Protein AF-0000000085121213 (afdb_homodimer)

Organism: Pyrolobus fumarii (strain DSM 11204 / 1A) (NCBI:txid694429)

Nearest PDB structures (foldseek):
  3vyt-assembly1_C  TM=9.560E-01  e=9.561E-47  Thermococcus kodakarensis KOD1
  3wjp-assembly1_A  TM=9.601E-01  e=2.040E-45  Thermococcus kodakarensis KOD1
  2z1f-assembly1_A  TM=9.502E-01  e=7.767E-42  Thermococcus kodakarensis KOD1
  3vyu-assembly1_C  TM=9.368E-01  e=7.899E-40  Thermococcus kodakarensis KOD1
  2i6r-assembly2_C  TM=9.560E-01  e=2.103E-34  Escherichia coli O157:H7

Solvent-accessible surface area (backbone atoms only — not comparable to full-atom values): 33942 Å² total; per-residue (Å²): 129,84,73,72,75,86,61,80,80,84,61,66,42,39,45,54,22,42,31,29,46,23,52,45,19,52,38,51,46,42,64,48,40,57,71,66,43,56,77,82,30,24,25,47,88,84,34,43,12,52,85,68,68,55,67,40,21,31,41,64,43,95,82,29,31,41,33,38,37,46,42,63,32,43,32,49,68,48,65,48,63,68,52,33,52,22,35,41,44,37,14,48,40,45,36,30,33,40,27,35,42,17,51,51,45,35,32,32,39,28,40,40,32,15,30,63,40,47,38,68,59,51,37,53,32,40,50,36,22,45,49,51,29,51,77,60,62,24,12,49,20,47,52,34,67,40,30,37,58,68,74,37,32,61,56,54,39,44,29,36,36,30,35,18,45,18,70,57,77,30,40,60,70,56,51,49,67,54,18,28,30,33,36,46,34,60,52,16,36,30,29,47,38,40,52,39,45,70,69,72,44,82,71,86,79,49,46,35,46,50,34,62,47,60,83,56,47,54,59,44,45,75,75,40,45,91,41,41,27,20,44,39,60,26,31,65,11,1,54,34,26,51,50,30,51,42,12,50,66,53,42,24,25,32,42,33,39,54,84,50,53,45,64,51,68,61,50,53,54,52,25,59,75,69,73,47,66,59,49,43,24,21,19,47,51,35,44,38,34,33,20,36,57,92,45,35,69,59,52,51,51,51,42,36,73,68,66,34,71,62,38,36,74,26,34,35,30,36,74,46,83,88,57,64,30,41,28,37,36,31,44,92,85,64,50,74,44,76,54,63,61,36,63,51,70,70,56,80,36,64,72,128,84,72,74,74,86,60,79,79,84,60,66,41,38,45,54,22,42,30,28,44,24,52,45,19,51,39,50,44,40,64,47,41,59,71,66,42,55,78,83,31,23,25,47,88,86,35,43,12,53,83,67,68,54,67,41,23,32,41,63,44,96,83,30,30,41,33,37,36,47,43,62,31,44,33,49,68,46,65,48,62,68,50,33,53,23,34,41,43,37,13,49,41,45,37,30,32,41,29,35,42,17,50,51,42,35,31,32,38,28,39,41,32,16,30,62,40,48,39,69,60,50,39,52,31,39,48,36,22,46,50,51,29,51,76,63,62,26,12,50,20,46,52,34,66,40,31,38,57,70,73,38,33,61,57,54,38,42,29,37,36,28,35,16,47,19,70,55,77,28,40,57,69,56,51,50,67,54,18,28,30,32,37,44,34,60,51,15,35,28,28,48,36,40,51,38,47,69,70,73,44,81,70,84,78,48,48,34,45,51,35,62,49,60,85,55,47,53,60,45,44,74,75,40,44,92,42,40,28,20,45,40,60,25,30,65,12,1,53,35,26,50,50,30,50,42,11,49,66,53,42,23,24,32,42,31,38,54,82,51,53,45,61,51,66,62,50,51,52,53,24,58,75,68,73,47,67,59,48,44,25,19,20,46,52,34,45,38,34,32,20,35,57,92,45,36,68,59,51,49,52,52,42,36,74,66,66,34,71,61,38,34,73,24,33,34,30,34,73,47,84,89,57,62,29,41,28,36,36,30,44,92,88,64,51,74,45,76,52,65,62,36,63,52,68,71,56,81,34,62,70

Foldseek 3Di:
DPPPPQDDDPDPDDDLLCVQLFDNVVNCCVVVPVVPDPPPPQADVVWAGPVQPALWIWDDDPLAIKTKHKDKAQAPPQDFFAGGSQLLQLQQQLQSQLQFQWQWAEKEKEKEFEPPADPVVVVRSNVNNVVQCVVSNYYYDYYHYHYDYHPPDDGIMMMMMIITGHSHTAGLQQFDFQWFKKKLAAWQLLQLRSVCVVVVHDDPPGHALAHHCSLQRNVCCVVAVVFWRGKDFQARQAQLQVLLSSQQSHFWEKEFEPVLRHHDPSSVVSCVVVVHDSRGHGHNNMMMTTGHNVCVVVSSVVSVVSPRVSMDRGTTIHGDDPGTSWYWYAYPVGDIDTRHRDGDNHDRSSD/DPPPPQDDDPDPDDDLLCVQLFDNVVNCCVVVPVVPDDPPPQADVVWAGPVQPALWIWDDDVLAIKTKHKDKAQAPPQDFFAGGSQLLQLQQQLQSQLQFQWQWAEKEKEKEFEPPADPVVVVRSNVNNVVQCVVSNYYYDYYYYHYDYHPPDDGIMMMMMIITGHSHTAGLQQFDFQWFKKKLAAWQLLQLRSVCVVVVHDDPPGHALAHHCSLQRNVCCVVAVVFWRGKDFQARQAQLQVLLSSQQSHFWEKEFEPVLRHHDPSSVVSCVVVVHDSRGHGHNNMMMTGGHNVCVVVSSVVSVVSPRVSMDRTTTIHGDDPGTSWYWYAYPVGDIDTRDRDGDNHDRSSD

InterPro domains:
  IPR010918 PurM-like, C-terminal domain [PF02769] (176-326)
  IPR011854 Carbamoyl dehydratase HypE [PIRSF005644] (12-351)
  IPR011854 Carbamoyl dehydratase HypE [PTHR30303] (13-351)
  IPR011854 Carbamoyl dehydratase HypE [TIGR02124] (13-351)
  IPR011854 Carbamoyl dehydratase HypE [cd02197] (20-317)
  IPR016188 PurM-like, N-terminal domain [PF00586] (54-165)
  IPR036676 PurM-like, C-terminal domain superfamily [G3DSA:3.90.650.10] (171-351)
  IPR036676 PurM-like, C-terminal domain superfamily [SSF56042] (171-345)
  IPR036921 PurM-like, N-terminal domain superfamily [G3DSA:3.30.1330.10] (9-166)
  IPR036921 PurM-like, N-terminal domain superfamily [SSF55326] (11-168)

Secondary structure (DSSP, 8-state):
-----------SB--GGGGTTSHHHHHHHHHHTGGGS-GGGSS-TTSB-TTT--S-EEEEETTEEEEEEEEEE--SSSEETTEEHHHHHHHHHHHHHHHTTPEEEEEEEEEEEETT-BHHHHHHHHHHHHHHHHHTT-EEEEEEEEEEPTTSBSSEEEEEEEEEEESS---GGG--TTPEEEE-S--SHHHHHHHHHHTT---SS--------HHHHHHHHHHHTTTEEEEE---TTHHHHHHHHHHHHHT-EEEEEGGGS---HHHHHHHHHHT--GGGS--SS--EEEE-TTTHHHHHHHHHHTT-TT-EEEEEEE--SS--SEEEEE-TTS-EEE-PPP-S---TT--/-----------SB--GGGGTTSHHHHHHHHHHTGGGS-GGGSS-TTSB-TTT--S-EEEEETTEEEEEEEEEE--SSSEETTEEHHHHHHHHHHHHHHHTTPEEEEEEEEEEEETT-BHHHHHHHHHHHHHHHHHTT-EEEEEEEEEEPTTSBSSEEEEEEEEEEESS---GGG--TTPEEEE-S--SHHHHHHHHHHTT---SS--------HHHHHHHHHHHTTTEEEEE---TTHHHHHHHHHHHHHT-EEEEEGGGS---HHHHHHHHHHT--GGGS--SS--EEEE-TTTHHHHHHHHHHTT-TT-EEEEEEE--SS--SEEEEE-TTS-EEE-PPP-S---TT--

Structure (mmCIF, N/CA/C/O backbone):
data_AF-0000000085121213-model_v1
#
loop_
_entity.id
_entity.type
_entity.pdbx_description
1 polymer 'Hydrogenase expression/formation protein HypE'
#
loop_
_atom_site.group_PDB
_atom_site.id
_atom_site.type_symbol
_atom_site.label_atom_id
_atom_site.label_alt_id
_atom_site.label_comp_id
_atom_site.label_asym_id
_atom_site.label_entity_id
_atom_site.label_seq_id
_atom_site.pdbx_PDB_ins_code
_atom_site.Cartn_x
_atom_site.Cartn_y
_atom_site.Cartn_z
_atom_site.occupancy
_atom_site.B_iso_or_equiv
_atom_site.auth_seq_id
_atom_site.auth_comp_id
_atom_site.auth_asym_id
_atom_site.auth_atom_id
_atom_site.pdbx_PDB_model_num
ATOM 1 N N . MET A 1 1 ? 27.469 -15.68 -0.639 1 23.89 1 MET A N 1
ATOM 2 C CA . MET A 1 1 ? 27 -14.391 -1.144 1 23.89 1 MET A CA 1
ATOM 3 C C . MET A 1 1 ? 26.656 -14.477 -2.625 1 23.89 1 MET A C 1
ATOM 5 O O . MET A 1 1 ? 27.531 -14.586 -3.473 1 23.89 1 MET A O 1
ATOM 9 N N . THR A 1 2 ? 25.688 -15.32 -2.975 1 26.83 2 THR A N 1
ATOM 10 C CA . THR A 1 2 ? 25.391 -15.602 -4.371 1 26.83 2 THR A CA 1
ATOM 11 C C . THR A 1 2 ? 25.219 -14.312 -5.16 1 26.83 2 THR A C 1
ATOM 13 O O . THR A 1 2 ? 24.359 -13.484 -4.82 1 26.83 2 THR A O 1
ATOM 16 N N . ARG A 1 3 ? 26.281 -13.891 -5.766 1 33.41 3 ARG A N 1
ATOM 17 C CA . ARG A 1 3 ? 26.422 -12.711 -6.613 1 33.41 3 ARG A CA 1
ATOM 18 C C . ARG A 1 3 ? 25.312 -12.656 -7.664 1 33.41 3 ARG A C 1
ATOM 20 O O . ARG A 1 3 ? 25.25 -13.516 -8.547 1 33.41 3 ARG A O 1
ATOM 27 N N . VAL A 1 4 ? 24.047 -12.172 -7.285 1 40.28 4 VAL A N 1
ATOM 28 C CA . VAL A 1 4 ? 23.109 -11.883 -8.367 1 40.28 4 VAL A CA 1
ATOM 29 C C . VAL A 1 4 ? 23.844 -11.219 -9.531 1 40.28 4 VAL A C 1
ATOM 31 O O . VAL A 1 4 ? 24.547 -10.227 -9.336 1 40.28 4 VAL A O 1
ATOM 34 N N . SER A 1 5 ? 24.141 -11.945 -10.523 1 48.19 5 SER A N 1
ATOM 35 C CA . SER A 1 5 ? 24.719 -11.414 -11.75 1 48.19 5 SER A CA 1
ATOM 36 C C . SER A 1 5 ? 24.062 -10.094 -12.148 1 48.19 5 SER A C 1
ATOM 38 O O . SER A 1 5 ? 22.828 -9.984 -12.141 1 48.19 5 SER A O 1
ATOM 40 N N . TYR A 1 6 ? 24.766 -9.047 -12.016 1 55.88 6 TYR A N 1
ATOM 41 C CA . TYR A 1 6 ? 24.328 -7.723 -12.438 1 55.88 6 TYR A CA 1
ATOM 42 C C . TYR A 1 6 ? 23.844 -7.746 -13.883 1 55.88 6 TYR A C 1
ATOM 44 O O . TYR A 1 6 ? 24.594 -8.141 -14.789 1 55.88 6 TYR A O 1
ATOM 52 N N . ARG A 1 7 ? 22.531 -7.809 -14.148 1 68 7 ARG A N 1
ATOM 53 C CA . ARG A 1 7 ? 21.953 -7.629 -15.477 1 68 7 ARG A CA 1
ATOM 54 C C . ARG A 1 7 ? 21.609 -6.164 -15.727 1 68 7 ARG A C 1
ATOM 56 O O . ARG A 1 7 ? 20.719 -5.605 -15.078 1 68 7 ARG A O 1
ATOM 63 N N . PRO A 1 8 ? 22.391 -5.414 -16.641 1 74.38 8 PRO A N 1
ATOM 64 C CA . PRO A 1 8 ? 22.125 -3.992 -16.875 1 74.38 8 PRO A CA 1
ATOM 65 C C . PRO A 1 8 ? 20.75 -3.738 -17.484 1 74.38 8 PRO A C 1
ATOM 67 O O . PRO A 1 8 ? 20.219 -4.598 -18.188 1 74.38 8 PRO A O 1
ATOM 70 N N . LEU A 1 9 ? 20.234 -2.656 -17.031 1 79.75 9 LEU A N 1
ATOM 71 C CA . LEU A 1 9 ? 19.016 -2.221 -17.688 1 79.75 9 LEU A CA 1
ATOM 72 C C . LEU A 1 9 ? 19.312 -1.668 -19.078 1 79.75 9 LEU A C 1
ATOM 74 O O . LEU A 1 9 ? 20.094 -0.729 -19.219 1 79.75 9 LEU A O 1
ATOM 78 N N . LEU A 1 10 ? 18.828 -2.246 -20.047 1 75.25 10 LEU A N 1
ATOM 79 C CA . LEU A 1 10 ? 19.141 -1.898 -21.422 1 75.25 10 LEU A CA 1
ATOM 80 C C . LEU A 1 10 ? 18.266 -0.751 -21.906 1 75.25 10 LEU A C 1
ATOM 82 O O . LEU A 1 10 ? 18.688 0.056 -22.734 1 75.25 10 LEU A O 1
ATOM 86 N N . SER A 1 11 ? 17.141 -0.609 -21.359 1 86.62 11 SER A N 1
ATOM 87 C CA . SER A 1 11 ? 16.203 0.378 -21.891 1 86.62 11 SER A CA 1
ATOM 88 C C . SER A 1 11 ? 16.344 1.714 -21.172 1 86.62 11 SER A C 1
ATOM 90 O O . SER A 1 11 ? 16.578 1.75 -19.969 1 86.62 11 SER A O 1
ATOM 92 N N . THR A 1 12 ? 16.203 2.807 -21.938 1 92.69 12 THR A N 1
ATOM 93 C CA . THR A 1 12 ? 16.234 4.145 -21.359 1 92.69 12 THR A CA 1
ATOM 94 C C . THR A 1 12 ? 14.852 4.562 -20.891 1 92.69 12 THR A C 1
ATOM 96 O O . THR A 1 12 ? 14.711 5.539 -20.141 1 92.69 12 THR A O 1
ATOM 99 N N . LYS A 1 13 ? 13.875 3.812 -21.359 1 95.81 13 LYS A N 1
ATOM 100 C CA . LYS A 1 13 ? 12.492 4.066 -20.953 1 95.81 13 LYS A CA 1
ATOM 101 C C . LYS A 1 13 ? 11.852 2.811 -20.375 1 95.81 13 LYS A C 1
ATOM 103 O O . LYS A 1 13 ? 12.219 1.692 -20.75 1 95.81 13 LYS A O 1
ATOM 108 N N . VAL A 1 14 ? 10.93 3.08 -19.453 1 95.81 14 VAL A N 1
ATOM 109 C CA . VAL A 1 14 ? 10.164 1.976 -18.875 1 95.81 14 VAL A CA 1
ATOM 110 C C . VAL A 1 14 ? 9.281 1.348 -19.953 1 95.81 14 VAL A C 1
ATOM 112 O O . VAL A 1 14 ? 8.633 2.059 -20.734 1 95.81 14 VAL A O 1
ATOM 115 N N . THR A 1 15 ? 9.312 0.042 -20.078 1 94.56 15 THR A N 1
ATOM 116 C CA . THR A 1 15 ? 8.477 -0.699 -21.016 1 94.56 15 THR A CA 1
ATOM 117 C C . THR A 1 15 ? 7.465 -1.565 -20.266 1 94.56 15 THR A C 1
ATOM 119 O O . THR A 1 15 ? 7.594 -1.786 -19.062 1 94.56 15 THR A O 1
ATOM 122 N N . LEU A 1 16 ? 6.457 -2.055 -20.984 1 92.56 16 LEU A N 1
ATOM 123 C CA . LEU A 1 16 ? 5.441 -2.922 -20.391 1 92.56 16 LEU A CA 1
ATOM 124 C C . LEU A 1 16 ? 6.07 -4.203 -19.859 1 92.56 16 LEU A C 1
ATOM 126 O O . LEU A 1 16 ? 5.59 -4.77 -18.859 1 92.56 16 LEU A O 1
ATOM 130 N N . ALA A 1 17 ? 7.113 -4.656 -20.469 1 91.62 17 ALA A N 1
ATOM 131 C CA . ALA A 1 17 ? 7.809 -5.867 -20.047 1 91.62 17 ALA A CA 1
ATOM 132 C C . ALA A 1 17 ? 8.305 -5.738 -18.609 1 91.62 17 ALA A C 1
ATOM 134 O O . ALA A 1 17 ? 8.344 -6.723 -17.859 1 91.62 17 ALA A O 1
ATOM 135 N N . HIS A 1 18 ? 8.609 -4.547 -18.188 1 91.38 18 HIS A N 1
ATOM 136 C CA . HIS A 1 18 ? 9.133 -4.297 -16.859 1 91.38 18 HIS A CA 1
ATOM 137 C C . HIS A 1 18 ? 8.07 -4.547 -15.789 1 91.38 18 HIS A C 1
ATOM 139 O O . HIS A 1 18 ? 8.398 -4.762 -14.617 1 91.38 18 HIS A O 1
ATOM 145 N N . GLY A 1 19 ? 6.852 -4.594 -16.156 1 89.06 19 GLY A N 1
ATOM 146 C CA . GLY A 1 19 ? 5.773 -4.789 -15.195 1 89.06 19 GLY A CA 1
ATOM 147 C C . GLY A 1 19 ? 5.07 -6.125 -15.352 1 89.06 19 GLY A C 1
ATOM 148 O O . GLY A 1 19 ? 4.039 -6.367 -14.719 1 89.06 19 GLY A O 1
ATOM 149 N N . SER A 1 20 ? 5.574 -7.008 -16.094 1 88.19 20 SER A N 1
ATOM 150 C CA . SER A 1 20 ? 4.836 -8.188 -16.531 1 88.19 20 SER A CA 1
ATOM 151 C C . SER A 1 20 ? 5.062 -9.359 -15.586 1 88.19 20 SER A C 1
ATOM 153 O O . SER A 1 20 ? 4.383 -10.383 -15.68 1 88.19 20 SER A O 1
ATOM 155 N N . GLY A 1 21 ? 6.023 -9.242 -14.664 1 87.81 21 GLY A N 1
ATOM 156 C CA . GLY A 1 21 ? 6.293 -10.305 -13.719 1 87.81 21 GLY A CA 1
ATOM 157 C C . GLY A 1 21 ? 7.305 -11.32 -14.219 1 87.81 21 GLY A C 1
ATOM 158 O O . GLY A 1 21 ? 7.434 -12.406 -13.664 1 87.81 21 GLY A O 1
ATOM 159 N N . GLY A 1 22 ? 8.031 -10.984 -15.305 1 90.62 22 GLY A N 1
ATOM 160 C CA . GLY A 1 22 ? 9.062 -11.844 -15.852 1 90.62 22 GLY A CA 1
ATOM 161 C C . GLY A 1 22 ? 10.469 -11.336 -15.594 1 90.62 22 GLY A C 1
ATOM 162 O O . GLY A 1 22 ? 10.734 -10.742 -14.547 1 90.62 22 GLY A O 1
ATOM 163 N N . ARG A 1 23 ? 11.32 -11.641 -16.453 1 89.38 23 ARG A N 1
ATOM 164 C CA . ARG A 1 23 ? 12.742 -11.344 -16.297 1 89.38 23 ARG A CA 1
ATOM 165 C C . ARG A 1 23 ? 12.977 -9.836 -16.234 1 89.38 23 ARG A C 1
ATOM 167 O O . ARG A 1 23 ? 13.797 -9.375 -15.438 1 89.38 23 ARG A O 1
ATOM 174 N N . GLU A 1 24 ? 12.336 -9.133 -17.094 1 90.62 24 GLU A N 1
ATOM 175 C CA . GLU A 1 24 ? 12.531 -7.684 -17.125 1 90.62 24 GLU A CA 1
ATOM 176 C C . GLU A 1 24 ? 12.07 -7.027 -15.828 1 90.62 24 GLU A C 1
ATOM 178 O O . GLU A 1 24 ? 12.656 -6.039 -15.383 1 90.62 24 GLU A O 1
ATOM 183 N N . THR A 1 25 ? 11 -7.582 -15.289 1 89.62 25 THR A N 1
ATOM 184 C CA . THR A 1 25 ? 10.57 -7.098 -13.984 1 89.62 25 THR A CA 1
ATOM 185 C C . THR A 1 25 ? 11.656 -7.32 -12.938 1 89.62 25 THR A C 1
ATOM 187 O O . THR A 1 25 ? 11.969 -6.418 -12.156 1 89.62 25 THR A O 1
ATOM 190 N N . GLU A 1 26 ? 12.164 -8.484 -12.898 1 88.69 26 GLU A N 1
ATOM 191 C CA . GLU A 1 26 ? 13.25 -8.805 -11.977 1 88.69 26 GLU A CA 1
ATOM 192 C C . GLU A 1 26 ? 14.422 -7.848 -12.156 1 88.69 26 GLU A C 1
ATOM 194 O O . GLU A 1 26 ? 14.992 -7.359 -11.18 1 88.69 26 GLU A O 1
ATOM 199 N N . ASP A 1 27 ? 14.75 -7.578 -13.352 1 90.12 27 ASP A N 1
ATOM 200 C CA . ASP A 1 27 ? 15.891 -6.73 -13.664 1 90.12 27 ASP A CA 1
ATOM 201 C C . ASP A 1 27 ? 15.68 -5.309 -13.141 1 90.12 27 ASP A C 1
ATOM 203 O O . ASP A 1 27 ? 16.578 -4.727 -12.531 1 90.12 27 ASP A O 1
ATOM 207 N N . ILE A 1 28 ? 14.57 -4.781 -13.383 1 91.44 28 ILE A N 1
ATOM 208 C CA . ILE A 1 28 ? 14.336 -3.389 -13.016 1 91.44 28 ILE A CA 1
ATOM 209 C C . ILE A 1 28 ? 14.25 -3.264 -11.492 1 91.44 28 ILE A C 1
ATOM 211 O O . ILE A 1 28 ? 14.734 -2.289 -10.914 1 91.44 28 ILE A O 1
ATOM 215 N N . VAL A 1 29 ? 13.672 -4.176 -10.836 1 90.69 29 VAL A N 1
ATOM 216 C CA . VAL A 1 29 ? 13.555 -4.172 -9.383 1 90.69 29 VAL A CA 1
ATOM 217 C C . VAL A 1 29 ? 14.945 -4.312 -8.758 1 90.69 29 VAL A C 1
ATOM 219 O O . VAL A 1 29 ? 15.281 -3.584 -7.82 1 90.69 29 VAL A O 1
ATOM 222 N N . LEU A 1 30 ? 15.68 -5.223 -9.273 1 89.38 30 LEU A N 1
ATOM 223 C CA . LEU A 1 30 ? 17.031 -5.43 -8.758 1 89.38 30 LEU A CA 1
ATOM 224 C C . LEU A 1 30 ? 17.875 -4.176 -8.938 1 89.38 30 LEU A C 1
ATOM 226 O O . LEU A 1 30 ? 18.562 -3.732 -8.008 1 89.38 30 LEU A O 1
ATOM 230 N N . ASN A 1 31 ? 17.812 -3.551 -10.062 1 90.75 31 ASN A N 1
ATOM 231 C CA . ASN A 1 31 ? 18.688 -2.439 -10.414 1 90.75 31 ASN A CA 1
ATOM 232 C C . ASN A 1 31 ? 18.234 -1.139 -9.758 1 90.75 31 ASN A C 1
ATOM 234 O O . ASN A 1 31 ? 19.062 -0.328 -9.336 1 90.75 31 ASN A O 1
ATOM 238 N N . LEU A 1 32 ? 16.953 -0.948 -9.664 1 92.12 32 LEU A N 1
ATOM 239 C CA . LEU A 1 32 ? 16.453 0.365 -9.258 1 92.12 32 LEU A CA 1
ATOM 240 C C . LEU A 1 32 ? 15.992 0.349 -7.809 1 92.12 32 LEU A C 1
ATOM 242 O O . LEU A 1 32 ? 15.68 1.397 -7.242 1 92.12 32 LEU A O 1
ATOM 246 N N . ILE A 1 33 ? 16 -0.801 -7.156 1 91.5 33 ILE A N 1
ATOM 247 C CA . ILE A 1 33 ? 15.531 -0.83 -5.777 1 91.5 33 ILE A CA 1
ATOM 248 C C . ILE A 1 33 ? 16.484 -1.646 -4.918 1 91.5 33 ILE A C 1
ATOM 250 O O . ILE A 1 33 ? 17.266 -1.084 -4.141 1 91.5 33 ILE A O 1
ATOM 254 N N . VAL A 1 34 ? 16.562 -2.916 -5.156 1 90.38 34 VAL A N 1
ATOM 255 C CA . VAL A 1 34 ? 17.266 -3.822 -4.258 1 90.38 34 VAL A CA 1
ATOM 256 C C . VAL A 1 34 ? 18.719 -3.381 -4.113 1 90.38 34 VAL A C 1
ATOM 258 O O . VAL A 1 34 ? 19.219 -3.223 -2.998 1 90.38 34 VAL A O 1
ATOM 261 N N . ASN A 1 35 ? 19.375 -3.107 -5.188 1 90.81 35 ASN A N 1
ATOM 262 C CA . ASN A 1 35 ? 20.812 -2.793 -5.168 1 90.81 35 ASN A CA 1
ATOM 263 C C . ASN A 1 35 ? 21.062 -1.405 -4.59 1 90.81 35 ASN A C 1
ATOM 265 O O . ASN A 1 35 ? 22.203 -1.086 -4.215 1 90.81 35 ASN A O 1
ATOM 269 N N . LEU A 1 36 ? 20.031 -0.61 -4.543 1 91.44 36 LEU A N 1
ATOM 270 C CA . LEU A 1 36 ? 20.188 0.745 -4.023 1 91.44 36 LEU A CA 1
ATOM 271 C C . LEU A 1 36 ? 20 0.773 -2.512 1 91.44 36 LEU A C 1
ATOM 273 O O . LEU A 1 36 ? 20.391 1.734 -1.85 1 91.44 36 LEU A O 1
ATOM 277 N N . VAL A 1 37 ? 19.391 -0.177 -1.979 1 93.62 37 VAL A N 1
ATOM 278 C CA . VAL A 1 37 ? 19.141 -0.239 -0.544 1 93.62 37 VAL A CA 1
ATOM 279 C C . VAL A 1 37 ? 20.391 -0.759 0.176 1 93.62 37 VAL A C 1
ATOM 281 O O . VAL A 1 37 ? 20.922 -1.809 -0.183 1 93.62 37 VAL A O 1
ATOM 284 N N . PRO A 1 38 ? 20.828 -0.058 1.188 1 94 38 PRO A N 1
ATOM 285 C CA . PRO A 1 38 ? 21.922 -0.622 1.975 1 94 38 PRO A CA 1
ATOM 286 C C . PRO A 1 38 ? 21.609 -2.018 2.512 1 94 38 PRO A C 1
ATOM 288 O O . PRO A 1 38 ? 20.484 -2.275 2.949 1 94 38 PRO A O 1
ATOM 291 N N . GLU A 1 39 ? 22.594 -2.91 2.531 1 91.44 39 GLU A N 1
ATOM 292 C CA . GLU A 1 39 ? 22.406 -4.305 2.916 1 91.44 39 GLU A CA 1
ATOM 293 C C . GLU A 1 39 ? 21.781 -4.418 4.305 1 91.44 39 GLU A C 1
ATOM 295 O O . GLU A 1 39 ? 20.891 -5.238 4.527 1 91.44 39 GLU A O 1
ATOM 300 N N . SER A 1 40 ? 22.219 -3.578 5.176 1 92.69 40 SER A N 1
ATOM 301 C CA . SER A 1 40 ? 21.766 -3.637 6.562 1 92.69 40 SER A CA 1
ATOM 302 C C . SER A 1 40 ? 20.312 -3.191 6.691 1 92.69 40 SER A C 1
ATOM 304 O O . SER A 1 40 ? 19.688 -3.398 7.73 1 92.69 40 SER A O 1
ATOM 306 N N . LEU A 1 41 ? 19.719 -2.65 5.582 1 93.75 41 LEU A N 1
ATOM 307 C CA . LEU A 1 41 ? 18.359 -2.113 5.648 1 93.75 41 LEU A CA 1
ATOM 308 C C . LEU A 1 41 ? 17.438 -2.834 4.668 1 93.75 41 LEU A C 1
ATOM 310 O O . LEU A 1 41 ? 16.359 -2.328 4.332 1 93.75 41 LEU A O 1
ATOM 314 N N . ARG A 1 42 ? 17.891 -3.973 4.215 1 92.12 42 ARG A N 1
ATOM 315 C CA . ARG A 1 42 ? 17.062 -4.777 3.324 1 92.12 42 ARG A CA 1
ATOM 316 C C . ARG A 1 42 ? 16.094 -5.648 4.117 1 92.12 42 ARG A C 1
ATOM 318 O O . ARG A 1 42 ? 15.195 -6.281 3.539 1 92.12 42 ARG A O 1
ATOM 325 N N . SER A 1 43 ? 16.344 -5.738 5.391 1 92.56 43 SER A N 1
ATOM 326 C CA . SER A 1 43 ? 15.477 -6.395 6.359 1 92.56 43 SER A CA 1
ATOM 327 C C . SER A 1 43 ? 15.656 -5.797 7.754 1 92.56 43 SER A C 1
ATOM 329 O O . SER A 1 43 ? 16.609 -5.039 7.992 1 92.56 43 SER A O 1
ATOM 331 N N . VAL A 1 44 ? 14.68 -6.02 8.578 1 91.81 44 VAL A N 1
ATOM 332 C CA . VAL A 1 44 ? 14.891 -5.754 10 1 91.81 44 VAL A CA 1
ATOM 333 C C . VAL A 1 44 ? 15.703 -6.887 10.625 1 91.81 44 VAL A C 1
ATOM 335 O O . VAL A 1 44 ? 15.594 -8.039 10.203 1 91.81 44 VAL A O 1
ATOM 338 N N . PRO A 1 45 ? 16.547 -6.578 11.641 1 89.5 45 PRO A N 1
ATOM 339 C CA . PRO A 1 45 ? 17.344 -7.645 12.258 1 89.5 45 PRO A CA 1
ATOM 340 C C . PRO A 1 45 ? 16.5 -8.844 12.68 1 89.5 45 PRO A C 1
ATOM 342 O O . PRO A 1 45 ? 15.492 -8.68 13.359 1 89.5 45 PRO A O 1
ATOM 345 N N . GLY A 1 46 ? 16.922 -10 12.203 1 90.44 46 GLY A N 1
ATOM 346 C CA . GLY A 1 46 ? 16.219 -11.227 12.523 1 90.44 46 GLY A CA 1
ATOM 347 C C . GLY A 1 46 ? 15.023 -11.484 11.617 1 90.44 46 GLY A C 1
ATOM 348 O O . GLY A 1 46 ? 14.359 -12.508 11.734 1 90.44 46 GLY A O 1
ATOM 349 N N . GLY A 1 47 ? 14.836 -10.594 10.727 1 93.31 47 GLY A N 1
ATOM 350 C CA . GLY A 1 47 ? 13.68 -10.711 9.844 1 93.31 47 GLY A CA 1
ATOM 351 C C . GLY A 1 47 ? 14.039 -11.172 8.445 1 93.31 47 GLY A C 1
ATOM 352 O O . GLY A 1 47 ? 15.133 -11.711 8.227 1 93.31 47 GLY A O 1
ATOM 353 N N . VAL A 1 48 ? 13.039 -11.195 7.555 1 91.69 48 VAL A N 1
ATOM 354 C CA . VAL A 1 48 ? 13.172 -11.508 6.137 1 91.69 48 VAL A CA 1
ATOM 355 C C . VAL A 1 48 ? 12.727 -10.32 5.297 1 91.69 48 VAL A C 1
ATOM 357 O O . VAL A 1 48 ? 11.703 -9.695 5.594 1 91.69 48 VAL A O 1
ATOM 360 N N . GLY A 1 49 ? 13.531 -9.953 4.32 1 93.5 49 GLY A N 1
ATOM 361 C CA . GLY A 1 49 ? 13.219 -8.797 3.488 1 93.5 49 GLY A CA 1
ATOM 362 C C . GLY A 1 49 ? 13.656 -8.969 2.045 1 93.5 49 GLY A C 1
ATOM 363 O O . GLY A 1 49 ? 13.344 -9.984 1.415 1 93.5 49 GLY A O 1
ATOM 364 N N . LEU A 1 50 ? 14.312 -7.996 1.511 1 87 50 LEU A N 1
ATOM 365 C CA . LEU A 1 50 ? 14.594 -7.883 0.083 1 87 50 LEU A CA 1
ATOM 366 C C . LEU A 1 50 ? 15.586 -8.945 -0.361 1 87 50 LEU A C 1
ATOM 368 O O . LEU A 1 50 ? 15.711 -9.227 -1.555 1 87 50 LEU A O 1
ATOM 372 N N . GLU A 1 51 ? 16.172 -9.57 0.54 1 80.31 51 GLU A N 1
ATOM 373 C CA . GLU A 1 51 ? 17.141 -10.602 0.172 1 80.31 51 GLU A CA 1
ATOM 374 C C . GLU A 1 51 ? 16.438 -11.883 -0.274 1 80.31 51 GLU A C 1
ATOM 376 O O . GLU A 1 51 ? 17 -12.656 -1.052 1 80.31 51 GLU A O 1
ATOM 381 N N . ALA A 1 52 ? 15.312 -12.141 0.194 1 75.56 52 ALA A N 1
ATOM 382 C CA . ALA A 1 52 ? 14.617 -13.391 -0.091 1 75.56 52 ALA A CA 1
ATOM 383 C C . ALA A 1 52 ? 13.656 -13.234 -1.266 1 75.56 52 ALA A C 1
ATOM 385 O O . ALA A 1 52 ? 13.406 -14.188 -2.004 1 75.56 52 ALA A O 1
ATOM 386 N N . LEU A 1 53 ? 13.203 -12.125 -1.566 1 69.25 53 LEU A N 1
ATOM 387 C CA . LEU A 1 53 ? 12.242 -11.797 -2.609 1 69.25 53 LEU A CA 1
ATOM 388 C C . LEU A 1 53 ? 11.078 -12.781 -2.609 1 69.25 53 LEU A C 1
ATOM 390 O O . LEU A 1 53 ? 10.664 -13.258 -3.67 1 69.25 53 LEU A O 1
ATOM 394 N N . ASP A 1 54 ? 10.672 -13.234 -1.541 1 79.88 54 ASP A N 1
ATOM 395 C CA . ASP A 1 54 ? 9.492 -14.062 -1.345 1 79.88 54 ASP A CA 1
ATOM 396 C C . ASP A 1 54 ? 8.211 -13.25 -1.487 1 79.88 54 ASP A C 1
ATOM 398 O O . ASP A 1 54 ? 8.242 -12.125 -1.994 1 79.88 54 ASP A O 1
ATOM 402 N N . ASP A 1 55 ? 7.102 -13.836 -1.27 1 82.25 55 ASP A N 1
ATOM 403 C CA . ASP A 1 55 ? 5.789 -13.227 -1.454 1 82.25 55 ASP A CA 1
ATOM 404 C C . ASP A 1 55 ? 5.52 -12.172 -0.389 1 82.25 55 ASP A C 1
ATOM 406 O O . ASP A 1 55 ? 4.48 -11.508 -0.41 1 82.25 55 ASP A O 1
ATOM 410 N N . GLY A 1 56 ? 6.473 -12.07 0.482 1 84.81 56 GLY A N 1
ATOM 411 C CA . GLY A 1 56 ? 6.312 -11.109 1.562 1 84.81 56 GLY A CA 1
ATOM 412 C C . GLY A 1 56 ? 7.59 -10.883 2.354 1 84.81 56 GLY A C 1
ATOM 413 O O . GLY A 1 56 ? 8.672 -11.266 1.914 1 84.81 56 GLY A O 1
ATOM 414 N N . ALA A 1 57 ? 7.445 -10.055 3.408 1 91.75 57 ALA A N 1
ATOM 415 C CA . ALA A 1 57 ? 8.508 -9.766 4.367 1 91.75 57 ALA A CA 1
ATOM 416 C C . ALA A 1 57 ? 8.07 -10.109 5.789 1 91.75 57 ALA A C 1
ATOM 418 O O . ALA A 1 57 ? 6.891 -10.352 6.043 1 91.75 57 ALA A O 1
ATOM 419 N N . ALA A 1 58 ? 9.078 -10.266 6.648 1 96.06 58 ALA A N 1
ATOM 420 C CA . ALA A 1 58 ? 8.734 -10.664 8.016 1 96.06 58 ALA A CA 1
ATOM 421 C C . ALA A 1 58 ? 9.609 -9.945 9.031 1 96.06 58 ALA A C 1
ATOM 423 O O . ALA A 1 58 ? 10.797 -9.703 8.781 1 96.06 58 ALA A O 1
ATOM 424 N N . ILE A 1 59 ? 9.008 -9.633 10.156 1 95.69 59 ILE A N 1
ATOM 425 C CA . ILE A 1 59 ? 9.68 -9.07 11.32 1 95.69 59 ILE A CA 1
ATOM 426 C C . ILE A 1 59 ? 9.484 -9.992 12.523 1 95.69 59 ILE A C 1
ATOM 428 O O . ILE A 1 59 ? 8.359 -10.43 12.797 1 95.69 59 ILE A O 1
ATOM 432 N N . PRO A 1 60 ? 10.57 -10.297 13.242 1 95.19 60 PRO A N 1
ATOM 433 C CA . PRO A 1 60 ? 10.414 -11.164 14.414 1 95.19 60 PRO A CA 1
ATOM 434 C C . PRO A 1 60 ? 9.617 -10.492 15.531 1 95.19 60 PRO A C 1
ATOM 436 O O . PRO A 1 60 ? 9.797 -9.305 15.805 1 95.19 60 PRO A O 1
ATOM 439 N N . VAL A 1 61 ? 8.711 -11.188 16.094 1 92.88 61 VAL A N 1
ATOM 440 C CA . VAL A 1 61 ? 7.977 -10.828 17.312 1 92.88 61 VAL A CA 1
ATOM 441 C C . VAL A 1 61 ? 7.98 -12 18.281 1 92.88 61 VAL A C 1
ATOM 443 O O . VAL A 1 61 ? 8.289 -13.133 17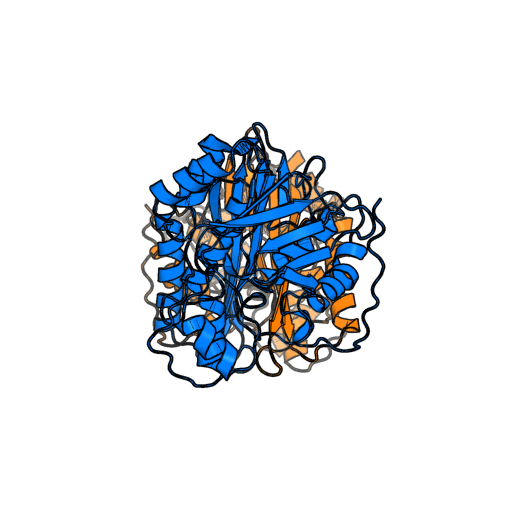.906 1 92.88 61 VAL A O 1
ATOM 446 N N . PRO A 1 62 ? 7.75 -11.688 19.547 1 89.69 62 PRO A N 1
ATOM 447 C CA . PRO A 1 62 ? 7.695 -12.828 20.469 1 89.69 62 PRO A CA 1
ATOM 448 C C . PRO A 1 62 ? 6.695 -13.891 20.031 1 89.69 62 PRO A C 1
ATOM 450 O O . PRO A 1 62 ? 5.531 -13.586 19.766 1 89.69 62 PRO A O 1
ATOM 453 N N . GLY A 1 63 ? 7.117 -15.094 19.891 1 90.75 63 GLY A N 1
ATOM 454 C CA . GLY A 1 63 ? 6.262 -16.219 19.531 1 90.75 63 GLY A CA 1
ATOM 455 C C . GLY A 1 63 ? 6.297 -16.531 18.047 1 90.75 63 GLY A C 1
ATOM 456 O O . GLY A 1 63 ? 5.691 -17.516 17.594 1 90.75 63 GLY A O 1
ATOM 457 N N . GLY A 1 64 ? 6.98 -15.742 17.344 1 95.44 64 GLY A N 1
ATOM 458 C CA . GLY A 1 64 ? 7.086 -16.016 15.922 1 95.44 64 GLY A CA 1
ATOM 459 C C . GLY A 1 64 ? 7.453 -14.805 15.094 1 95.44 64 GLY A C 1
ATOM 460 O O . GLY A 1 64 ? 8.438 -14.117 15.391 1 95.44 64 GLY A O 1
ATOM 461 N N . TYR A 1 65 ? 6.66 -14.609 14.039 1 96.38 65 TYR A N 1
ATOM 462 C CA . TYR A 1 65 ? 6.93 -13.547 13.078 1 96.38 65 TYR A CA 1
ATOM 463 C C . TYR A 1 65 ? 5.645 -12.82 12.695 1 96.38 65 TYR A C 1
ATOM 465 O O . TYR A 1 65 ? 4.578 -13.438 12.617 1 96.38 65 TYR A O 1
ATOM 473 N N . MET A 1 66 ? 5.73 -11.539 12.555 1 96.75 66 MET A N 1
ATOM 474 C CA . MET A 1 66 ? 4.727 -10.805 11.797 1 96.75 66 MET A CA 1
ATOM 475 C C . MET A 1 66 ? 5.121 -10.711 10.32 1 96.75 66 MET A C 1
ATOM 477 O O . MET A 1 66 ? 6.25 -10.336 10 1 96.75 66 MET A O 1
ATOM 481 N N . VAL A 1 67 ? 4.219 -11.078 9.461 1 97.62 67 VAL A N 1
ATOM 482 C CA . VAL A 1 67 ? 4.473 -11.133 8.031 1 97.62 67 VAL A CA 1
ATOM 483 C C . VAL A 1 67 ? 3.709 -10.016 7.324 1 97.62 67 VAL A C 1
ATOM 485 O O . VAL A 1 67 ? 2.584 -9.688 7.711 1 97.62 67 VAL A O 1
ATOM 488 N N . PHE A 1 68 ? 4.348 -9.43 6.289 1 97.31 68 PHE A N 1
ATOM 489 C CA . PHE A 1 68 ? 3.805 -8.273 5.594 1 97.31 68 PHE A CA 1
ATOM 490 C C . PHE A 1 68 ? 3.885 -8.461 4.082 1 97.31 68 PHE A C 1
ATOM 492 O O . PHE A 1 68 ? 4.848 -9.031 3.574 1 97.31 68 PHE A O 1
ATOM 499 N N . THR A 1 69 ? 2.914 -7.984 3.4 1 97.75 69 THR A N 1
ATOM 500 C CA . THR A 1 69 ? 2.943 -7.93 1.943 1 97.75 69 THR A CA 1
ATOM 501 C C . THR A 1 69 ? 2.262 -6.66 1.437 1 97.75 69 THR A C 1
ATOM 503 O O . THR A 1 69 ? 1.515 -6.016 2.174 1 97.75 69 THR A O 1
ATOM 506 N N . VAL A 1 70 ? 2.58 -6.223 0.24 1 97.88 70 VAL A N 1
ATOM 507 C CA . VAL A 1 70 ? 1.88 -5.137 -0.441 1 97.88 70 VAL A CA 1
ATOM 508 C C . VAL A 1 70 ? 1.825 -5.422 -1.94 1 97.88 70 VAL A C 1
ATOM 510 O O . VAL A 1 70 ? 2.787 -5.934 -2.518 1 97.88 70 VAL A O 1
ATOM 513 N N . ASP A 1 71 ? 0.706 -5.184 -2.52 1 97.62 71 ASP A N 1
ATOM 514 C CA . ASP A 1 71 ? 0.544 -5.324 -3.965 1 97.62 71 ASP A CA 1
ATOM 515 C C . ASP A 1 71 ? -0.421 -4.273 -4.512 1 97.62 71 ASP A C 1
ATOM 517 O O . ASP A 1 71 ? -1.44 -3.975 -3.887 1 97.62 71 ASP A O 1
ATOM 521 N N . SER A 1 72 ? -0.064 -3.744 -5.652 1 98.19 72 SER A N 1
ATOM 522 C CA . SER A 1 72 ? -0.992 -2.902 -6.402 1 98.19 72 SER A CA 1
ATOM 523 C C . SER A 1 72 ? -1.691 -3.695 -7.5 1 98.19 72 SER A C 1
ATOM 525 O O . SER A 1 72 ? -1.035 -4.316 -8.336 1 98.19 72 SER A O 1
ATOM 527 N N . TYR A 1 73 ? -2.943 -3.641 -7.512 1 98.62 73 TYR A N 1
ATOM 528 C CA . TYR A 1 73 ? -3.758 -4.305 -8.523 1 98.62 73 TYR A CA 1
ATOM 529 C C . TYR A 1 73 ? -4.266 -3.303 -9.555 1 98.62 73 TYR A C 1
ATOM 531 O O . TYR A 1 73 ? -4.793 -2.246 -9.195 1 98.62 73 TYR A O 1
ATOM 539 N N . THR A 1 74 ? -4.078 -3.637 -10.844 1 98.31 74 THR A N 1
ATOM 540 C CA . THR A 1 74 ? -4.379 -2.719 -11.938 1 98.31 74 THR A CA 1
ATOM 541 C C . THR A 1 74 ? -5.188 -3.42 -13.023 1 98.31 74 THR A C 1
ATOM 543 O O . THR A 1 74 ? -5.301 -2.914 -14.141 1 98.31 74 THR A O 1
ATOM 546 N N . VAL A 1 75 ? -5.777 -4.551 -12.773 1 98.56 75 VAL A N 1
ATOM 547 C CA . VAL A 1 75 ? -6.41 -5.438 -13.75 1 98.56 75 VAL A CA 1
ATOM 548 C C . VAL A 1 75 ? -7.355 -4.637 -14.641 1 98.56 75 VAL A C 1
ATOM 550 O O . VAL A 1 75 ? -8.07 -3.75 -14.156 1 98.56 75 VAL A O 1
ATOM 553 N N . ASN A 1 76 ? -7.363 -4.957 -15.859 1 97.5 76 ASN A N 1
ATOM 554 C CA . ASN A 1 76 ? -8.242 -4.355 -16.844 1 97.5 76 ASN A CA 1
ATOM 555 C C . ASN A 1 76 ? -8.859 -5.414 -17.766 1 97.5 76 ASN A C 1
ATOM 557 O O . ASN A 1 76 ? -8.148 -6.145 -18.453 1 97.5 76 ASN A O 1
ATOM 561 N N . PRO A 1 77 ? -10.172 -5.574 -17.891 1 98 77 PRO A N 1
ATOM 562 C CA . PRO A 1 77 ? -11.172 -4.75 -17.203 1 98 77 PRO A CA 1
ATOM 563 C C . PRO A 1 77 ? -11.258 -5.043 -15.711 1 98 77 PRO A C 1
ATOM 565 O O . PRO A 1 77 ? -10.992 -6.172 -15.281 1 98 77 PRO A O 1
ATOM 568 N N . PRO A 1 78 ? -11.672 -4 -14.914 1 98.56 78 PRO A N 1
ATOM 569 C CA . PRO A 1 78 ? -11.727 -4.184 -13.469 1 98.56 78 PRO A CA 1
ATOM 570 C C . PRO A 1 78 ? -12.859 -5.109 -13.031 1 98.56 78 PRO A C 1
ATOM 572 O O . PRO A 1 78 ? -12.914 -5.527 -11.875 1 98.56 78 PRO A O 1
ATOM 575 N N . PHE A 1 79 ? -13.852 -5.316 -13.922 1 98.56 79 PHE A N 1
ATOM 576 C CA . PHE A 1 79 ? -14.922 -6.281 -13.719 1 98.56 79 PHE A CA 1
ATOM 577 C C . PHE A 1 79 ? -14.812 -7.434 -14.711 1 98.56 79 PHE A C 1
ATOM 579 O O . PHE A 1 79 ? -14.625 -7.207 -15.906 1 98.56 79 PHE A O 1
ATOM 586 N N . PHE A 1 80 ? -14.844 -8.656 -14.266 1 98.19 80 PHE A N 1
ATOM 587 C CA . PHE A 1 80 ? -14.68 -9.844 -15.094 1 98.19 80 PHE A CA 1
ATOM 588 C C . PHE A 1 80 ? -15.461 -11.016 -14.516 1 98.19 80 PHE A C 1
ATOM 590 O O . PHE A 1 80 ? -15.797 -11.023 -13.328 1 98.19 80 PHE A O 1
ATOM 597 N N . PRO A 1 81 ? -15.789 -12.07 -15.352 1 98.12 81 PRO A N 1
ATOM 598 C CA . PRO A 1 81 ? -16.438 -13.273 -14.812 1 98.12 81 PRO A CA 1
ATOM 599 C C . PRO A 1 81 ? -15.664 -13.891 -13.656 1 98.12 81 PRO A C 1
ATOM 601 O O . PRO A 1 81 ? -14.469 -14.188 -13.797 1 98.12 81 PRO A O 1
ATOM 604 N N . GLY A 1 82 ? -16.312 -14 -12.539 1 97.75 82 GLY A N 1
ATOM 605 C CA . GLY A 1 82 ? -15.695 -14.602 -11.367 1 97.75 82 GLY A CA 1
ATOM 606 C C . GLY A 1 82 ? -15.312 -13.586 -10.312 1 97.75 82 GLY A C 1
ATOM 607 O O . GLY A 1 82 ? -14.953 -13.953 -9.188 1 97.75 82 GLY A O 1
ATOM 608 N N . GLY A 1 83 ? -15.414 -12.203 -10.711 1 98.06 83 GLY A N 1
ATOM 609 C CA . GLY A 1 83 ? -15.109 -11.219 -9.688 1 98.06 83 GLY A CA 1
ATOM 610 C C . GLY A 1 83 ? -14.797 -9.844 -10.266 1 98.06 83 GLY A C 1
ATOM 611 O O . GLY A 1 83 ? -15.312 -9.477 -11.32 1 98.06 83 GLY A O 1
ATOM 612 N N . ASN A 1 84 ? -14.133 -9.094 -9.508 1 98.81 84 ASN A N 1
ATOM 613 C CA . ASN A 1 84 ? -13.633 -7.781 -9.891 1 98.81 84 ASN A CA 1
ATOM 614 C C . ASN A 1 84 ? -12.336 -7.438 -9.156 1 98.81 84 ASN A C 1
ATOM 616 O O . ASN A 1 84 ? -11.797 -8.266 -8.414 1 98.81 84 ASN A O 1
ATOM 620 N N . ILE A 1 85 ? -11.844 -6.254 -9.352 1 98.88 85 ILE A N 1
ATOM 621 C CA . ILE A 1 85 ? -10.531 -5.848 -8.852 1 98.88 85 ILE A CA 1
ATOM 622 C C . ILE A 1 85 ? -10.539 -5.871 -7.324 1 98.88 85 ILE A C 1
ATOM 624 O O . ILE A 1 85 ? -9.5 -6.102 -6.695 1 98.88 85 ILE A O 1
ATOM 628 N N . GLY A 1 86 ? -11.664 -5.637 -6.629 1 98.81 86 GLY A N 1
ATOM 629 C CA . GLY A 1 86 ? -11.766 -5.684 -5.18 1 98.81 86 GLY A CA 1
ATOM 630 C C . GLY A 1 86 ? -11.523 -7.066 -4.609 1 98.81 86 GLY A C 1
ATOM 631 O O . GLY A 1 86 ? -10.656 -7.242 -3.744 1 98.81 86 GLY A O 1
ATOM 632 N N . SER A 1 87 ? -12.266 -8.047 -5.09 1 98.75 87 SER A N 1
ATOM 633 C CA . SER A 1 87 ? -12.086 -9.414 -4.625 1 98.75 87 SER A CA 1
ATOM 634 C C . SER A 1 87 ? -10.711 -9.953 -5.02 1 98.75 87 SER A C 1
ATOM 636 O O . SER A 1 87 ? -10.109 -10.734 -4.277 1 98.75 87 SER A O 1
ATOM 638 N N . LEU A 1 88 ? -10.25 -9.562 -6.188 1 98.88 88 LEU A N 1
ATOM 639 C CA . LEU A 1 88 ? -8.914 -9.961 -6.625 1 98.88 88 LEU A CA 1
ATOM 640 C C . LEU A 1 88 ? -7.852 -9.445 -5.664 1 98.88 88 LEU A C 1
ATOM 642 O O . LEU A 1 88 ? -6.961 -10.203 -5.258 1 98.88 88 LEU A O 1
ATOM 646 N N . ALA A 1 89 ? -7.922 -8.18 -5.328 1 98.81 89 ALA A N 1
ATOM 647 C CA . ALA A 1 89 ? -6.941 -7.551 -4.449 1 98.81 89 ALA A CA 1
ATOM 648 C C . ALA A 1 89 ? -6.934 -8.203 -3.072 1 98.81 89 ALA A C 1
ATOM 650 O O . ALA A 1 89 ? -5.867 -8.5 -2.523 1 98.81 89 ALA A O 1
ATOM 651 N N . ALA A 1 90 ? -8.117 -8.445 -2.508 1 98.81 90 ALA A N 1
ATOM 652 C CA . ALA A 1 90 ? -8.219 -9.094 -1.206 1 98.81 90 ALA A CA 1
ATOM 653 C C . ALA A 1 90 ? -7.648 -10.508 -1.254 1 98.81 90 ALA A C 1
ATOM 655 O O . ALA A 1 90 ? -6.871 -10.906 -0.38 1 98.81 90 ALA A O 1
ATOM 656 N N . SER A 1 91 ? -8.008 -11.227 -2.271 1 98.81 91 SER A N 1
ATOM 657 C CA . SER A 1 91 ? -7.57 -12.609 -2.408 1 98.81 91 SER A CA 1
ATOM 658 C C . SER A 1 91 ? -6.055 -12.703 -2.551 1 98.81 91 SER A C 1
ATOM 660 O O . SER A 1 91 ? -5.41 -13.508 -1.878 1 98.81 91 SER A O 1
ATOM 662 N N . GLY A 1 92 ? -5.547 -11.883 -3.486 1 98.56 92 GLY A N 1
ATOM 663 C CA . GLY A 1 92 ? -4.109 -11.891 -3.686 1 98.56 92 GLY A CA 1
ATOM 664 C C . GLY A 1 92 ? -3.328 -11.578 -2.424 1 98.56 92 GLY A C 1
ATOM 665 O O . GLY A 1 92 ? -2.328 -12.234 -2.127 1 98.56 92 GLY A O 1
ATOM 666 N N . THR A 1 93 ? -3.752 -10.609 -1.684 1 98.56 93 THR A N 1
ATOM 667 C CA . THR A 1 93 ? -3.092 -10.188 -0.453 1 98.56 93 THR A CA 1
ATOM 668 C C . THR A 1 93 ? -3.127 -11.305 0.587 1 98.56 93 THR A C 1
ATOM 670 O O . THR A 1 93 ? -2.109 -11.609 1.212 1 98.56 93 THR A O 1
ATOM 673 N N . ILE A 1 94 ? -4.258 -11.891 0.767 1 98.81 94 ILE A N 1
ATOM 674 C CA . ILE A 1 94 ? -4.422 -13 1.703 1 98.81 94 ILE A CA 1
ATOM 675 C C . ILE A 1 94 ? -3.506 -14.156 1.302 1 98.81 94 ILE A C 1
ATOM 677 O O . ILE A 1 94 ? -2.807 -14.719 2.145 1 98.81 94 ILE A O 1
ATOM 681 N N . ASN A 1 95 ? -3.508 -14.461 0.03 1 98.81 95 ASN A N 1
ATOM 682 C CA . ASN A 1 95 ? -2.725 -15.586 -0.462 1 98.81 95 ASN A CA 1
ATOM 683 C C . ASN A 1 95 ? -1.229 -15.352 -0.277 1 98.81 95 ASN A C 1
ATOM 685 O O . ASN A 1 95 ? -0.49 -16.281 0.068 1 98.81 95 ASN A O 1
ATOM 689 N N . ASP A 1 96 ? -0.765 -14.117 -0.523 1 98.31 96 ASP A N 1
ATOM 690 C CA . ASP A 1 96 ? 0.642 -13.805 -0.298 1 98.31 96 ASP A CA 1
ATOM 691 C C . ASP A 1 96 ? 1.057 -14.133 1.134 1 98.31 96 ASP A C 1
ATOM 693 O O . ASP A 1 96 ? 2.137 -14.68 1.361 1 98.31 96 ASP A O 1
ATOM 697 N N . LEU A 1 97 ? 0.246 -13.773 2.102 1 98.56 97 LEU A N 1
ATOM 698 C CA . LEU A 1 97 ? 0.542 -14.047 3.504 1 98.56 97 LEU A CA 1
ATOM 699 C C . LEU A 1 97 ? 0.545 -15.547 3.779 1 98.56 97 LEU A C 1
ATOM 701 O O . LEU A 1 97 ? 1.438 -16.047 4.461 1 98.56 97 LEU A O 1
ATOM 705 N N . LEU A 1 98 ? -0.403 -16.203 3.221 1 98.75 98 LEU A N 1
ATOM 706 C CA . LEU A 1 98 ? -0.523 -17.641 3.416 1 98.75 98 LEU A CA 1
ATOM 707 C C . LEU A 1 98 ? 0.693 -18.375 2.854 1 98.75 98 LEU A C 1
ATOM 709 O O . LEU A 1 98 ? 1.176 -19.328 3.451 1 98.75 98 LEU A O 1
ATOM 713 N N . MET A 1 99 ? 1.203 -17.938 1.679 1 98.38 99 MET A N 1
ATOM 714 C CA . MET A 1 99 ? 2.35 -18.578 1.047 1 98.38 99 MET A CA 1
ATOM 715 C C . MET A 1 99 ? 3.584 -18.5 1.94 1 98.38 99 MET A C 1
ATOM 717 O O . MET A 1 99 ? 4.516 -19.281 1.797 1 98.38 99 MET A O 1
ATOM 721 N N . MET A 1 100 ? 3.551 -17.562 2.9 1 97.69 100 MET A N 1
ATOM 722 C CA . MET A 1 100 ? 4.68 -17.375 3.809 1 97.69 100 MET A CA 1
ATOM 723 C C . MET A 1 100 ? 4.453 -18.141 5.113 1 97.69 100 MET A C 1
ATOM 725 O O . MET A 1 100 ? 5.258 -18.031 6.043 1 97.69 100 MET A O 1
ATOM 729 N N . GLY A 1 101 ? 3.332 -18.812 5.227 1 98.06 101 GLY A N 1
ATOM 730 C CA . GLY A 1 101 ? 3.006 -19.562 6.434 1 98.06 101 GLY A CA 1
ATOM 731 C C . GLY A 1 101 ? 2.262 -18.734 7.465 1 98.06 101 GLY A C 1
ATOM 732 O O . GLY A 1 101 ? 2.16 -19.125 8.625 1 98.06 101 GLY A O 1
ATOM 733 N N . ALA A 1 102 ? 1.746 -17.609 7.113 1 98.25 102 ALA A N 1
ATOM 734 C CA . ALA A 1 102 ? 1.135 -16.688 8.07 1 98.25 102 ALA A CA 1
ATOM 735 C C . ALA A 1 102 ? -0.387 -16.781 8.023 1 98.25 102 ALA A C 1
ATOM 737 O O . ALA A 1 102 ? -0.974 -16.922 6.949 1 98.25 102 ALA A O 1
ATOM 738 N N . ARG A 1 103 ? -1.01 -16.703 9.148 1 98.5 103 ARG A N 1
ATOM 739 C CA . ARG A 1 103 ? -2.443 -16.438 9.219 1 98.5 103 ARG A CA 1
ATOM 740 C C . ARG A 1 103 ? -2.738 -14.961 8.992 1 98.5 103 ARG A C 1
ATOM 742 O O . ARG A 1 103 ? -2.297 -14.109 9.766 1 98.5 103 ARG A O 1
ATOM 749 N N . PRO A 1 104 ? -3.457 -14.633 7.945 1 98.62 104 PRO A N 1
ATOM 750 C CA . PRO A 1 104 ? -3.836 -13.227 7.742 1 98.62 104 PRO A CA 1
ATOM 751 C C . PRO A 1 104 ? -4.707 -12.688 8.867 1 98.62 104 PRO A C 1
ATOM 753 O O . PRO A 1 104 ? -5.648 -13.352 9.305 1 98.62 104 PRO A O 1
ATOM 756 N N . VAL A 1 105 ? -4.457 -11.398 9.32 1 98.12 105 VAL A N 1
ATOM 757 C CA . VAL A 1 105 ? -5.242 -10.898 10.438 1 98.12 105 VAL A CA 1
ATOM 758 C C . VAL A 1 105 ? -5.773 -9.5 10.117 1 98.12 105 VAL A C 1
ATOM 760 O O . VAL A 1 105 ? -6.809 -9.086 10.641 1 98.12 105 VAL A O 1
ATOM 763 N N . ALA A 1 106 ? -5.062 -8.742 9.281 1 98.44 106 ALA A N 1
ATOM 764 C CA . ALA A 1 106 ? -5.477 -7.371 9 1 98.44 106 ALA A CA 1
ATOM 765 C C . ALA A 1 106 ? -4.988 -6.918 7.629 1 98.44 106 ALA A C 1
ATOM 767 O O . ALA A 1 106 ? -4.074 -7.523 7.059 1 98.44 106 ALA A O 1
ATOM 768 N N . ALA A 1 107 ? -5.605 -5.902 7.094 1 98.44 107 ALA A N 1
ATOM 769 C CA . ALA A 1 107 ? -5.215 -5.281 5.836 1 98.44 107 ALA A CA 1
ATOM 770 C C . ALA A 1 107 ? -5.469 -3.777 5.863 1 98.44 107 ALA A C 1
ATOM 772 O O . ALA A 1 107 ? -6.273 -3.293 6.66 1 98.44 107 ALA A O 1
ATOM 773 N N . LEU A 1 108 ? -4.691 -3.033 5.109 1 98.19 108 LEU A N 1
ATOM 774 C CA . LEU A 1 108 ? -4.926 -1.638 4.754 1 98.19 108 LEU A CA 1
ATOM 775 C C . LEU A 1 108 ? -5.055 -1.476 3.244 1 98.19 108 LEU A C 1
ATOM 777 O O . LEU A 1 108 ? -4.324 -2.109 2.482 1 98.19 108 LEU A O 1
ATOM 781 N N . ASP A 1 109 ? -5.926 -0.601 2.846 1 97.62 109 ASP A N 1
ATOM 782 C CA . ASP A 1 109 ? -6.078 -0.403 1.407 1 97.62 109 ASP A CA 1
ATOM 783 C C . ASP A 1 109 ? -5.777 1.043 1.018 1 97.62 109 ASP A C 1
ATOM 785 O O . ASP A 1 109 ? -6 1.963 1.809 1 97.62 109 ASP A O 1
ATOM 789 N N . ALA A 1 110 ? -5.219 1.252 -0.096 1 97.94 110 ALA A N 1
ATOM 790 C CA . ALA A 1 110 ? -5.051 2.543 -0.757 1 97.94 110 ALA A CA 1
ATOM 791 C C . ALA A 1 110 ? -5.664 2.529 -2.154 1 97.94 110 ALA A C 1
ATOM 793 O O . ALA A 1 110 ? -5.188 1.816 -3.041 1 97.94 110 ALA A O 1
ATOM 794 N N . ILE A 1 111 ? -6.707 3.297 -2.311 1 98.38 111 ILE A N 1
ATOM 795 C CA . ILE A 1 111 ? -7.434 3.322 -3.576 1 98.38 111 ILE A CA 1
ATOM 796 C C . ILE A 1 111 ? -7.148 4.633 -4.309 1 98.38 111 ILE A C 1
ATOM 798 O O . ILE A 1 111 ? -7.285 5.715 -3.734 1 98.38 111 ILE A O 1
ATOM 802 N N . VAL A 1 112 ? -6.688 4.594 -5.5 1 98.44 112 VAL A N 1
ATOM 803 C CA . VAL A 1 112 ? -6.555 5.719 -6.422 1 98.44 112 VAL A CA 1
ATOM 804 C C . VAL A 1 112 ? -7.535 5.555 -7.578 1 98.44 112 VAL A C 1
ATOM 806 O O . VAL A 1 112 ? -7.48 4.562 -8.312 1 98.44 112 VAL A O 1
ATOM 809 N N . VAL A 1 113 ? -8.422 6.469 -7.742 1 98.38 113 VAL A N 1
ATOM 810 C CA . VAL A 1 113 ? -9.492 6.316 -8.719 1 98.38 113 VAL A CA 1
ATOM 811 C C . VAL A 1 113 ? -9.562 7.555 -9.609 1 98.38 113 VAL A C 1
ATOM 813 O O . VAL A 1 113 ? -9.172 8.648 -9.188 1 98.38 113 VAL A O 1
ATOM 816 N N . GLU A 1 114 ? -10.016 7.363 -10.828 1 98.38 114 GLU A N 1
ATOM 817 C CA . GLU A 1 114 ? -10.117 8.438 -11.805 1 98.38 114 GLU A CA 1
ATOM 818 C C . GLU A 1 114 ? -11.375 9.281 -11.57 1 98.38 114 GLU A C 1
ATOM 820 O O . GLU A 1 114 ? -12.445 8.742 -11.281 1 98.38 114 GLU A O 1
ATOM 825 N N . GLU A 1 115 ? -11.195 10.578 -11.648 1 97.38 115 GLU A N 1
ATOM 826 C CA . GLU A 1 115 ? -12.367 11.453 -11.68 1 97.38 115 GLU A CA 1
ATOM 827 C C . GLU A 1 115 ? -13.352 11.008 -12.75 1 97.38 115 GLU A C 1
ATOM 829 O O . GLU A 1 115 ? -12.961 10.703 -13.883 1 97.38 115 GLU A O 1
ATOM 834 N N . GLY A 1 116 ? -14.68 11.039 -12.383 1 97.62 116 GLY A N 1
ATOM 835 C CA . GLY A 1 116 ? -15.711 10.641 -13.328 1 97.62 116 GLY A CA 1
ATOM 836 C C . GLY A 1 116 ? -16.109 9.18 -13.195 1 97.62 116 GLY A C 1
ATOM 837 O O . GLY A 1 116 ? -17.109 8.75 -13.766 1 97.62 116 GLY A O 1
ATOM 838 N N . PHE A 1 117 ? -15.258 8.352 -12.516 1 97.88 117 PHE A N 1
ATOM 839 C CA . PHE A 1 117 ? -15.609 6.961 -12.266 1 97.88 117 PHE A CA 1
ATOM 840 C C . PHE A 1 117 ? -16.969 6.859 -11.578 1 97.88 117 PHE A C 1
ATOM 842 O O . PHE A 1 117 ? -17.297 7.672 -10.711 1 97.88 117 PHE A O 1
ATOM 849 N N . GLU A 1 118 ? -17.766 5.93 -11.891 1 97.5 118 GLU A N 1
ATOM 850 C CA . GLU A 1 118 ? -19.109 5.789 -11.305 1 97.5 118 GLU A CA 1
ATOM 851 C C . GLU A 1 118 ? -19.031 5.379 -9.844 1 97.5 118 GLU A C 1
ATOM 853 O O . GLU A 1 118 ? -18.344 4.406 -9.5 1 97.5 118 GLU A O 1
ATOM 858 N N . VAL A 1 119 ? -19.797 6.07 -9.016 1 96.81 119 VAL A N 1
ATOM 859 C CA . VAL A 1 119 ? -19.797 5.793 -7.578 1 96.81 119 VAL A CA 1
ATOM 860 C C . VAL A 1 119 ? -20.375 4.402 -7.324 1 96.81 119 VAL A C 1
ATOM 862 O O . VAL A 1 119 ? -19.906 3.686 -6.434 1 96.81 119 VAL A O 1
ATOM 865 N N . SER A 1 120 ? -21.359 3.984 -8.094 1 97.19 120 SER A N 1
ATOM 866 C CA . SER A 1 120 ? -21.953 2.668 -7.926 1 97.19 120 SER A CA 1
ATOM 867 C C . SER A 1 120 ? -20.953 1.556 -8.195 1 97.19 120 SER A C 1
ATOM 869 O O . SER A 1 120 ? -20.922 0.547 -7.484 1 97.19 120 SER A O 1
ATOM 871 N N . LYS A 1 121 ? -20.109 1.676 -9.227 1 98.19 121 LYS A N 1
ATOM 872 C CA . LYS A 1 121 ? -19.078 0.696 -9.539 1 98.19 121 LYS A CA 1
ATOM 873 C C . LYS A 1 121 ? -18 0.672 -8.461 1 98.19 121 LYS A C 1
ATOM 875 O O . LYS A 1 121 ? -17.5 -0.395 -8.094 1 98.19 121 LYS A O 1
ATOM 880 N N . LEU A 1 122 ? -17.656 1.887 -8 1 98.12 122 LEU A N 1
ATOM 881 C CA . LEU A 1 122 ? -16.703 1.969 -6.902 1 98.12 122 LEU A CA 1
ATOM 882 C C . LEU A 1 122 ? -17.219 1.247 -5.664 1 98.12 122 LEU A C 1
ATOM 884 O O . LEU A 1 122 ? -16.484 0.527 -4.996 1 98.12 122 LEU A O 1
ATOM 888 N N . ARG A 1 123 ? -18.469 1.411 -5.355 1 97.06 123 ARG A N 1
ATOM 889 C CA . ARG A 1 123 ? -19.109 0.73 -4.227 1 97.06 123 ARG A CA 1
ATOM 890 C C . ARG A 1 123 ? -19.047 -0.784 -4.402 1 97.06 123 ARG A C 1
ATOM 892 O O . ARG A 1 123 ? -18.75 -1.514 -3.455 1 97.06 123 ARG A O 1
ATOM 899 N N . GLU A 1 124 ? -19.344 -1.246 -5.574 1 98.25 124 GLU A N 1
ATOM 900 C CA . GLU A 1 124 ? -19.281 -2.678 -5.855 1 98.25 124 GLU A CA 1
ATOM 901 C C . GLU A 1 124 ? -17.891 -3.232 -5.605 1 98.25 124 GLU A C 1
ATOM 903 O O . GLU A 1 124 ? -17.734 -4.332 -5.066 1 98.25 124 GLU A O 1
ATOM 908 N N . ILE A 1 125 ? -16.891 -2.506 -6.012 1 98.62 125 ILE A N 1
ATOM 909 C CA . ILE A 1 125 ? -15.5 -2.91 -5.836 1 98.62 125 ILE A CA 1
ATOM 910 C C . ILE A 1 125 ? -15.164 -2.967 -4.348 1 98.62 125 ILE A C 1
ATOM 912 O O . ILE A 1 125 ? -14.617 -3.963 -3.867 1 98.62 125 ILE A O 1
ATOM 916 N N . THR A 1 126 ? -15.492 -1.922 -3.604 1 98.19 126 THR A N 1
ATOM 917 C CA . THR A 1 126 ? -15.156 -1.866 -2.184 1 98.19 126 THR A CA 1
ATOM 918 C C . THR A 1 126 ? -15.93 -2.926 -1.406 1 98.19 126 THR A C 1
ATOM 920 O O . THR A 1 126 ? -15.391 -3.561 -0.501 1 98.19 126 THR A O 1
ATOM 923 N N . GLU A 1 127 ? -17.172 -3.156 -1.743 1 98.19 127 GLU A N 1
ATOM 924 C CA . GLU A 1 127 ? -17.969 -4.203 -1.106 1 98.19 127 GLU A CA 1
ATOM 925 C C . GLU A 1 127 ? -17.344 -5.578 -1.321 1 98.19 127 GLU A C 1
ATOM 927 O O . GLU A 1 127 ? -17.297 -6.398 -0.402 1 98.19 127 GLU A O 1
ATOM 932 N N . SER A 1 128 ? -16.938 -5.809 -2.535 1 98.62 128 SER A N 1
ATOM 933 C CA . SER A 1 128 ? -16.328 -7.094 -2.852 1 98.62 128 SER A CA 1
ATOM 934 C C . SER A 1 128 ? -15.031 -7.297 -2.082 1 98.62 128 SER A C 1
ATOM 936 O O . SER A 1 128 ? -14.75 -8.398 -1.606 1 98.62 128 SER A O 1
ATOM 938 N N . LEU A 1 129 ? -14.195 -6.258 -2.012 1 98.69 129 LEU A N 1
ATOM 939 C CA . LEU A 1 129 ? -12.969 -6.293 -1.23 1 98.69 129 LEU A CA 1
ATOM 940 C C . LEU A 1 129 ? -13.258 -6.621 0.23 1 98.69 129 LEU A C 1
ATOM 942 O O . LEU A 1 129 ? -12.688 -7.559 0.787 1 98.69 129 LEU A O 1
ATOM 946 N N . ILE A 1 130 ? -14.188 -5.918 0.825 1 98.38 130 ILE A N 1
ATOM 947 C CA . ILE A 1 130 ? -14.516 -6.02 2.24 1 98.38 130 ILE A CA 1
ATOM 948 C C . ILE A 1 130 ? -15.141 -7.387 2.525 1 98.38 130 ILE A C 1
ATOM 950 O O . ILE A 1 130 ? -14.812 -8.031 3.521 1 98.38 130 ILE A O 1
ATOM 954 N N . LYS A 1 131 ? -16 -7.801 1.688 1 98.56 131 LYS A N 1
ATOM 955 C CA . LYS A 1 131 ? -16.641 -9.109 1.85 1 98.56 131 LYS A CA 1
ATOM 956 C C . LYS A 1 131 ? -15.594 -10.227 1.853 1 98.56 131 LYS A C 1
ATOM 958 O O . LYS A 1 131 ? -15.664 -11.141 2.674 1 98.56 131 LYS A O 1
ATOM 963 N N . THR A 1 132 ? -14.688 -10.188 0.893 1 98.81 132 THR A N 1
ATOM 964 C CA . THR A 1 132 ? -13.648 -11.203 0.796 1 98.81 132 THR A CA 1
ATOM 965 C C . THR A 1 132 ? -12.789 -11.219 2.059 1 98.81 132 THR A C 1
ATOM 967 O O . THR A 1 132 ? -12.484 -12.289 2.596 1 98.81 132 THR A O 1
ATOM 970 N N . LEU A 1 133 ? -12.383 -10.055 2.553 1 98.69 133 LEU A N 1
ATOM 971 C CA . LEU A 1 133 ? -11.625 -9.969 3.795 1 98.69 133 LEU A CA 1
ATOM 972 C C . LEU A 1 133 ? -12.43 -10.539 4.961 1 98.69 133 LEU A C 1
ATOM 974 O O . LEU A 1 133 ? -11.922 -11.352 5.73 1 98.69 133 LEU A O 1
ATOM 978 N N . ALA A 1 134 ? -13.664 -10.125 5.078 1 98.19 134 ALA A N 1
ATOM 979 C CA . ALA A 1 134 ? -14.516 -10.508 6.199 1 98.19 134 ALA A CA 1
ATOM 980 C C . ALA A 1 134 ? -14.734 -12.016 6.234 1 98.19 134 ALA A C 1
ATOM 982 O O . ALA A 1 134 ? -14.688 -12.625 7.305 1 98.19 134 ALA A O 1
ATOM 983 N N . GLU A 1 135 ? -14.938 -12.602 5.109 1 98.38 135 GLU A N 1
ATOM 984 C CA . GLU A 1 135 ? -15.164 -14.039 5.02 1 98.38 135 GLU A CA 1
ATOM 985 C C . GLU A 1 135 ? -13.922 -14.828 5.449 1 98.38 135 GLU A C 1
ATOM 987 O O . GLU A 1 135 ? -14.008 -16.016 5.734 1 98.38 135 GLU A O 1
ATOM 992 N N . ASN A 1 136 ? -12.812 -14.203 5.473 1 98.56 136 ASN A N 1
ATOM 993 C CA . ASN A 1 136 ? -11.562 -14.844 5.879 1 98.56 136 ASN A CA 1
ATOM 994 C C . ASN A 1 136 ? -11.07 -14.305 7.223 1 98.56 136 ASN A C 1
ATOM 996 O O . ASN A 1 136 ? -9.914 -14.508 7.586 1 98.56 136 ASN A O 1
ATOM 1000 N N . ASN A 1 137 ? -11.898 -13.531 7.938 1 97.94 137 ASN A N 1
ATOM 1001 C CA . ASN A 1 137 ? -11.648 -12.977 9.266 1 97.94 137 ASN A CA 1
ATOM 1002 C C . ASN A 1 137 ? -10.438 -12.055 9.258 1 97.94 137 ASN A C 1
ATOM 1004 O O . ASN A 1 137 ? -9.594 -12.125 10.156 1 97.94 137 ASN A O 1
ATOM 1008 N N . VAL A 1 138 ? -10.297 -11.375 8.25 1 98.5 138 VAL A N 1
ATOM 1009 C CA . VAL A 1 138 ? -9.242 -10.367 8.133 1 98.5 138 VAL A CA 1
ATOM 1010 C C . VAL A 1 138 ? -9.828 -8.977 8.336 1 98.5 138 VAL A C 1
ATOM 1012 O O . VAL A 1 138 ? -10.766 -8.578 7.637 1 98.5 138 VAL A O 1
ATOM 1015 N N . ALA A 1 139 ? -9.305 -8.219 9.266 1 97.88 139 ALA A N 1
ATOM 1016 C CA . ALA A 1 139 ? -9.781 -6.875 9.562 1 97.88 139 ALA A CA 1
ATOM 1017 C C . ALA A 1 139 ? -9.258 -5.867 8.547 1 97.88 139 ALA A C 1
ATOM 1019 O O . ALA A 1 139 ? -8.125 -5.984 8.07 1 97.88 139 ALA A O 1
ATOM 1020 N N . LEU A 1 140 ? -10.062 -5.004 8.094 1 97.56 140 LEU A N 1
ATOM 1021 C CA . LEU A 1 140 ? -9.609 -3.801 7.402 1 97.56 140 LEU A CA 1
ATOM 1022 C C . LEU A 1 140 ? -9.438 -2.646 8.383 1 97.56 140 LEU A C 1
ATOM 1024 O O . LEU A 1 140 ? -10.414 -2.107 8.898 1 97.56 140 LEU A O 1
ATOM 1028 N N . ILE A 1 141 ? -8.18 -2.195 8.578 1 96.56 141 ILE A N 1
ATOM 1029 C CA . ILE A 1 141 ? -7.938 -1.401 9.781 1 96.56 141 ILE A CA 1
ATOM 1030 C C . ILE A 1 141 ? -7.551 0.022 9.383 1 96.56 141 ILE A C 1
ATOM 1032 O O . ILE A 1 141 ? -7.348 0.879 10.25 1 96.56 141 ILE A O 1
ATOM 1036 N N . GLY A 1 142 ? -7.43 0.339 8.117 1 95 142 GLY A N 1
ATOM 1037 C CA . GLY A 1 142 ? -7.074 1.663 7.637 1 95 142 GLY A CA 1
ATOM 1038 C C . GLY A 1 142 ? -6.91 1.723 6.129 1 95 142 GLY A C 1
ATOM 1039 O O . GLY A 1 142 ? -7.195 0.747 5.43 1 95 142 GLY A O 1
ATOM 1040 N N . GLY A 1 143 ? -6.438 2.908 5.684 1 94.56 143 GLY A N 1
ATOM 1041 C CA . GLY A 1 143 ? -6.266 3.049 4.246 1 94.56 143 GLY A CA 1
ATOM 1042 C C . GLY A 1 143 ? -6.066 4.488 3.809 1 94.56 143 GLY A C 1
ATOM 1043 O O . GLY A 1 143 ? -5.785 5.359 4.633 1 94.56 143 GLY A O 1
ATOM 1044 N N . ASP A 1 144 ? -6.094 4.641 2.531 1 95.88 144 ASP A N 1
ATOM 1045 C CA . ASP A 1 144 ? -5.969 5.926 1.85 1 95.88 144 ASP A CA 1
ATOM 1046 C C . ASP A 1 144 ? -6.855 5.977 0.606 1 95.88 144 ASP A C 1
ATOM 1048 O O . ASP A 1 144 ? -7.199 4.938 0.04 1 95.88 144 ASP A O 1
ATOM 1052 N N . PHE A 1 145 ? -7.281 7.168 0.293 1 95.5 145 PHE A N 1
ATOM 1053 C CA . PHE A 1 145 ? -8.156 7.367 -0.858 1 95.5 145 PHE A CA 1
ATOM 1054 C C . PHE A 1 145 ? -7.742 8.602 -1.646 1 95.5 145 PHE A C 1
ATOM 1056 O O . PHE A 1 145 ? -7.742 9.719 -1.114 1 95.5 145 PHE A O 1
ATOM 1063 N N . LYS A 1 146 ? -7.418 8.453 -2.959 1 97 146 LYS A N 1
ATOM 1064 C CA . LYS A 1 146 ? -7.02 9.531 -3.857 1 97 146 LYS A CA 1
ATOM 1065 C C . LYS A 1 146 ? -7.863 9.531 -5.129 1 97 146 LYS A C 1
ATOM 1067 O O . LYS A 1 146 ? -8.359 8.484 -5.551 1 97 146 LYS A O 1
ATOM 1072 N N . VAL A 1 147 ? -8.047 10.734 -5.672 1 97.06 147 VAL A N 1
ATOM 1073 C CA . VAL A 1 147 ? -8.688 10.883 -6.973 1 97.06 147 VAL A CA 1
ATOM 1074 C C . VAL A 1 147 ? -7.746 11.617 -7.93 1 97.06 147 VAL A C 1
ATOM 1076 O O . VAL A 1 147 ? -7.203 12.672 -7.594 1 97.06 147 VAL A O 1
ATOM 1079 N N . LEU A 1 148 ? -7.504 11.023 -9.055 1 97.88 148 LEU A N 1
ATOM 1080 C CA . LEU A 1 148 ? -6.754 11.703 -10.102 1 97.88 148 LEU A CA 1
ATOM 1081 C C . LEU A 1 148 ? -7.695 12.352 -11.109 1 97.88 148 LEU A C 1
ATOM 1083 O O . LEU A 1 148 ? -8.758 11.812 -11.406 1 97.88 148 LEU A O 1
ATOM 1087 N N . PRO A 1 149 ? -7.309 13.539 -11.648 1 97.31 149 PRO A N 1
ATOM 1088 C CA . PRO A 1 149 ? -8.141 14.18 -12.672 1 97.31 149 PRO A CA 1
ATOM 1089 C C . PRO A 1 149 ? -8.414 13.266 -13.867 1 97.31 149 PRO A C 1
ATOM 1091 O O . PRO A 1 149 ? -7.621 12.375 -14.156 1 97.31 149 PRO A O 1
ATOM 1094 N N . LYS A 1 150 ? -9.5 13.562 -14.508 1 96.75 150 LYS A N 1
ATOM 1095 C CA . LYS A 1 150 ? -9.883 12.812 -15.703 1 96.75 150 LYS A CA 1
ATOM 1096 C C . LYS A 1 150 ? -8.734 12.758 -16.703 1 96.75 150 LYS A C 1
ATOM 1098 O O . LYS A 1 150 ? -8.094 13.773 -16.984 1 96.75 150 LYS A O 1
ATOM 1103 N N . GLY A 1 151 ? -8.438 11.57 -17.203 1 97.19 151 GLY A N 1
ATOM 1104 C CA . GLY A 1 151 ? -7.391 11.406 -18.203 1 97.19 151 GLY A CA 1
ATOM 1105 C C . GLY A 1 151 ? -6.031 11.102 -17.594 1 97.19 151 GLY A C 1
ATOM 1106 O O . GLY A 1 151 ? -5.094 10.742 -18.312 1 97.19 151 GLY A O 1
ATOM 1107 N N . GLN A 1 152 ? -5.91 11.156 -16.297 1 97.88 152 GLN A N 1
ATOM 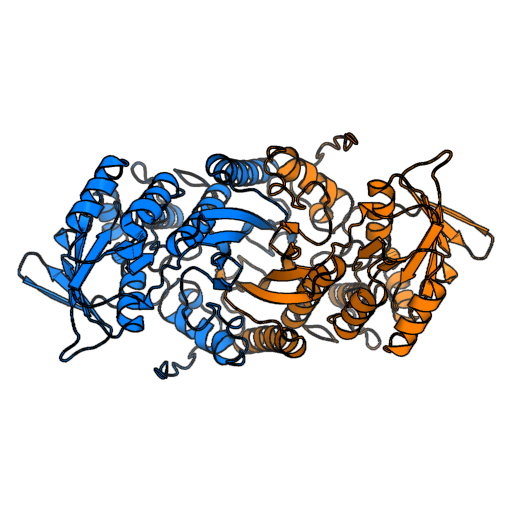1108 C CA . GLN A 1 152 ? -4.605 10.977 -15.672 1 97.88 152 GLN A CA 1
ATOM 1109 C C . GLN A 1 152 ? -4.492 9.594 -15.039 1 97.88 152 GLN A C 1
ATOM 1111 O O . GLN A 1 152 ? -3.418 9.203 -14.57 1 97.88 152 GLN A O 1
ATOM 1116 N N . LEU A 1 153 ? -5.543 8.789 -15.055 1 98.38 153 LEU A N 1
ATOM 1117 C CA . LEU A 1 153 ? -5.602 7.387 -14.672 1 98.38 153 LEU A CA 1
ATOM 1118 C C . LEU A 1 153 ? -6.738 6.676 -15.398 1 98.38 153 LEU A C 1
ATOM 1120 O O . LEU A 1 153 ? -7.852 7.199 -15.484 1 98.38 153 LEU A O 1
ATOM 1124 N N . ASP A 1 154 ? -6.375 5.523 -15.984 1 98.19 154 ASP A N 1
ATOM 1125 C CA . ASP A 1 154 ? -7.438 4.719 -16.578 1 98.19 154 ASP A CA 1
ATOM 1126 C C . ASP A 1 154 ? -8.172 3.908 -15.508 1 98.19 154 ASP A C 1
ATOM 1128 O O . ASP A 1 154 ? -7.75 2.807 -15.156 1 98.19 154 ASP A O 1
ATOM 1132 N N . LYS A 1 155 ? -9.297 4.426 -14.984 1 98.12 155 LYS A N 1
ATOM 1133 C CA . LYS A 1 155 ? -10.289 3.818 -14.102 1 98.12 155 LYS A CA 1
ATOM 1134 C C . LYS A 1 155 ? -9.797 3.768 -12.664 1 98.12 155 LYS A C 1
ATOM 1136 O O . LYS A 1 155 ? -9.992 4.711 -11.898 1 98.12 155 LYS A O 1
ATOM 1141 N N . ILE A 1 156 ? -8.977 2.703 -12.258 1 98.62 156 ILE A N 1
ATOM 1142 C CA . ILE A 1 156 ? -8.766 2.533 -10.828 1 98.62 156 ILE A CA 1
ATOM 1143 C C . ILE A 1 156 ? -7.52 1.688 -10.578 1 98.62 156 ILE A C 1
ATOM 1145 O O . ILE A 1 156 ? -7.199 0.799 -11.375 1 98.62 156 ILE A O 1
ATOM 1149 N N . VAL A 1 157 ? -6.754 1.972 -9.555 1 98.69 157 VAL A N 1
ATOM 1150 C CA . VAL A 1 157 ? -5.699 1.159 -8.961 1 98.69 157 VAL A CA 1
ATOM 1151 C C . VAL A 1 157 ? -6.031 0.885 -7.492 1 98.69 157 VAL A C 1
ATOM 1153 O O . VAL A 1 157 ? -6.383 1.803 -6.746 1 98.69 157 VAL A O 1
ATOM 1156 N N . VAL A 1 158 ? -5.984 -0.36 -7.074 1 98.81 158 VAL A N 1
ATOM 1157 C CA . VAL A 1 158 ? -6.211 -0.75 -5.684 1 98.81 158 VAL A CA 1
ATOM 1158 C C . VAL A 1 158 ? -4.938 -1.368 -5.109 1 98.81 158 VAL A C 1
ATOM 1160 O O . VAL A 1 158 ? -4.469 -2.402 -5.594 1 98.81 158 VAL A O 1
ATOM 1163 N N . THR A 1 159 ? -4.344 -0.715 -4.152 1 98.75 159 THR A N 1
ATOM 1164 C CA . THR A 1 159 ? -3.201 -1.263 -3.43 1 98.75 159 THR A CA 1
ATOM 1165 C C . THR A 1 159 ? -3.623 -1.763 -2.051 1 98.75 159 THR A C 1
ATOM 1167 O O . THR A 1 159 ? -4.383 -1.093 -1.348 1 98.75 159 THR A O 1
ATOM 1170 N N . VAL A 1 160 ? -3.182 -2.955 -1.714 1 98.69 160 VAL A N 1
ATOM 1171 C CA . VAL A 1 160 ? -3.521 -3.51 -0.407 1 98.69 160 VAL A CA 1
ATOM 1172 C C . VAL A 1 160 ? -2.252 -3.979 0.301 1 98.69 160 VAL A C 1
ATOM 1174 O O . VAL A 1 160 ? -1.41 -4.648 -0.301 1 98.69 160 VAL A O 1
ATOM 1177 N N . ALA A 1 161 ? -2.068 -3.537 1.493 1 98.44 161 ALA A N 1
ATOM 1178 C CA . ALA A 1 161 ? -1.056 -4.066 2.402 1 98.44 161 ALA A CA 1
ATOM 1179 C C . ALA A 1 161 ? -1.665 -5.066 3.381 1 98.44 161 ALA A C 1
ATOM 1181 O O . ALA A 1 161 ? -2.705 -4.797 3.986 1 98.44 161 ALA A O 1
ATOM 1182 N N . GLY A 1 162 ? -1.063 -6.215 3.514 1 98.38 162 GLY A N 1
ATOM 1183 C CA . GLY A 1 162 ? -1.565 -7.266 4.387 1 98.38 162 GLY A CA 1
ATOM 1184 C C . GLY A 1 162 ? -0.643 -7.562 5.551 1 98.38 162 GLY A C 1
ATOM 1185 O O . GLY A 1 162 ? 0.575 -7.402 5.445 1 98.38 162 GLY A O 1
ATOM 1186 N N . ILE A 1 163 ? -1.236 -7.996 6.641 1 98.19 163 ILE A N 1
ATOM 1187 C CA . ILE A 1 163 ? -0.532 -8.352 7.867 1 98.19 163 ILE A CA 1
ATOM 1188 C C . ILE A 1 163 ? -0.981 -9.734 8.336 1 98.19 163 ILE A C 1
ATOM 1190 O O . ILE A 1 163 ? -2.178 -10.031 8.359 1 98.19 163 ILE A O 1
ATOM 1194 N N . GLY A 1 164 ? -0.045 -10.547 8.664 1 97.81 164 GLY A N 1
ATOM 1195 C CA . GLY A 1 164 ? -0.332 -11.859 9.219 1 97.81 164 GLY A CA 1
ATOM 1196 C C . GLY A 1 164 ? 0.654 -12.281 10.297 1 97.81 164 GLY A C 1
ATOM 1197 O O . GLY A 1 164 ? 1.658 -11.602 10.523 1 97.81 164 GLY A O 1
ATOM 1198 N N . PHE A 1 165 ? 0.33 -13.359 11 1 97.19 165 PHE A N 1
ATOM 1199 C CA . PHE A 1 165 ? 1.191 -13.938 12.023 1 97.19 165 PHE A CA 1
ATOM 1200 C C . PHE A 1 165 ? 1.581 -15.367 11.656 1 97.19 165 PHE A C 1
ATOM 1202 O O . PHE A 1 165 ? 0.744 -16.141 11.195 1 97.19 165 PHE A O 1
ATOM 1209 N N . ALA A 1 166 ? 2.859 -15.641 11.773 1 97.5 166 ALA A N 1
ATOM 1210 C CA . ALA A 1 166 ? 3.365 -16.984 11.547 1 97.5 166 ALA A CA 1
ATOM 1211 C C . ALA A 1 166 ? 4.211 -17.469 12.727 1 97.5 166 ALA A C 1
ATOM 1213 O O . ALA A 1 166 ? 5.039 -16.719 13.242 1 97.5 166 ALA A O 1
ATOM 1214 N N . LYS A 1 167 ? 4.004 -18.688 13.148 1 96.62 167 LYS A N 1
ATOM 1215 C CA . LYS A 1 167 ? 4.914 -19.297 14.109 1 96.62 167 LYS A CA 1
ATOM 1216 C C . LYS A 1 167 ? 6.25 -19.656 13.461 1 96.62 167 LYS A C 1
ATOM 1218 O O . LYS A 1 167 ? 7.309 -19.453 14.055 1 96.62 167 LYS A O 1
ATOM 1223 N N . LYS A 1 168 ? 6.141 -20.219 12.32 1 96.12 168 LYS A N 1
ATOM 1224 C CA . LYS A 1 168 ? 7.273 -20.562 11.469 1 96.12 168 LYS A CA 1
ATOM 1225 C C . LYS A 1 168 ? 7.07 -20.062 10.039 1 96.12 168 LYS A C 1
ATOM 1227 O O . LYS A 1 168 ? 5.961 -20.125 9.508 1 96.12 168 LYS A O 1
ATOM 1232 N N . LEU A 1 169 ? 8.164 -19.625 9.438 1 96.38 169 LEU A N 1
ATOM 1233 C CA . LEU A 1 169 ? 8.07 -19.094 8.094 1 96.38 169 LEU A CA 1
ATOM 1234 C C . LEU A 1 169 ? 8.258 -20.188 7.047 1 96.38 169 LEU A C 1
ATOM 1236 O O . LEU A 1 169 ? 9.039 -21.109 7.254 1 96.38 169 LEU A O 1
ATOM 1240 N N . ILE A 1 170 ? 7.57 -20.094 6.004 1 97 170 ILE A N 1
ATOM 1241 C CA . ILE A 1 170 ? 7.793 -20.859 4.781 1 97 170 ILE A CA 1
ATOM 1242 C C . ILE A 1 170 ? 8.531 -20 3.764 1 97 170 ILE A C 1
ATOM 1244 O O . ILE A 1 170 ? 8.008 -19 3.293 1 97 170 ILE A O 1
ATOM 1248 N N . LEU A 1 171 ? 9.742 -20.422 3.408 1 95.62 171 LEU A N 1
ATOM 1249 C CA . LEU A 1 171 ? 10.602 -19.625 2.533 1 95.62 171 LEU A CA 1
ATOM 1250 C C . LEU A 1 171 ? 11.094 -20.453 1.358 1 95.62 171 LEU A C 1
ATOM 1252 O O . LEU A 1 171 ? 11.422 -21.641 1.522 1 95.62 171 LEU A O 1
ATOM 1256 N N . ASP A 1 172 ? 11.188 -19.828 0.185 1 94.25 172 ASP A N 1
ATOM 1257 C CA . ASP A 1 172 ? 11.641 -20.5 -1.029 1 94.25 172 ASP A CA 1
ATOM 1258 C C . ASP A 1 172 ? 13.016 -21.125 -0.832 1 94.25 172 ASP A C 1
ATOM 1260 O O . ASP A 1 172 ? 13.32 -22.172 -1.422 1 94.25 172 ASP A O 1
ATOM 1264 N N . SER A 1 173 ? 13.82 -20.516 -0.012 1 92.69 173 SER A N 1
ATOM 1265 C CA . SER A 1 173 ? 15.195 -20.969 0.203 1 92.69 173 SER A CA 1
ATOM 1266 C C . SER A 1 173 ? 15.234 -22.328 0.886 1 92.69 173 SER A C 1
ATOM 1268 O O . SER A 1 173 ? 16.281 -22.984 0.934 1 92.69 173 SER A O 1
ATOM 1270 N N . ASN A 1 174 ? 14.109 -22.766 1.396 1 95.88 174 ASN A N 1
ATOM 1271 C CA . ASN A 1 174 ? 14.062 -24.016 2.129 1 95.88 174 ASN A CA 1
ATOM 1272 C C . ASN A 1 174 ? 13.891 -25.219 1.19 1 95.88 174 ASN A C 1
ATOM 1274 O O . ASN A 1 174 ? 13.961 -26.359 1.621 1 95.88 174 ASN A O 1
ATOM 1278 N N . ILE A 1 175 ? 13.672 -24.938 -0.063 1 97.5 175 ILE A N 1
ATOM 1279 C CA . ILE A 1 175 ? 13.508 -26 -1.051 1 97.5 175 ILE A CA 1
ATOM 1280 C C . ILE A 1 175 ? 14.766 -26.859 -1.101 1 97.5 175 ILE A C 1
ATOM 1282 O O . ILE A 1 175 ? 15.883 -26.344 -1.064 1 97.5 175 ILE A O 1
ATOM 1286 N N . LYS A 1 176 ? 14.602 -28.172 -1.222 1 96.69 176 LYS A N 1
ATOM 1287 C CA . LYS A 1 176 ? 15.75 -29.062 -1.265 1 96.69 176 LYS A CA 1
ATOM 1288 C C . LYS A 1 176 ? 15.5 -30.234 -2.211 1 96.69 176 LYS A C 1
ATOM 1290 O O . LYS A 1 176 ? 14.352 -30.562 -2.51 1 96.69 176 LYS A O 1
ATOM 1295 N N . PRO A 1 177 ? 16.672 -30.875 -2.617 1 97.75 177 PRO A N 1
ATOM 1296 C CA . PRO A 1 177 ? 16.516 -32.062 -3.473 1 97.75 177 PRO A CA 1
ATOM 1297 C C . PRO A 1 177 ? 15.625 -33.125 -2.854 1 97.75 177 PRO A C 1
ATOM 1299 O O . PRO A 1 177 ? 15.719 -33.406 -1.655 1 97.75 177 PRO A O 1
ATOM 1302 N N . GLY A 1 178 ? 14.766 -33.656 -3.693 1 98.44 178 GLY A N 1
ATOM 1303 C CA . GLY A 1 178 ? 13.828 -34.656 -3.23 1 98.44 178 GLY A CA 1
ATOM 1304 C C . GLY A 1 178 ? 12.422 -34.125 -3.029 1 98.44 178 GLY A C 1
ATOM 1305 O O . GLY A 1 178 ? 11.453 -34.875 -3.045 1 98.44 178 GLY A O 1
ATOM 1306 N N . ASP A 1 179 ? 12.289 -32.844 -2.805 1 98.88 179 ASP A N 1
ATOM 1307 C CA . ASP A 1 179 ? 10.969 -32.25 -2.643 1 98.88 179 ASP A CA 1
ATOM 1308 C C . ASP A 1 179 ? 10.078 -32.531 -3.85 1 98.88 179 ASP A C 1
ATOM 1310 O O . ASP A 1 179 ? 10.539 -32.5 -4.992 1 98.88 179 ASP A O 1
ATOM 1314 N N . LYS A 1 180 ? 8.844 -32.875 -3.572 1 98.94 180 LYS A N 1
ATOM 1315 C CA . LYS A 1 180 ? 7.84 -33.031 -4.625 1 98.94 180 LYS A CA 1
ATOM 1316 C C . LYS A 1 180 ? 7.113 -31.703 -4.859 1 98.94 180 LYS A C 1
ATOM 1318 O O . LYS A 1 180 ? 6.871 -30.938 -3.914 1 98.94 180 LYS A O 1
ATOM 1323 N N . ILE A 1 181 ? 6.828 -31.469 -6.117 1 98.94 181 ILE A N 1
ATOM 1324 C CA . ILE A 1 181 ? 6.145 -30.234 -6.5 1 98.94 181 ILE A CA 1
ATOM 1325 C C . ILE A 1 181 ? 4.652 -30.516 -6.672 1 98.94 181 ILE A C 1
ATOM 1327 O O . ILE A 1 181 ? 4.25 -31.312 -7.527 1 98.94 181 ILE A O 1
ATOM 1331 N N . ILE A 1 182 ? 3.82 -29.812 -5.883 1 98.94 182 ILE A N 1
ATOM 1332 C CA . ILE A 1 182 ? 2.371 -29.969 -5.945 1 98.94 182 ILE A CA 1
ATOM 1333 C C . ILE A 1 182 ? 1.728 -28.688 -6.457 1 98.94 182 ILE A C 1
ATOM 1335 O O . ILE A 1 182 ? 2.059 -27.594 -5.996 1 98.94 182 ILE A O 1
ATOM 1339 N N . VAL A 1 183 ? 0.89 -28.781 -7.414 1 98.88 183 VAL A N 1
ATOM 1340 C CA . VAL A 1 183 ? -0.025 -27.703 -7.797 1 98.88 183 VAL A CA 1
ATOM 1341 C C . VAL A 1 183 ? -1.43 -28.016 -7.285 1 98.88 183 VAL A C 1
ATOM 1343 O O . VAL A 1 183 ? -1.905 -29.156 -7.414 1 98.88 183 VAL A O 1
ATOM 1346 N N . THR A 1 184 ? -2.17 -27.016 -6.777 1 98.88 184 THR A N 1
ATOM 1347 C CA . THR A 1 184 ? -3.359 -27.328 -5.988 1 98.88 184 THR A CA 1
ATOM 1348 C C . THR A 1 184 ? -4.617 -27.234 -6.848 1 98.88 184 THR A C 1
ATOM 1350 O O . THR A 1 184 ? -5.727 -27.469 -6.363 1 98.88 184 THR A O 1
ATOM 1353 N N . GLY A 1 185 ? -4.531 -26.875 -8.078 1 98.5 185 GLY A N 1
ATOM 1354 C CA . GLY A 1 185 ? -5.652 -26.797 -9.008 1 98.5 185 GLY A CA 1
ATOM 1355 C C . GLY A 1 185 ? -5.23 -26.453 -10.422 1 98.5 185 GLY A C 1
ATOM 1356 O O . GLY A 1 185 ? -4.039 -26.312 -10.703 1 98.5 185 GLY A O 1
ATOM 1357 N N . PRO A 1 186 ? -6.254 -26.375 -11.367 1 98.69 186 PRO A N 1
ATOM 1358 C CA . PRO A 1 186 ? -5.926 -25.953 -12.734 1 98.69 186 PRO A CA 1
ATOM 1359 C C . PRO A 1 186 ? -5.301 -24.562 -12.797 1 98.69 186 PRO A C 1
ATOM 1361 O O . PRO A 1 186 ? -5.719 -23.656 -12.07 1 98.69 186 PRO A O 1
ATOM 1364 N N . ILE A 1 187 ? -4.297 -24.406 -13.656 1 98.62 187 ILE A N 1
ATOM 1365 C CA . ILE A 1 187 ? -3.551 -23.156 -13.703 1 98.62 187 ILE A CA 1
ATOM 1366 C C . ILE A 1 187 ? -4.055 -22.297 -14.867 1 98.62 187 ILE A C 1
ATOM 1368 O O . ILE A 1 187 ? -4.797 -22.781 -15.719 1 98.62 187 ILE A O 1
ATOM 1372 N N . ALA A 1 188 ? -3.771 -20.969 -14.844 1 98.5 188 ALA A N 1
ATOM 1373 C CA . ALA A 1 188 ? -3.826 -20.016 -15.945 1 98.5 188 ALA A CA 1
ATOM 1374 C C . ALA A 1 188 ? -5.258 -19.547 -16.203 1 98.5 188 ALA A C 1
ATOM 1376 O O . ALA A 1 188 ? -5.52 -18.797 -17.141 1 98.5 188 ALA A O 1
ATOM 1377 N N . GLU A 1 189 ? -6.223 -19.906 -15.336 1 98.5 189 GLU A N 1
ATOM 1378 C CA . GLU A 1 189 ? -7.629 -19.578 -15.555 1 98.5 189 GLU A CA 1
ATOM 1379 C C . GLU A 1 189 ? -7.828 -18.062 -15.625 1 98.5 189 GLU A C 1
ATOM 1381 O O . GLU A 1 189 ? -8.438 -17.562 -16.562 1 98.5 189 GLU A O 1
ATOM 1386 N N . HIS A 1 190 ? -7.359 -17.359 -14.641 1 98.62 190 HIS A N 1
ATOM 1387 C CA . HIS A 1 190 ? -7.512 -15.906 -14.578 1 98.62 190 HIS A CA 1
ATOM 1388 C C . HIS A 1 190 ? -6.824 -15.234 -15.758 1 98.62 190 HIS A C 1
ATOM 1390 O O . HIS A 1 190 ? -7.418 -14.375 -16.422 1 98.62 190 HIS A O 1
ATOM 1396 N N . GLY A 1 191 ? -5.566 -15.625 -15.984 1 98.12 191 GLY A N 1
ATOM 1397 C CA . GLY A 1 191 ? -4.797 -15.016 -17.062 1 98.12 191 GLY A CA 1
ATOM 1398 C C . GLY A 1 191 ? -5.422 -15.211 -18.422 1 98.12 191 GLY A C 1
ATOM 1399 O O . GLY A 1 191 ? -5.469 -14.273 -19.234 1 98.12 191 GLY A O 1
ATOM 1400 N N . ALA A 1 192 ? -5.875 -16.406 -18.734 1 98.12 192 ALA A N 1
ATOM 1401 C CA . ALA A 1 192 ? -6.52 -16.688 -20.016 1 98.12 192 ALA A CA 1
ATOM 1402 C C . ALA A 1 192 ? -7.781 -15.852 -20.188 1 98.12 192 ALA A C 1
ATOM 1404 O O . ALA A 1 192 ? -8.047 -15.344 -21.281 1 98.12 192 ALA A O 1
ATOM 1405 N N . LEU A 1 193 ? -8.523 -15.742 -19.109 1 98.44 193 LEU A N 1
ATOM 1406 C CA . LEU A 1 193 ? -9.75 -14.953 -19.156 1 98.44 193 LEU A CA 1
ATOM 1407 C C . LEU A 1 193 ? -9.453 -13.5 -19.5 1 98.44 193 LEU A C 1
ATOM 1409 O O . LEU A 1 193 ? -10.039 -12.938 -20.422 1 98.44 193 LEU A O 1
ATOM 1413 N N . ILE A 1 194 ? -8.562 -12.852 -18.734 1 98.19 194 ILE A N 1
ATOM 1414 C CA . ILE A 1 194 ? -8.258 -11.438 -18.906 1 98.19 194 ILE A CA 1
ATOM 1415 C C . ILE A 1 194 ? -7.688 -11.195 -20.297 1 98.19 194 ILE A C 1
ATOM 1417 O O . ILE A 1 194 ? -8.047 -10.219 -20.953 1 98.19 194 ILE A O 1
ATOM 1421 N N . LEU A 1 195 ? -6.812 -12.125 -20.734 1 97 195 LEU A N 1
ATOM 1422 C CA . LEU A 1 195 ? -6.254 -12.031 -22.078 1 97 195 LEU A CA 1
ATOM 1423 C C . LEU A 1 195 ? -7.355 -12.047 -23.125 1 97 195 LEU A C 1
ATOM 1425 O O . LEU A 1 195 ? -7.363 -11.219 -24.047 1 97 195 LEU A O 1
ATOM 1429 N N . ALA A 1 196 ? -8.227 -12.977 -23.047 1 97.56 196 ALA A N 1
ATOM 1430 C CA . ALA A 1 196 ? -9.336 -13.086 -24 1 97.56 196 ALA A CA 1
ATOM 1431 C C . ALA A 1 196 ? -10.18 -11.82 -24 1 97.56 196 ALA A C 1
ATOM 1433 O O . ALA A 1 196 ? -10.531 -11.312 -25.078 1 97.56 196 ALA A O 1
ATOM 1434 N N . LEU A 1 197 ? -10.492 -11.281 -22.844 1 97.75 197 LEU A N 1
ATOM 1435 C CA . LEU A 1 197 ? -11.297 -10.078 -22.734 1 97.75 197 LEU A CA 1
ATOM 1436 C C . LEU A 1 197 ? -10.594 -8.883 -23.375 1 97.75 197 LEU A C 1
ATOM 1438 O O . LEU A 1 197 ? -11.227 -8.062 -24.031 1 97.75 197 LEU A O 1
ATOM 1442 N N . GLN A 1 198 ? -9.312 -8.805 -23.109 1 96.44 198 GLN A N 1
ATOM 1443 C CA . GLN A 1 198 ? -8.547 -7.691 -23.656 1 96.44 198 GLN A CA 1
ATOM 1444 C C . GLN A 1 198 ? -8.477 -7.762 -25.172 1 96.44 198 GLN A C 1
ATOM 1446 O O . GLN A 1 198 ? -8.227 -6.75 -25.844 1 96.44 198 GLN A O 1
ATOM 1451 N N . GLN A 1 199 ? -8.633 -8.969 -25.75 1 96.06 199 GLN A N 1
ATOM 1452 C CA . GLN A 1 199 ? -8.68 -9.148 -27.203 1 96.06 199 GLN A CA 1
ATOM 1453 C C . GLN A 1 199 ? -10.102 -9.039 -27.719 1 96.06 199 GLN A C 1
ATOM 1455 O O . GLN A 1 199 ? -10.383 -9.414 -28.859 1 96.06 199 GLN A O 1
ATOM 1460 N N . ASN A 1 200 ? -10.984 -8.586 -26.891 1 95.69 200 ASN A N 1
ATOM 1461 C CA . ASN A 1 200 ? -12.391 -8.344 -27.203 1 95.69 200 ASN A CA 1
ATOM 1462 C C . ASN A 1 200 ? -13.117 -9.633 -27.578 1 95.69 200 ASN A C 1
ATOM 1464 O O . ASN A 1 200 ? -13.984 -9.633 -28.453 1 95.69 200 ASN A O 1
ATOM 1468 N N . LEU A 1 201 ? -12.57 -10.625 -26.953 1 94.94 201 LEU A N 1
ATOM 1469 C CA . LEU A 1 201 ? -13.312 -11.875 -27.062 1 94.94 201 LEU A CA 1
ATOM 1470 C C . LEU A 1 201 ? -14.328 -12 -25.938 1 94.94 201 LEU A C 1
ATOM 1472 O O . LEU A 1 201 ? -14.32 -11.203 -25 1 94.94 201 LEU A O 1
ATOM 1476 N N . GLU A 1 202 ? -15.352 -12.836 -26.062 1 91.25 202 GLU A N 1
ATOM 1477 C CA . GLU A 1 202 ? -16.375 -13.094 -25.047 1 91.25 202 GLU A CA 1
ATOM 1478 C C . GLU A 1 202 ? -16.375 -14.562 -24.625 1 91.25 202 GLU A C 1
ATOM 1480 O O . GLU A 1 202 ? -17.281 -15.312 -24.984 1 91.25 202 GLU A O 1
ATOM 1485 N N . PRO A 1 203 ? -15.406 -14.797 -23.812 1 92.56 203 PRO A N 1
ATOM 1486 C CA . PRO A 1 203 ? -15.297 -16.219 -23.453 1 92.56 203 PRO A CA 1
ATOM 1487 C C . PRO A 1 203 ? -16.453 -16.688 -22.578 1 92.56 203 PRO A C 1
ATOM 1489 O O . PRO A 1 203 ? -16.672 -16.125 -21.5 1 92.56 203 PRO A O 1
ATOM 1492 N N . LYS A 1 204 ? -17.141 -17.703 -22.938 1 90.94 204 LYS A N 1
ATOM 1493 C CA . LYS A 1 204 ? -18.281 -18.203 -22.188 1 90.94 204 LYS A CA 1
ATOM 1494 C C . LYS A 1 204 ? -17.859 -19.281 -21.203 1 90.94 204 LYS A C 1
ATOM 1496 O O . LYS A 1 204 ? -18.547 -19.547 -20.219 1 90.94 204 LYS A O 1
ATOM 1501 N N . ASP A 1 205 ? -16.719 -19.844 -21.375 1 95.19 205 ASP A N 1
ATOM 1502 C CA . ASP A 1 205 ? -16.328 -21 -20.594 1 95.19 205 ASP A CA 1
ATOM 1503 C C . ASP A 1 205 ? -15.109 -20.688 -19.734 1 95.19 205 ASP A C 1
ATOM 1505 O O . ASP A 1 205 ? -14.445 -21.609 -19.234 1 95.19 205 ASP A O 1
ATOM 1509 N N . LEU A 1 206 ? -14.742 -19.438 -19.609 1 97.38 206 LEU A N 1
ATOM 1510 C CA . LEU A 1 206 ? -13.633 -19.031 -18.75 1 97.38 206 LEU A CA 1
ATOM 1511 C C . LEU A 1 206 ? -14.141 -18.188 -17.578 1 97.38 206 LEU A C 1
ATOM 1513 O O . LEU A 1 206 ? -14.945 -17.266 -17.781 1 97.38 206 LEU A O 1
ATOM 1517 N N . VAL A 1 207 ? -13.766 -18.547 -16.453 1 98.12 207 VAL A N 1
ATOM 1518 C CA . VAL A 1 207 ? -14.039 -17.812 -15.234 1 98.12 207 VAL A CA 1
ATOM 1519 C C . VAL A 1 207 ? -12.758 -17.672 -14.414 1 98.12 207 VAL A C 1
ATOM 1521 O O . VAL A 1 207 ? -11.953 -18.594 -14.336 1 98.12 207 VAL A O 1
ATOM 1524 N N . SER A 1 208 ? -12.562 -16.438 -13.867 1 98.5 208 SER A N 1
ATOM 1525 C CA . SER A 1 208 ? -11.383 -16.25 -13.023 1 98.5 208 SER A CA 1
ATOM 1526 C C . SER A 1 208 ? -11.367 -17.219 -11.852 1 98.5 208 SER A C 1
ATOM 1528 O O . SER A 1 208 ? -12.406 -17.484 -11.242 1 98.5 208 SER A O 1
ATOM 1530 N N . ASP A 1 209 ? -10.203 -17.703 -11.555 1 98.44 209 ASP A N 1
ATOM 1531 C CA . ASP A 1 209 ? -10.047 -18.578 -10.398 1 98.44 209 ASP A CA 1
ATOM 1532 C C . ASP A 1 209 ? -9.695 -17.781 -9.141 1 98.44 209 ASP A C 1
ATOM 1534 O O . ASP A 1 209 ? -9.344 -18.359 -8.109 1 98.44 209 ASP A O 1
ATOM 1538 N N . ALA A 1 210 ? -9.75 -16.469 -9.148 1 98.5 210 ALA A N 1
ATOM 1539 C CA . ALA A 1 210 ? -9.336 -15.617 -8.031 1 98.5 210 ALA A CA 1
ATOM 1540 C C . ALA A 1 210 ? -10.141 -15.93 -6.777 1 98.5 210 ALA A C 1
ATOM 1542 O O . ALA A 1 210 ? -11.359 -15.75 -6.75 1 98.5 210 ALA A O 1
ATOM 1543 N N . LYS A 1 211 ? -9.438 -16.359 -5.758 1 98.62 211 LYS A N 1
ATOM 1544 C CA . LYS A 1 211 ? -10.039 -16.641 -4.457 1 98.62 211 LYS A CA 1
ATOM 1545 C C . LYS A 1 211 ? -8.969 -16.781 -3.381 1 98.62 211 LYS A C 1
ATOM 1547 O O . LYS A 1 211 ? -7.844 -17.203 -3.668 1 98.62 211 LYS A O 1
ATOM 1552 N N . PRO A 1 212 ? -9.359 -16.469 -2.129 1 98.81 212 PRO A N 1
ATOM 1553 C CA . PRO A 1 212 ? -8.445 -16.781 -1.029 1 98.81 212 PRO A CA 1
ATOM 1554 C C . PRO A 1 212 ? -8.266 -18.281 -0.813 1 98.81 212 PRO A C 1
ATOM 1556 O O . PRO A 1 212 ? -9.211 -19.047 -0.995 1 98.81 212 PRO A O 1
ATOM 1559 N N . LEU A 1 213 ? -7.105 -18.625 -0.396 1 98.88 213 LEU A N 1
ATOM 1560 C CA . LEU A 1 213 ? -6.793 -20.031 -0.162 1 98.88 213 LEU A CA 1
ATOM 1561 C C . LEU A 1 213 ? -6.691 -20.328 1.331 1 98.88 213 LEU A C 1
ATOM 1563 O O . LEU A 1 213 ? -5.922 -21.188 1.745 1 98.88 213 LEU A O 1
ATOM 1567 N N . THR A 1 214 ? -7.387 -19.609 2.121 1 98.88 214 THR A N 1
ATOM 1568 C CA . THR A 1 214 ? -7.367 -19.734 3.574 1 98.88 214 THR A CA 1
ATOM 1569 C C . THR A 1 214 ? -7.789 -21.141 3.994 1 98.88 214 THR A C 1
ATOM 1571 O O . THR A 1 214 ? -7.141 -21.766 4.836 1 98.88 214 THR A O 1
ATOM 1574 N N . ASP A 1 215 ? -8.867 -21.672 3.455 1 98.69 215 ASP A N 1
ATOM 1575 C CA . ASP A 1 215 ? -9.406 -22.969 3.816 1 98.69 215 ASP A CA 1
ATOM 1576 C C . ASP A 1 215 ? -8.461 -24.094 3.406 1 98.69 215 ASP A C 1
ATOM 1578 O O . ASP A 1 215 ? -8.562 -25.219 3.908 1 98.69 215 ASP A O 1
ATOM 1582 N N . LEU A 1 216 ? -7.551 -23.828 2.543 1 98.88 216 LEU A N 1
ATOM 1583 C CA . LEU A 1 216 ? -6.555 -24.797 2.098 1 98.88 216 LEU A CA 1
ATOM 1584 C C . LEU A 1 216 ? -5.293 -24.719 2.949 1 98.88 216 LEU A C 1
ATOM 1586 O O . LEU A 1 216 ? -4.879 -25.703 3.555 1 98.88 216 LEU A O 1
ATOM 1590 N N . MET A 1 217 ? -4.699 -23.547 3.045 1 98.81 217 MET A N 1
ATOM 1591 C CA . MET A 1 217 ? -3.328 -23.375 3.523 1 98.81 217 MET A CA 1
ATOM 1592 C C . MET A 1 217 ? -3.271 -23.438 5.047 1 98.81 217 MET A C 1
ATOM 1594 O O . MET A 1 217 ? -2.309 -23.953 5.617 1 98.81 217 MET A O 1
ATOM 1598 N N . LEU A 1 218 ? -4.305 -22.875 5.746 1 98.75 218 LEU A N 1
ATOM 1599 C CA . LEU A 1 218 ? -4.219 -22.875 7.199 1 98.75 218 LEU A CA 1
ATOM 1600 C C . LEU A 1 218 ? -4.18 -24.281 7.754 1 98.75 218 LEU A C 1
ATOM 1602 O O . LEU A 1 218 ? -3.316 -24.625 8.57 1 98.75 218 LEU A O 1
ATOM 1606 N N . PRO A 1 219 ? -5.113 -25.188 7.336 1 98.81 219 PRO A N 1
ATOM 1607 C CA . PRO A 1 219 ? -5.008 -26.578 7.805 1 98.81 219 PRO A CA 1
ATOM 1608 C C . PRO A 1 219 ? -3.68 -27.234 7.426 1 98.81 219 PRO A C 1
ATOM 1610 O O . PRO A 1 219 ? -3.1 -27.969 8.219 1 98.81 219 PRO A O 1
ATOM 1613 N N . LEU A 1 220 ? -3.176 -27 6.219 1 98.81 220 LEU A N 1
ATOM 1614 C CA . LEU A 1 220 ? -1.924 -27.609 5.773 1 98.81 220 LEU A CA 1
ATOM 1615 C C . LEU A 1 220 ? -0.756 -27.125 6.633 1 98.81 220 LEU A C 1
ATOM 1617 O O . LEU A 1 220 ? 0.113 -27.922 7 1 98.81 220 LEU A O 1
ATOM 1621 N N . ILE A 1 221 ? -0.699 -25.844 6.895 1 98.5 221 ILE A N 1
ATOM 1622 C CA . ILE A 1 221 ? 0.364 -25.266 7.711 1 98.5 221 ILE A CA 1
ATOM 1623 C C . ILE A 1 221 ? 0.316 -25.859 9.117 1 98.5 221 ILE A C 1
ATOM 1625 O O . ILE A 1 221 ? 1.355 -26.188 9.695 1 98.5 221 ILE A O 1
ATOM 1629 N N . GLU A 1 222 ? -0.854 -25.984 9.664 1 98.06 222 GLU A N 1
ATOM 1630 C CA . GLU A 1 222 ? -1.029 -26.531 11.008 1 98.06 222 GLU A CA 1
ATOM 1631 C C . GLU A 1 222 ? -0.587 -28 11.078 1 98.06 222 GLU A C 1
ATOM 1633 O O . GLU A 1 222 ? 0.08 -28.406 12.031 1 98.06 222 GLU A O 1
ATOM 1638 N N . GLU A 1 223 ? -0.922 -28.75 10.078 1 98.38 223 GLU A N 1
ATOM 1639 C CA . GLU A 1 223 ? -0.741 -30.203 10.117 1 98.38 223 GLU A CA 1
ATOM 1640 C C . GLU A 1 223 ? 0.625 -30.609 9.57 1 98.38 223 GLU A C 1
ATOM 1642 O O . GLU A 1 223 ? 1.218 -31.594 10.023 1 98.38 223 GLU A O 1
ATOM 1647 N N . TYR A 1 224 ? 1.161 -29.797 8.602 1 98.19 224 TYR A N 1
ATOM 1648 C CA . TYR A 1 224 ? 2.326 -30.266 7.855 1 98.19 224 TYR A CA 1
ATOM 1649 C C . TYR A 1 224 ? 3.361 -29.156 7.719 1 98.19 224 TYR A C 1
ATOM 1651 O O . TYR A 1 224 ? 4.223 -29.203 6.84 1 98.19 224 TYR A O 1
ATOM 1659 N N . GLY A 1 225 ? 3.32 -28.172 8.469 1 97.31 225 GLY A N 1
ATOM 1660 C CA . GLY A 1 225 ? 4.172 -27 8.336 1 97.31 225 GLY A CA 1
ATOM 1661 C C . GLY A 1 225 ? 5.648 -27.344 8.242 1 97.31 225 GLY A C 1
ATOM 1662 O O . GLY A 1 225 ? 6.395 -26.688 7.512 1 97.31 225 GLY A O 1
ATOM 1663 N N . ASP A 1 226 ? 6.062 -28.391 8.883 1 97 226 ASP A N 1
ATOM 1664 C CA . ASP A 1 226 ? 7.465 -28.797 8.93 1 97 226 ASP A CA 1
ATOM 1665 C C . ASP A 1 226 ? 7.879 -29.484 7.633 1 97 226 ASP A C 1
ATOM 1667 O O . ASP A 1 226 ? 9.07 -29.625 7.355 1 97 226 ASP A O 1
ATOM 1671 N N . TYR A 1 227 ? 6.926 -29.844 6.871 1 98.38 227 TYR A N 1
ATOM 1672 C CA . TYR A 1 227 ? 7.219 -30.641 5.688 1 98.38 227 TYR A CA 1
ATOM 1673 C C . TYR A 1 227 ? 6.969 -29.844 4.414 1 98.38 227 TYR A C 1
ATOM 1675 O O . TYR A 1 227 ? 7.305 -30.297 3.316 1 98.38 227 TYR A O 1
ATOM 1683 N N . ILE A 1 228 ? 6.312 -28.719 4.523 1 98.62 228 ILE A N 1
ATOM 1684 C CA . ILE A 1 228 ? 6.156 -27.812 3.398 1 98.62 228 ILE A CA 1
ATOM 1685 C C . ILE A 1 228 ? 7.328 -26.828 3.363 1 98.62 228 ILE A C 1
ATOM 1687 O O . ILE A 1 228 ? 7.402 -25.906 4.18 1 98.62 228 ILE A O 1
ATOM 1691 N N . HIS A 1 229 ? 8.156 -27 2.432 1 98.56 229 HIS A N 1
ATOM 1692 C CA . HIS A 1 229 ? 9.414 -26.266 2.398 1 98.56 229 HIS A CA 1
ATOM 1693 C C . HIS A 1 229 ? 9.242 -24.922 1.686 1 98.56 229 HIS A C 1
ATOM 1695 O O . HIS A 1 229 ? 9.945 -23.953 1.988 1 98.56 229 HIS A O 1
ATOM 1701 N N . ALA A 1 230 ? 8.344 -24.875 0.729 1 98.31 230 ALA A N 1
ATOM 1702 C CA . ALA A 1 230 ? 8.039 -23.625 0.03 1 98.31 230 ALA A CA 1
ATOM 1703 C C . ALA A 1 230 ? 6.594 -23.609 -0.458 1 98.31 230 ALA A C 1
ATOM 1705 O O . ALA A 1 230 ? 5.988 -24.656 -0.666 1 98.31 230 ALA A O 1
ATOM 1706 N N . ALA A 1 231 ? 6.062 -22.469 -0.613 1 98.56 231 ALA A N 1
ATOM 1707 C CA . ALA A 1 231 ? 4.734 -22.203 -1.164 1 98.56 231 ALA A CA 1
ATOM 1708 C C . ALA A 1 231 ? 4.723 -20.906 -1.962 1 98.56 231 ALA A C 1
ATOM 1710 O O . ALA A 1 231 ? 5.352 -19.922 -1.565 1 98.56 231 ALA A O 1
ATOM 1711 N N . ARG A 1 232 ? 4.031 -20.891 -3.086 1 97.69 232 ARG A N 1
ATOM 1712 C CA . ARG A 1 232 ? 3.92 -19.719 -3.943 1 97.69 232 ARG A CA 1
ATOM 1713 C C . ARG A 1 232 ? 2.598 -19.719 -4.699 1 97.69 232 ARG A C 1
ATOM 1715 O O . ARG A 1 232 ? 2.125 -20.766 -5.141 1 97.69 232 ARG A O 1
ATOM 1722 N N . ASP A 1 233 ? 2.014 -18.578 -4.77 1 97.62 233 ASP A N 1
ATOM 1723 C CA . ASP A 1 233 ? 0.904 -18.422 -5.711 1 97.62 233 ASP A CA 1
ATOM 1724 C C . ASP A 1 233 ? 1.398 -17.969 -7.078 1 97.62 233 ASP A C 1
ATOM 1726 O O . ASP A 1 233 ? 2.027 -16.906 -7.188 1 97.62 233 ASP A O 1
ATOM 1730 N N . PRO A 1 234 ? 1.174 -18.688 -8.109 1 97.44 234 PRO A N 1
ATOM 1731 C CA . PRO A 1 234 ? 1.709 -18.359 -9.43 1 97.44 234 PRO A CA 1
ATOM 1732 C C . PRO A 1 234 ? 0.894 -17.297 -10.156 1 97.44 234 PRO A C 1
ATOM 1734 O O . PRO A 1 234 ? 0.287 -17.562 -11.188 1 97.44 234 PRO A O 1
ATOM 1737 N N . THR A 1 235 ? 1.003 -16.078 -9.664 1 96.56 235 THR A N 1
ATOM 1738 C CA . THR A 1 235 ? 0.271 -14.953 -10.234 1 96.56 235 THR A CA 1
ATOM 1739 C C . THR A 1 235 ? 0.971 -14.438 -11.492 1 96.56 235 THR A C 1
ATOM 1741 O O . THR A 1 235 ? 0.996 -15.117 -12.516 1 96.56 235 THR A O 1
ATOM 1744 N N . ARG A 1 236 ? 1.52 -13.281 -11.594 1 93.25 236 ARG A N 1
ATOM 1745 C CA . ARG A 1 236 ? 2.219 -12.789 -12.773 1 93.25 236 ARG A CA 1
ATOM 1746 C C . ARG A 1 236 ? 3.43 -13.656 -13.094 1 93.25 236 ARG A C 1
ATOM 1748 O O . ARG A 1 236 ? 4.188 -14.031 -12.195 1 93.25 236 ARG A O 1
ATOM 1755 N N . GLY A 1 237 ? 3.541 -13.93 -14.289 1 94.69 237 GLY A N 1
ATOM 1756 C CA . GLY A 1 237 ? 4.598 -14.812 -14.742 1 94.69 237 GLY A CA 1
ATOM 1757 C C . GLY A 1 237 ? 4.211 -16.281 -14.68 1 94.69 237 GLY A C 1
ATOM 1758 O O . GLY A 1 237 ? 4.891 -17.125 -15.258 1 94.69 237 GLY A O 1
ATOM 1759 N N . GLY A 1 238 ? 3.199 -16.625 -13.961 1 97.25 238 GLY A N 1
ATOM 1760 C CA . GLY A 1 238 ? 2.596 -17.938 -13.953 1 97.25 238 GLY A CA 1
ATOM 1761 C C . GLY A 1 238 ? 3.463 -18.984 -13.281 1 97.25 238 GLY A C 1
ATOM 1762 O O . GLY A 1 238 ? 4.355 -18.656 -12.5 1 97.25 238 GLY A O 1
ATOM 1763 N N . LEU A 1 239 ? 3.078 -20.219 -13.602 1 98.38 239 LEU A N 1
ATOM 1764 C CA . LEU A 1 239 ? 3.805 -21.375 -13.086 1 98.38 239 LEU A CA 1
ATOM 1765 C C . LEU A 1 239 ? 5.266 -21.328 -13.516 1 98.38 239 LEU A C 1
ATOM 1767 O O . LEU A 1 239 ? 6.16 -21.672 -12.742 1 98.38 239 LEU A O 1
ATOM 1771 N N . ALA A 1 240 ? 5.508 -20.906 -14.719 1 97.88 240 ALA A N 1
ATOM 1772 C CA . ALA A 1 240 ? 6.855 -20.844 -15.281 1 97.88 240 ALA A CA 1
ATOM 1773 C C . ALA A 1 240 ? 7.766 -19.969 -14.43 1 97.88 240 ALA A C 1
ATOM 1775 O O . ALA A 1 240 ? 8.875 -20.375 -14.07 1 97.88 240 ALA A O 1
ATOM 1776 N N . MET A 1 241 ? 7.316 -18.797 -14.086 1 96.5 241 MET A N 1
ATOM 1777 C CA . MET A 1 241 ? 8.148 -17.875 -13.32 1 96.5 241 MET A CA 1
ATOM 1778 C C . MET A 1 241 ? 8.375 -18.406 -11.906 1 96.5 241 MET A C 1
ATOM 1780 O O . MET A 1 241 ? 9.484 -18.312 -11.375 1 96.5 241 MET A O 1
ATOM 1784 N N . ALA A 1 242 ? 7.328 -18.891 -11.289 1 97.12 242 ALA A N 1
ATOM 1785 C CA . ALA A 1 242 ? 7.434 -19.406 -9.922 1 97.12 242 ALA A CA 1
ATOM 1786 C C . ALA A 1 242 ? 8.484 -20.516 -9.828 1 97.12 242 ALA A C 1
ATOM 1788 O O . ALA A 1 242 ? 9.328 -20.5 -8.93 1 97.12 242 ALA A O 1
ATOM 1789 N N . LEU A 1 243 ? 8.438 -21.422 -10.734 1 98.31 243 LEU A N 1
ATOM 1790 C CA . LEU A 1 243 ? 9.375 -22.547 -10.727 1 98.31 243 LEU A CA 1
ATOM 1791 C C . LEU A 1 243 ? 10.797 -22.062 -10.984 1 98.31 243 LEU A C 1
ATOM 1793 O O . LEU A 1 243 ? 11.742 -22.547 -10.344 1 98.31 243 LEU A O 1
ATOM 1797 N N . ASN A 1 244 ? 10.945 -21.188 -11.914 1 96.69 244 ASN A N 1
ATOM 1798 C CA . ASN A 1 244 ? 12.273 -20.672 -12.203 1 96.69 244 ASN A CA 1
ATOM 1799 C C . ASN A 1 244 ? 12.844 -19.891 -11.023 1 96.69 244 ASN A C 1
ATOM 1801 O O . ASN A 1 244 ? 14.039 -19.984 -10.734 1 96.69 244 ASN A O 1
ATOM 1805 N N . ASP A 1 245 ? 11.992 -19.125 -10.383 1 94.94 245 ASP A N 1
ATOM 1806 C CA . ASP A 1 245 ? 12.422 -18.438 -9.172 1 94.94 245 ASP A CA 1
ATOM 1807 C C . ASP A 1 245 ? 12.945 -19.422 -8.125 1 94.94 245 ASP A C 1
ATOM 1809 O O . ASP A 1 245 ? 13.977 -19.188 -7.496 1 94.94 245 ASP A O 1
ATOM 1813 N N . TRP A 1 246 ? 12.211 -20.484 -7.926 1 96.81 246 TRP A N 1
ATOM 1814 C CA . TRP A 1 246 ? 12.594 -21.5 -6.953 1 96.81 246 TRP A CA 1
ATOM 1815 C C . TRP A 1 246 ? 13.938 -22.125 -7.316 1 96.81 246 TRP A C 1
ATOM 1817 O O . TRP A 1 246 ? 14.812 -22.266 -6.461 1 96.81 246 TRP A O 1
ATOM 1827 N N . ALA A 1 247 ? 14.062 -22.5 -8.555 1 96.56 247 ALA A N 1
ATOM 1828 C CA . ALA A 1 247 ? 15.297 -23.141 -9.008 1 96.56 247 ALA A CA 1
ATOM 1829 C C . ALA A 1 247 ? 16.484 -22.219 -8.844 1 96.56 247 ALA A C 1
ATOM 1831 O O . ALA A 1 247 ? 17.547 -22.625 -8.352 1 96.56 247 ALA A O 1
ATOM 1832 N N . GLU A 1 248 ? 16.281 -20.984 -9.219 1 92.12 248 GLU A N 1
ATOM 1833 C CA . GLU A 1 248 ? 17.359 -20.016 -9.133 1 92.12 248 GLU A CA 1
ATOM 1834 C C . GLU A 1 248 ? 17.734 -19.703 -7.688 1 92.12 248 GLU A C 1
ATOM 1836 O O . GLU A 1 248 ? 18.906 -19.594 -7.355 1 92.12 248 GLU A O 1
ATOM 1841 N N . ALA A 1 249 ? 16.766 -19.625 -6.879 1 90.25 249 ALA A N 1
ATOM 1842 C CA . ALA A 1 249 ? 16.984 -19.281 -5.477 1 90.25 249 ALA A CA 1
ATOM 1843 C C . ALA A 1 249 ? 17.766 -20.375 -4.758 1 90.25 249 ALA A C 1
ATOM 1845 O O . ALA A 1 249 ? 18.5 -20.094 -3.799 1 90.25 249 ALA A O 1
ATOM 1846 N N . THR A 1 250 ? 17.688 -21.594 -5.199 1 94.12 250 THR A N 1
ATOM 1847 C CA . THR A 1 250 ? 18.25 -22.703 -4.453 1 94.12 250 THR A CA 1
ATOM 1848 C C . THR A 1 250 ? 19.406 -23.344 -5.23 1 94.12 250 THR A C 1
ATOM 1850 O O . THR A 1 250 ? 20.109 -24.219 -4.707 1 94.12 250 THR A O 1
ATOM 1853 N N . GLY A 1 251 ? 19.531 -22.953 -6.441 1 93.75 251 GLY A N 1
ATOM 1854 C CA . GLY A 1 251 ? 20.562 -23.562 -7.273 1 93.75 251 GLY A CA 1
ATOM 1855 C C . GLY A 1 251 ? 20.266 -25 -7.637 1 93.75 251 GLY A C 1
ATOM 1856 O O . GLY A 1 251 ? 21.156 -25.766 -7.992 1 93.75 251 GLY A O 1
ATOM 1857 N N . THR A 1 252 ? 19.031 -25.359 -7.555 1 95.88 252 THR A N 1
ATOM 1858 C CA . THR A 1 252 ? 18.625 -26.734 -7.852 1 95.88 252 THR A CA 1
ATOM 1859 C C . THR A 1 252 ? 18.047 -26.828 -9.266 1 95.88 252 THR A C 1
ATOM 1861 O O . THR A 1 252 ? 17.938 -25.812 -9.961 1 95.88 252 THR A O 1
ATOM 1864 N N . VAL A 1 253 ? 17.797 -28.109 -9.617 1 97.31 253 VAL A N 1
ATOM 1865 C CA . VAL A 1 253 ? 17.062 -28.375 -10.852 1 97.31 253 VAL A CA 1
ATOM 1866 C C . VAL A 1 253 ? 15.664 -28.891 -10.523 1 97.31 253 VAL A C 1
ATOM 1868 O O . VAL A 1 253 ? 15.508 -29.797 -9.703 1 97.31 253 VAL A O 1
ATOM 1871 N N . ILE A 1 254 ? 14.727 -28.281 -11.133 1 98.12 254 ILE A N 1
ATOM 1872 C CA . ILE A 1 254 ? 13.359 -28.75 -10.961 1 98.12 254 ILE A CA 1
ATOM 1873 C C . ILE A 1 254 ? 12.883 -29.438 -12.234 1 98.12 254 ILE A C 1
ATOM 1875 O O . ILE A 1 254 ? 12.977 -28.875 -13.328 1 98.12 254 ILE A O 1
ATOM 1879 N N . VAL A 1 255 ? 12.398 -30.656 -12.109 1 97.69 255 VAL A N 1
ATOM 1880 C CA . VAL A 1 255 ? 11.898 -31.422 -13.25 1 97.69 255 VAL A CA 1
ATOM 1881 C C . VAL A 1 255 ? 10.383 -31.578 -13.141 1 97.69 255 VAL A C 1
ATOM 1883 O O . VAL A 1 255 ? 9.875 -32.094 -12.133 1 97.69 255 VAL A O 1
ATOM 1886 N N . ILE A 1 256 ? 9.711 -31.172 -14.203 1 98.56 256 ILE A N 1
ATOM 1887 C CA . ILE A 1 256 ? 8.25 -31.188 -14.227 1 98.56 256 ILE A CA 1
ATOM 1888 C C . ILE A 1 256 ? 7.762 -32.125 -15.336 1 98.56 256 ILE A C 1
ATOM 1890 O O . ILE A 1 256 ? 8.281 -32.094 -16.453 1 98.56 256 ILE A O 1
ATOM 1894 N N . ASP A 1 257 ? 6.797 -32.938 -15.031 1 98.12 257 ASP A N 1
ATOM 1895 C CA . ASP A 1 257 ? 6.09 -33.719 -16.047 1 98.12 257 ASP A CA 1
ATOM 1896 C C . ASP A 1 257 ? 4.977 -32.875 -16.688 1 98.12 257 ASP A C 1
ATOM 1898 O O . ASP A 1 257 ? 3.916 -32.688 -16.094 1 98.12 257 ASP A O 1
ATOM 1902 N N . GLU A 1 258 ? 5.129 -32.562 -17.875 1 96.75 258 GLU A N 1
ATOM 1903 C CA . GLU A 1 258 ? 4.254 -31.625 -18.562 1 96.75 258 GLU A CA 1
ATOM 1904 C C . GLU A 1 258 ? 2.807 -32.125 -18.562 1 96.75 258 GLU A C 1
ATOM 1906 O O . GLU A 1 258 ? 1.878 -31.328 -18.375 1 96.75 258 GLU A O 1
ATOM 1911 N N . GLU A 1 259 ? 2.609 -33.375 -18.797 1 96.12 259 GLU A N 1
ATOM 1912 C CA . GLU A 1 259 ? 1.269 -33.938 -18.953 1 96.12 259 GLU A CA 1
ATOM 1913 C C . GLU A 1 259 ? 0.525 -33.938 -17.609 1 96.12 259 GLU A C 1
ATOM 1915 O O . GLU A 1 259 ? -0.7 -34.062 -17.578 1 96.12 259 GLU A O 1
ATOM 1920 N N . LYS A 1 260 ? 1.257 -33.812 -16.5 1 97.94 260 LYS A N 1
ATOM 1921 C CA . LYS A 1 260 ? 0.633 -33.844 -15.188 1 97.94 260 LYS A CA 1
ATOM 1922 C C . LYS A 1 260 ? 0.113 -32.469 -14.773 1 97.94 260 LYS A C 1
ATOM 1924 O O . LYS A 1 260 ? -0.659 -32.375 -13.82 1 97.94 260 LYS A O 1
ATOM 1929 N N . ILE A 1 261 ? 0.523 -31.453 -15.414 1 98.56 261 ILE A N 1
ATOM 1930 C CA . ILE A 1 261 ? 0.07 -30.109 -15.078 1 98.56 261 ILE A CA 1
ATOM 1931 C C . ILE A 1 261 ? -1.415 -29.969 -15.406 1 98.56 261 ILE A C 1
ATOM 1933 O O . ILE A 1 261 ? -1.824 -30.156 -16.547 1 98.56 261 ILE A O 1
ATOM 1937 N N . PRO A 1 262 ? -2.215 -29.656 -14.469 1 98.69 262 PRO A N 1
ATOM 1938 C CA . PRO A 1 262 ? -3.646 -29.531 -14.758 1 98.69 262 PRO A CA 1
ATOM 1939 C C . PRO A 1 262 ? -3.988 -28.25 -15.5 1 98.69 262 PRO A C 1
ATOM 1941 O O . PRO A 1 262 ? -3.863 -27.156 -14.945 1 98.69 262 PRO A O 1
ATOM 1944 N N . ILE A 1 263 ? -4.43 -28.344 -16.688 1 98.62 263 ILE A N 1
ATOM 1945 C CA . ILE A 1 263 ? -4.918 -27.25 -17.516 1 98.62 263 ILE A CA 1
ATOM 1946 C C . ILE A 1 263 ? -6.262 -27.641 -18.141 1 98.62 263 ILE A C 1
ATOM 1948 O O . ILE A 1 263 ? -6.371 -28.656 -18.812 1 98.62 263 ILE A O 1
ATOM 1952 N N . ARG A 1 264 ? -7.254 -26.812 -17.906 1 98.31 264 ARG A N 1
ATOM 1953 C CA . ARG A 1 264 ? -8.578 -27.125 -18.453 1 98.31 264 ARG A CA 1
ATOM 1954 C C . ARG A 1 264 ? -8.609 -26.906 -19.969 1 98.31 264 ARG A C 1
ATOM 1956 O O . ARG A 1 264 ? -7.855 -26.094 -20.5 1 98.31 264 ARG A O 1
ATOM 1963 N N . GLU A 1 265 ? -9.539 -27.516 -20.594 1 97.69 265 GLU A N 1
ATOM 1964 C CA . GLU A 1 265 ? -9.648 -27.484 -22.047 1 97.69 265 GLU A CA 1
ATOM 1965 C C . GLU A 1 265 ? -9.891 -26.062 -22.547 1 97.69 265 GLU A C 1
ATOM 1967 O O . GLU A 1 265 ? -9.273 -25.625 -23.531 1 97.69 265 GLU A O 1
ATOM 1972 N N . PRO A 1 266 ? -10.812 -25.281 -21.906 1 97.75 266 PRO A N 1
ATOM 1973 C CA . PRO A 1 266 ? -11.016 -23.922 -22.391 1 97.75 266 PRO A CA 1
ATOM 1974 C C . PRO A 1 266 ? -9.742 -23.078 -22.359 1 97.75 266 PRO A C 1
ATOM 1976 O O . PRO A 1 266 ? -9.492 -22.281 -23.266 1 97.75 266 PRO A O 1
ATOM 1979 N N . VAL A 1 267 ? -8.945 -23.25 -21.312 1 98.44 267 VAL A N 1
ATOM 1980 C CA . VAL A 1 267 ? -7.691 -22.516 -21.203 1 98.44 267 VAL A CA 1
ATOM 1981 C C . VAL A 1 267 ? -6.75 -22.922 -22.328 1 98.44 267 VAL A C 1
ATOM 1983 O O . VAL A 1 267 ? -6.145 -22.062 -22.984 1 98.44 267 VAL A O 1
ATOM 1986 N N . ARG A 1 268 ? -6.637 -24.219 -22.625 1 97.31 268 ARG A N 1
ATOM 1987 C CA . ARG A 1 268 ? -5.816 -24.703 -23.719 1 97.31 268 ARG A CA 1
ATOM 1988 C C . ARG A 1 268 ? -6.273 -24.109 -25.047 1 97.31 268 ARG A C 1
ATOM 1990 O O . ARG A 1 268 ? -5.453 -23.656 -25.859 1 97.31 268 ARG A O 1
ATOM 1997 N N . ALA A 1 269 ? -7.543 -24.109 -25.25 1 96.81 269 ALA A N 1
ATOM 1998 C CA . ALA A 1 269 ? -8.109 -23.656 -26.516 1 96.81 269 ALA A CA 1
ATOM 1999 C C . ALA A 1 269 ? -7.797 -22.172 -26.75 1 96.81 269 ALA A C 1
ATOM 2001 O O . ALA A 1 269 ? -7.32 -21.797 -27.828 1 96.81 269 ALA A O 1
ATOM 2002 N N . TYR A 1 270 ? -8.039 -21.328 -25.781 1 96.5 270 TYR A N 1
ATOM 2003 C CA . TYR A 1 270 ? -7.832 -19.891 -25.938 1 96.5 270 TYR A CA 1
ATOM 2004 C C . TYR A 1 270 ? -6.348 -19.562 -26.047 1 96.5 270 TYR A C 1
ATOM 2006 O O . TYR A 1 270 ? -5.957 -18.656 -26.797 1 96.5 270 TYR A O 1
ATOM 2014 N N . THR A 1 271 ? -5.535 -20.219 -25.219 1 96.75 271 THR A N 1
ATOM 2015 C CA . THR A 1 271 ? -4.109 -19.922 -25.266 1 96.75 271 THR A CA 1
ATOM 2016 C C . THR A 1 271 ? -3.5 -20.359 -26.594 1 96.75 271 THR A C 1
ATOM 2018 O O . THR A 1 271 ? -2.625 -19.672 -27.125 1 96.75 271 THR A O 1
ATOM 2021 N N . GLU A 1 272 ? -3.957 -21.469 -27.109 1 96.5 272 GLU A N 1
ATOM 2022 C CA . GLU A 1 272 ? -3.521 -21.906 -28.438 1 96.5 272 GLU A CA 1
ATOM 2023 C C . GLU A 1 272 ? -3.945 -20.906 -29.5 1 96.5 272 GLU A C 1
ATOM 2025 O O . GLU A 1 272 ? -3.145 -20.516 -30.359 1 96.5 272 GLU A O 1
ATOM 2030 N N . MET A 1 273 ? -5.156 -20.5 -29.484 1 95.75 273 MET A N 1
ATOM 2031 C CA . MET A 1 273 ? -5.707 -19.547 -30.438 1 95.75 273 MET A CA 1
ATOM 2032 C C . MET A 1 273 ? -4.918 -18.234 -30.422 1 95.75 273 MET A C 1
ATOM 2034 O O . MET A 1 273 ? -4.676 -17.641 -31.469 1 95.75 273 MET A O 1
ATOM 2038 N N . LEU A 1 274 ? -4.484 -17.828 -29.219 1 95.31 274 LEU A N 1
ATOM 2039 C CA . LEU A 1 274 ? -3.867 -16.516 -29.062 1 95.31 274 LEU A CA 1
ATOM 2040 C C . LEU A 1 274 ? -2.346 -16.625 -29.094 1 95.31 274 LEU A C 1
ATOM 2042 O O . LEU A 1 274 ? -1.647 -15.609 -29.016 1 95.31 274 LEU A O 1
ATOM 2046 N N . GLY A 1 275 ? -1.811 -17.844 -29.188 1 95.44 275 GLY A N 1
ATOM 2047 C CA . GLY A 1 275 ? -0.381 -18.078 -29.312 1 95.44 275 GLY A CA 1
ATOM 2048 C C . GLY A 1 275 ? 0.388 -17.781 -28.047 1 95.44 275 GLY A C 1
ATOM 2049 O O . GLY A 1 275 ? 1.488 -17.234 -28.094 1 95.44 275 GLY A O 1
ATOM 2050 N N . VAL A 1 276 ? -0.215 -18.047 -26.922 1 95.94 276 VAL A N 1
ATOM 2051 C CA . VAL A 1 276 ? 0.428 -17.781 -25.641 1 95.94 276 VAL A CA 1
ATOM 2052 C C . VAL A 1 276 ? 0.599 -19.078 -24.859 1 95.94 276 VAL A C 1
ATOM 2054 O O . VAL A 1 276 ? -0.258 -19.969 -24.922 1 95.94 276 VAL A O 1
ATOM 2057 N N . ASP A 1 277 ? 1.754 -19.266 -24.234 1 96.5 277 ASP A N 1
ATOM 2058 C CA . ASP A 1 277 ? 2.008 -20.422 -23.375 1 96.5 277 ASP A CA 1
ATOM 2059 C C . ASP A 1 277 ? 1.24 -20.312 -22.062 1 96.5 277 ASP A C 1
ATOM 2061 O O . ASP A 1 277 ? 1.488 -19.391 -21.266 1 96.5 277 ASP A O 1
ATOM 2065 N N . PRO A 1 278 ? 0.313 -21.25 -21.766 1 97.81 278 PRO A N 1
ATOM 2066 C CA . PRO A 1 278 ? -0.468 -21.156 -20.531 1 97.81 278 PRO A CA 1
ATOM 2067 C C . PRO A 1 278 ? 0.405 -21.188 -19.281 1 97.81 278 PRO A C 1
ATOM 2069 O O . PRO A 1 278 ? -0.012 -20.703 -18.219 1 97.81 278 PRO A O 1
ATOM 2072 N N . LEU A 1 279 ? 1.622 -21.656 -19.312 1 98.06 279 LEU A N 1
ATOM 2073 C CA . LEU A 1 279 ? 2.514 -21.75 -18.156 1 98.06 279 LEU A CA 1
ATOM 2074 C C . LEU A 1 279 ? 2.975 -20.359 -17.719 1 98.06 279 LEU A C 1
ATOM 2076 O O . LEU A 1 279 ? 3.504 -20.203 -16.609 1 98.06 279 LEU A O 1
ATOM 2080 N N . THR A 1 280 ? 2.762 -19.312 -18.562 1 97.31 280 THR A N 1
ATOM 2081 C CA . THR A 1 280 ? 3.223 -17.953 -18.266 1 97.31 280 THR A CA 1
ATOM 2082 C C . THR A 1 280 ? 2.068 -17.094 -17.781 1 97.31 280 THR A C 1
ATOM 2084 O O . THR A 1 280 ? 2.262 -15.914 -17.453 1 97.31 280 THR A O 1
ATOM 2087 N N . LEU A 1 281 ? 0.863 -17.641 -17.734 1 97.62 281 LEU A N 1
ATOM 2088 C CA . LEU A 1 281 ? -0.323 -16.859 -17.406 1 97.62 281 LEU A CA 1
ATOM 2089 C C . LEU A 1 281 ? -0.662 -16.984 -15.93 1 97.62 281 LEU A C 1
ATOM 2091 O O . LEU A 1 281 ? -0.423 -18.031 -15.32 1 97.62 281 LEU A O 1
ATOM 2095 N N . ALA A 1 282 ? -1.258 -15.984 -15.43 1 97.69 282 ALA A N 1
ATOM 2096 C CA . ALA A 1 282 ? -1.514 -15.836 -14 1 97.69 282 ALA A CA 1
ATOM 2097 C C . ALA A 1 282 ? -2.605 -16.797 -13.531 1 97.69 282 ALA A C 1
ATOM 2099 O O . ALA A 1 282 ? -3.604 -17 -14.227 1 97.69 282 ALA A O 1
ATOM 2100 N N . SER A 1 283 ? -2.406 -17.406 -12.445 1 98.5 283 SER A N 1
ATOM 2101 C CA . SER A 1 283 ? -3.4 -18.031 -11.586 1 98.5 283 SER A CA 1
ATOM 2102 C C . SER A 1 283 ? -3.57 -17.266 -10.281 1 98.5 283 SER A C 1
ATOM 2104 O O . SER A 1 283 ? -2.586 -16.859 -9.664 1 98.5 283 SER A O 1
ATOM 2106 N N . GLU A 1 284 ? -4.797 -17.062 -9.797 1 98.44 284 GLU A N 1
ATOM 2107 C CA . GLU A 1 284 ? -5.043 -16.188 -8.656 1 98.44 284 GLU A CA 1
ATOM 2108 C C . GLU A 1 284 ? -5.746 -16.953 -7.527 1 98.44 284 GLU A C 1
ATOM 2110 O O . GLU A 1 284 ? -6.18 -16.344 -6.543 1 98.44 284 GLU A O 1
ATOM 2115 N N . GLY A 1 285 ? -5.879 -18.203 -7.629 1 98.44 285 GLY A N 1
ATOM 2116 C CA . GLY A 1 285 ? -6.484 -19.078 -6.629 1 98.44 285 GLY A CA 1
ATOM 2117 C C . GLY A 1 285 ? -5.855 -20.453 -6.57 1 98.44 285 GLY A C 1
ATOM 2118 O O . GLY A 1 285 ? -6.539 -21.438 -6.297 1 98.44 285 GLY A O 1
ATOM 2119 N N . VAL A 1 286 ? -4.59 -20.531 -6.906 1 98.56 286 VAL A N 1
ATOM 2120 C CA . VAL A 1 286 ? -3.822 -21.781 -6.938 1 98.56 286 VAL A CA 1
ATOM 2121 C C . VAL A 1 286 ? -2.525 -21.594 -6.152 1 98.56 286 VAL A C 1
ATOM 2123 O O . VAL A 1 286 ? -1.919 -20.531 -6.176 1 98.56 286 VAL A O 1
ATOM 2126 N N . ALA A 1 287 ? -2.139 -22.625 -5.469 1 98.75 287 ALA A N 1
ATOM 2127 C CA . ALA A 1 287 ? -0.845 -22.625 -4.793 1 98.75 287 ALA A CA 1
ATOM 2128 C C . ALA A 1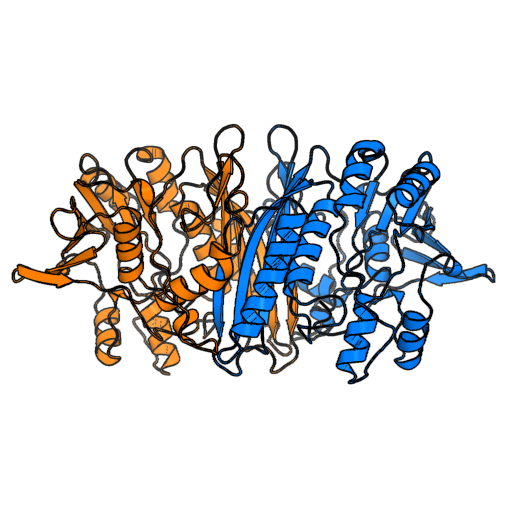 287 ? 0.09 -23.672 -5.398 1 98.75 287 ALA A C 1
ATOM 2130 O O . ALA A 1 287 ? -0.358 -24.734 -5.855 1 98.75 287 ALA A O 1
ATOM 2131 N N . LEU A 1 288 ? 1.305 -23.312 -5.473 1 98.81 288 LEU A N 1
ATOM 2132 C CA . LEU A 1 288 ? 2.422 -24.203 -5.762 1 98.81 288 LEU A CA 1
ATOM 2133 C C . LEU A 1 288 ? 3.186 -24.547 -4.488 1 98.81 288 LEU A C 1
ATOM 2135 O O . LEU A 1 288 ? 3.621 -23.656 -3.758 1 98.81 288 LEU A O 1
ATOM 2139 N N . LEU A 1 289 ? 3.377 -25.875 -4.188 1 98.88 289 LEU A N 1
ATOM 2140 C CA . LEU A 1 289 ? 4.027 -26.297 -2.953 1 98.88 289 LEU A CA 1
ATOM 2141 C C . LEU A 1 289 ? 5.23 -27.188 -3.25 1 98.88 289 LEU A C 1
ATOM 2143 O O . LEU A 1 289 ? 5.172 -28.047 -4.145 1 98.88 289 LEU A O 1
ATOM 2147 N N . ALA A 1 290 ? 6.305 -26.938 -2.625 1 98.88 290 ALA A N 1
ATOM 2148 C CA . ALA A 1 290 ? 7.395 -27.906 -2.51 1 98.88 290 ALA A CA 1
ATOM 2149 C C . ALA A 1 290 ? 7.324 -28.656 -1.186 1 98.88 290 ALA A C 1
ATOM 2151 O O . ALA A 1 290 ? 7.445 -28.047 -0.115 1 98.88 290 ALA A O 1
ATOM 2152 N N . VAL A 1 291 ? 7.16 -29.922 -1.262 1 98.88 291 VAL A N 1
ATOM 2153 C CA . VAL A 1 291 ? 6.852 -30.703 -0.072 1 98.88 291 VAL A CA 1
ATOM 2154 C C . VAL A 1 291 ? 7.867 -31.844 0.083 1 98.88 291 VAL A C 1
ATOM 2156 O O . VAL A 1 291 ? 8.258 -32.469 -0.902 1 98.88 291 VAL A O 1
ATOM 2159 N N . ASP A 1 292 ? 8.242 -32.062 1.316 1 98.81 292 ASP A N 1
ATOM 2160 C CA . ASP A 1 292 ? 9.109 -33.188 1.628 1 98.81 292 ASP A CA 1
ATOM 2161 C C . ASP A 1 292 ? 8.578 -34.469 1.009 1 98.81 292 ASP A C 1
ATOM 2163 O O . ASP A 1 292 ? 7.387 -34.781 1.101 1 98.81 292 ASP A O 1
ATOM 2167 N N . ALA A 1 293 ? 9.508 -35.25 0.412 1 98.56 293 ALA A N 1
ATOM 2168 C CA . ALA A 1 293 ? 9.133 -36.469 -0.303 1 98.56 293 ALA A CA 1
ATOM 2169 C C . ALA A 1 293 ? 8.383 -37.438 0.611 1 98.56 293 ALA A C 1
ATOM 2171 O O . ALA A 1 293 ? 7.461 -38.125 0.173 1 98.56 293 ALA A O 1
ATOM 2172 N N . SER A 1 294 ? 8.727 -37.469 1.824 1 98.62 294 SER A N 1
ATOM 2173 C CA . SER A 1 294 ? 8.18 -38.438 2.77 1 98.62 294 SER A CA 1
ATOM 2174 C C . SER A 1 294 ? 6.715 -38.156 3.07 1 98.62 294 SER A C 1
ATOM 2176 O O . SER A 1 294 ? 5.988 -39.031 3.539 1 98.62 294 SER A O 1
ATOM 2178 N N . LYS A 1 295 ? 6.242 -36.938 2.82 1 98.75 295 LYS A N 1
ATOM 2179 C CA . LYS A 1 295 ? 4.875 -36.562 3.184 1 98.75 295 LYS A CA 1
ATOM 2180 C C . LYS A 1 295 ? 4.078 -36.125 1.958 1 98.75 295 LYS A C 1
ATOM 2182 O O . LYS A 1 295 ? 2.896 -35.781 2.064 1 98.75 295 LYS A O 1
ATOM 2187 N N . ALA A 1 296 ? 4.641 -36.156 0.821 1 98.81 296 ALA A N 1
ATOM 2188 C CA . 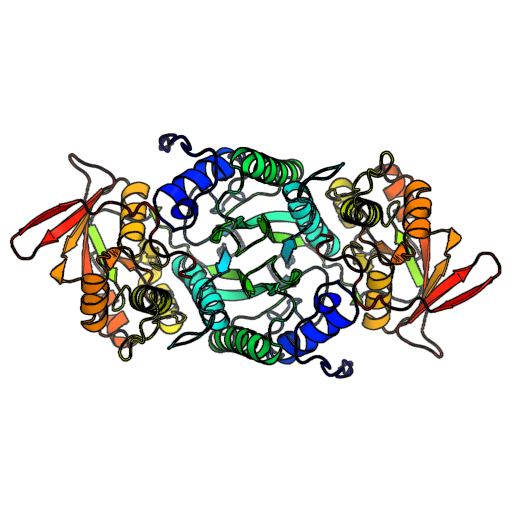ALA A 1 296 ? 4.051 -35.562 -0.377 1 98.81 296 ALA A CA 1
ATOM 2189 C C . ALA A 1 296 ? 2.693 -36.188 -0.687 1 98.81 296 ALA A C 1
ATOM 2191 O O . ALA A 1 296 ? 1.725 -35.469 -0.963 1 98.81 296 ALA A O 1
ATOM 2192 N N . GLU A 1 297 ? 2.613 -37.5 -0.68 1 98.75 297 GLU A N 1
ATOM 2193 C CA . GLU A 1 297 ? 1.358 -38.188 -0.976 1 98.75 297 GLU A CA 1
ATOM 2194 C C . GLU A 1 297 ? 0.302 -37.906 0.084 1 98.75 297 GLU A C 1
ATOM 2196 O O . GLU A 1 297 ? -0.877 -37.75 -0.235 1 98.75 297 GLU A O 1
ATOM 2201 N N . GLU A 1 298 ? 0.71 -37.844 1.312 1 98.75 298 GLU A N 1
ATOM 2202 C CA . GLU A 1 298 ? -0.201 -37.531 2.408 1 98.75 298 GLU A CA 1
ATOM 2203 C C . GLU A 1 298 ? -0.749 -36.125 2.281 1 98.75 298 GLU A C 1
ATOM 2205 O O . GLU A 1 298 ? -1.945 -35.906 2.471 1 98.75 298 GLU A O 1
ATOM 2210 N N . VAL A 1 299 ? 0.138 -35.219 1.997 1 98.88 299 VAL A N 1
ATOM 2211 C CA . VAL A 1 299 ? -0.26 -33.812 1.816 1 98.88 299 VAL A CA 1
ATOM 2212 C C . VAL A 1 299 ? -1.226 -33.688 0.64 1 98.88 299 VAL A C 1
ATOM 2214 O O . VAL A 1 299 ? -2.234 -33 0.723 1 98.88 299 VAL A O 1
ATOM 2217 N N . LEU A 1 300 ? -0.945 -34.406 -0.448 1 98.88 300 LEU A N 1
ATOM 2218 C CA . LEU A 1 300 ? -1.836 -34.375 -1.604 1 98.88 300 LEU A CA 1
ATOM 2219 C C . LEU A 1 300 ? -3.219 -34.906 -1.232 1 98.88 300 LEU A C 1
ATOM 2221 O O . LEU A 1 300 ? -4.234 -34.312 -1.621 1 98.88 300 LEU A O 1
ATOM 2225 N N . GLN A 1 301 ? -3.256 -35.969 -0.542 1 98.81 301 GLN A N 1
ATOM 2226 C CA . GLN A 1 301 ? -4.531 -36.531 -0.117 1 98.81 301 GLN A CA 1
ATOM 2227 C C . GLN A 1 301 ? -5.305 -35.562 0.761 1 98.81 301 GLN A C 1
ATOM 2229 O O . GLN A 1 301 ? -6.52 -35.406 0.618 1 98.81 301 GLN A O 1
ATOM 2234 N N . ARG A 1 302 ? -4.594 -34.906 1.683 1 98.81 302 ARG A N 1
ATOM 2235 C CA . ARG A 1 302 ? -5.219 -33.906 2.549 1 98.81 302 ARG A CA 1
ATOM 2236 C C . ARG A 1 302 ? -5.801 -32.781 1.73 1 98.81 302 ARG A C 1
ATOM 2238 O O . ARG A 1 302 ? -6.895 -32.281 2.027 1 98.81 302 ARG A O 1
ATOM 2245 N N . ILE A 1 303 ? -5.09 -32.344 0.705 1 98.94 303 ILE A N 1
ATOM 2246 C CA . ILE A 1 303 ? -5.547 -31.297 -0.196 1 98.94 303 ILE A CA 1
ATOM 2247 C C . ILE A 1 303 ? -6.844 -31.719 -0.876 1 98.94 303 ILE A C 1
ATOM 2249 O O . ILE A 1 303 ? -7.793 -30.938 -0.965 1 98.94 303 ILE A O 1
ATOM 2253 N N . HIS A 1 304 ? -6.891 -33 -1.301 1 98.81 304 HIS A N 1
ATOM 2254 C CA . HIS A 1 304 ? -8.102 -33.531 -1.914 1 98.81 304 HIS A CA 1
ATOM 2255 C C . HIS A 1 304 ? -9.258 -33.531 -0.925 1 98.81 304 HIS A C 1
ATOM 2257 O O . HIS A 1 304 ? -10.398 -33.219 -1.292 1 98.81 304 HIS A O 1
ATOM 2263 N N . GLU A 1 305 ? -9.023 -33.844 0.291 1 98.75 305 GLU A N 1
ATOM 2264 C CA . GLU A 1 305 ? -10.047 -33.875 1.328 1 98.75 305 GLU A CA 1
ATOM 2265 C C . GLU A 1 305 ? -10.602 -32.5 1.609 1 98.75 305 GLU A C 1
ATOM 2267 O O . GLU A 1 305 ? -11.758 -32.344 2.012 1 98.75 305 GLU A O 1
ATOM 2272 N N . LEU A 1 306 ? -9.805 -31.516 1.381 1 98.69 306 LEU A N 1
ATOM 2273 C CA . LEU A 1 306 ? -10.211 -30.141 1.623 1 98.69 306 LEU A CA 1
ATOM 2274 C C . LEU A 1 306 ? -10.992 -29.594 0.435 1 98.69 306 LEU A C 1
ATOM 2276 O O . LEU A 1 306 ? -11.422 -28.438 0.454 1 98.69 306 LEU A O 1
ATOM 2280 N N . GLY A 1 307 ? -11.125 -30.344 -0.606 1 98.31 307 GLY A N 1
ATOM 2281 C CA . GLY A 1 307 ? -11.992 -29.953 -1.703 1 98.31 307 GLY A CA 1
ATOM 2282 C C . GLY A 1 307 ? -11.242 -29.625 -2.979 1 98.31 307 GLY A C 1
ATOM 2283 O O . GLY A 1 307 ? -11.852 -29.344 -4.008 1 98.31 307 GLY A O 1
ATOM 2284 N N . TYR A 1 308 ? -9.961 -29.672 -2.984 1 98.62 308 TYR A N 1
ATOM 2285 C CA . TYR A 1 308 ? -9.125 -29.375 -4.148 1 98.62 308 TYR A CA 1
ATOM 2286 C C . TYR A 1 308 ? -8.773 -30.641 -4.906 1 98.62 308 TYR A C 1
ATOM 2288 O O . TYR A 1 308 ? -7.613 -31.047 -4.938 1 98.62 308 TYR A O 1
ATOM 2296 N N . LYS A 1 309 ? -9.711 -31.156 -5.684 1 98.38 309 LYS A N 1
ATOM 2297 C CA . LYS A 1 309 ? -9.68 -32.5 -6.238 1 98.38 309 LYS A CA 1
ATOM 2298 C C . LYS A 1 309 ? -8.727 -32.594 -7.43 1 98.38 309 LYS A C 1
ATOM 2300 O O . LYS A 1 309 ? -8.258 -33.656 -7.781 1 98.38 309 LYS A O 1
ATOM 2305 N N . GLU A 1 310 ? -8.445 -31.484 -8.047 1 98.12 310 GLU A N 1
ATOM 2306 C CA . GLU A 1 310 ? -7.621 -31.5 -9.25 1 98.12 310 GLU A CA 1
ATOM 2307 C C . GLU A 1 310 ? -6.152 -31.281 -8.906 1 98.12 310 GLU A C 1
ATOM 2309 O O . GLU A 1 310 ? -5.309 -31.172 -9.805 1 98.12 310 GLU A O 1
ATOM 2314 N N . ALA A 1 311 ? -5.828 -31.156 -7.621 1 98.81 311 ALA A N 1
ATOM 2315 C CA . ALA A 1 311 ? -4.438 -31.031 -7.199 1 98.81 311 ALA A CA 1
ATOM 2316 C C . ALA A 1 311 ? -3.613 -32.25 -7.629 1 98.81 311 ALA A C 1
ATOM 2318 O O . ALA A 1 311 ? -4.121 -33.375 -7.664 1 98.81 311 ALA A O 1
ATOM 2319 N N . ARG A 1 312 ? -2.338 -32 -7.977 1 98.62 312 ARG A N 1
ATOM 2320 C CA . ARG A 1 312 ? -1.472 -33.062 -8.484 1 98.62 312 ARG A CA 1
ATOM 2321 C C . ARG A 1 312 ? -0.018 -32.812 -8.094 1 98.62 312 ARG A C 1
ATOM 2323 O O . ARG A 1 312 ? 0.414 -31.672 -7.988 1 98.62 312 ARG A O 1
ATOM 2330 N N . ILE A 1 313 ? 0.66 -33.906 -7.871 1 98.88 313 ILE A N 1
ATOM 2331 C CA . ILE A 1 313 ? 2.117 -33.844 -7.91 1 98.88 313 ILE A CA 1
ATOM 2332 C C . ILE A 1 313 ? 2.59 -33.781 -9.359 1 98.88 313 ILE A C 1
ATOM 2334 O O . ILE A 1 313 ? 2.328 -34.719 -10.141 1 98.88 313 ILE A O 1
ATOM 2338 N N . ILE A 1 314 ? 3.328 -32.719 -9.688 1 98.81 314 ILE A N 1
ATOM 2339 C CA . ILE A 1 314 ? 3.605 -32.531 -11.109 1 98.81 314 ILE A CA 1
ATOM 2340 C C . ILE A 1 314 ? 5.098 -32.719 -11.367 1 98.81 314 ILE A C 1
ATOM 2342 O O . ILE A 1 314 ? 5.539 -32.719 -12.523 1 98.81 314 ILE A O 1
ATOM 2346 N N . GLY A 1 315 ? 5.898 -32.812 -10.32 1 98.62 315 GLY A N 1
ATOM 2347 C CA . GLY A 1 315 ? 7.332 -32.906 -10.531 1 98.62 315 GLY A CA 1
ATOM 2348 C C . GLY A 1 315 ? 8.117 -33.062 -9.242 1 98.62 315 GLY A C 1
ATOM 2349 O O . GLY A 1 315 ? 7.562 -33.469 -8.211 1 98.62 315 GLY A O 1
ATOM 2350 N N . GLU A 1 316 ? 9.453 -32.812 -9.367 1 98.56 316 GLU A N 1
ATOM 2351 C CA . GLU A 1 316 ? 10.336 -32.969 -8.219 1 98.56 316 GLU A CA 1
ATOM 2352 C C . GLU A 1 316 ? 11.586 -32.094 -8.352 1 98.56 316 GLU A C 1
ATOM 2354 O O . GLU A 1 316 ? 11.945 -31.688 -9.461 1 98.56 316 GLU A O 1
ATOM 2359 N N . VAL A 1 317 ? 12.141 -31.797 -7.215 1 98.5 317 VAL A N 1
ATOM 2360 C CA . VAL A 1 317 ? 13.406 -31.078 -7.16 1 98.5 317 VAL A CA 1
ATOM 2361 C C . VAL A 1 317 ? 14.562 -32.062 -7.195 1 98.5 317 VAL A C 1
ATOM 2363 O O . VAL A 1 317 ? 14.555 -33.062 -6.469 1 98.5 317 VAL A O 1
ATOM 2366 N N . LYS A 1 318 ? 15.523 -31.797 -8.039 1 96.88 318 LYS A N 1
ATOM 2367 C CA . LYS A 1 318 ? 16.703 -32.656 -8.148 1 96.88 318 LYS A CA 1
ATOM 2368 C C . LYS A 1 318 ? 17.969 -31.859 -7.828 1 96.88 318 LYS A C 1
ATOM 2370 O O . LYS A 1 318 ? 18 -30.625 -7.949 1 96.88 318 LYS A O 1
ATOM 2375 N N . LYS A 1 319 ? 19.016 -32.594 -7.41 1 92.06 319 LYS A N 1
ATOM 2376 C CA . LYS A 1 319 ? 20.328 -31.984 -7.215 1 92.06 319 LYS A CA 1
ATOM 2377 C C . LYS A 1 319 ? 20.938 -31.578 -8.547 1 92.06 319 LYS A C 1
ATOM 2379 O O . LYS A 1 319 ? 20.828 -32.312 -9.539 1 92.06 319 LYS A O 1
ATOM 2384 N N . ALA A 1 320 ? 21.484 -30.422 -8.508 1 82.19 320 ALA A N 1
ATOM 2385 C CA . ALA A 1 320 ? 22.156 -29.938 -9.711 1 82.19 320 ALA A CA 1
ATOM 2386 C C . ALA A 1 320 ? 23.484 -30.656 -9.938 1 82.19 320 ALA A C 1
ATOM 2388 O O . ALA A 1 320 ? 24.344 -30.688 -9.055 1 82.19 320 ALA A O 1
ATOM 2389 N N . GLU A 1 321 ? 23.703 -31.328 -10.977 1 76.94 321 GLU A N 1
ATOM 2390 C CA . GLU A 1 321 ? 24.984 -31.953 -11.281 1 76.94 321 GLU A CA 1
ATOM 2391 C C . GLU A 1 321 ? 25.766 -31.125 -12.297 1 76.94 321 GLU A C 1
ATOM 2393 O O . GLU A 1 321 ? 26.906 -30.734 -12.039 1 76.94 321 GLU A O 1
ATOM 2398 N N . ARG A 1 322 ? 25.203 -30.812 -13.383 1 78.25 322 ARG A N 1
ATOM 2399 C CA . ARG A 1 322 ? 25.875 -30.094 -14.461 1 78.25 322 ARG A CA 1
ATOM 2400 C C . ARG A 1 322 ? 25.297 -28.688 -14.617 1 78.25 322 ARG A C 1
ATOM 2402 O O . ARG A 1 322 ? 26.047 -27.734 -14.828 1 78.25 322 ARG A O 1
ATOM 2409 N N . HIS A 1 323 ? 23.969 -28.625 -14.461 1 82.88 323 HIS A N 1
ATOM 2410 C CA . HIS A 1 323 ? 23.266 -27.344 -14.602 1 82.88 323 HIS A CA 1
ATOM 2411 C C . HIS A 1 323 ? 22.578 -26.938 -13.305 1 82.88 323 HIS A C 1
ATOM 2413 O O . HIS A 1 323 ? 22.094 -27.797 -12.562 1 82.88 323 HIS A O 1
ATOM 2419 N N . LYS A 1 324 ? 22.719 -25.609 -13.031 1 87.69 324 LYS A N 1
ATOM 2420 C CA . LYS A 1 324 ? 22.125 -25.109 -11.797 1 87.69 324 LYS A CA 1
ATOM 2421 C C . LYS A 1 324 ? 21.078 -24.047 -12.094 1 87.69 324 LYS A C 1
ATOM 2423 O O . LYS A 1 324 ? 21.234 -23.25 -13.031 1 87.69 324 LYS A O 1
ATOM 2428 N N . GLY A 1 325 ? 20 -24.172 -11.266 1 94.25 325 GLY A N 1
ATOM 2429 C CA . GLY A 1 325 ? 19.031 -23.094 -11.281 1 94.25 325 GLY A CA 1
ATOM 2430 C C . GLY A 1 325 ? 18.125 -23.094 -12.508 1 94.25 325 GLY A C 1
ATOM 2431 O O . GLY A 1 325 ? 17.797 -22.047 -13.047 1 94.25 325 GLY A O 1
ATOM 2432 N N . ILE A 1 326 ? 17.812 -24.344 -13.047 1 96.25 326 ILE A N 1
ATOM 2433 C CA . ILE A 1 326 ? 16.984 -24.391 -14.242 1 96.25 326 ILE A CA 1
ATOM 2434 C C . ILE A 1 326 ? 15.766 -25.281 -13.984 1 96.25 326 ILE A C 1
ATOM 2436 O O . ILE A 1 326 ? 15.758 -26.062 -13.039 1 96.25 326 ILE A O 1
ATOM 2440 N N . VAL A 1 327 ? 14.789 -25.125 -14.82 1 98.06 327 VAL A N 1
ATOM 2441 C CA . VAL A 1 327 ? 13.578 -25.938 -14.797 1 98.06 327 VAL A CA 1
ATOM 2442 C C . VAL A 1 327 ? 13.477 -26.75 -16.094 1 98.06 327 VAL A C 1
ATOM 2444 O O . VAL A 1 327 ? 13.617 -26.203 -17.188 1 98.06 327 VAL A O 1
ATOM 2447 N N . LEU A 1 328 ? 13.242 -28.031 -15.961 1 97.12 328 LEU A N 1
ATOM 2448 C CA . LEU A 1 328 ? 13.102 -28.938 -17.109 1 97.12 328 LEU A CA 1
ATOM 2449 C C . LEU A 1 328 ? 11.664 -29.438 -17.219 1 97.12 328 LEU A C 1
ATOM 2451 O O . LEU A 1 328 ? 11.047 -29.812 -16.219 1 97.12 328 LEU A O 1
ATOM 2455 N N . LEU A 1 329 ? 11.156 -29.391 -18.422 1 97.56 329 LEU A N 1
ATOM 2456 C CA . LEU A 1 329 ? 9.867 -29.984 -18.75 1 97.56 329 LEU A CA 1
ATOM 2457 C C . LEU A 1 329 ? 10.031 -31.297 -19.484 1 97.56 329 LEU A C 1
ATOM 2459 O O . LEU A 1 329 ? 10.695 -31.359 -20.531 1 97.56 329 LEU A O 1
ATOM 2463 N N . LYS A 1 330 ? 9.43 -32.25 -19.016 1 96.31 330 LYS A N 1
ATOM 2464 C CA . LYS A 1 330 ? 9.461 -33.594 -19.641 1 96.31 330 LYS A CA 1
ATOM 2465 C C . LYS A 1 330 ? 8.141 -33.906 -20.312 1 96.31 330 LYS A C 1
ATOM 2467 O O . LYS A 1 330 ? 7.074 -33.781 -19.703 1 96.31 330 LYS A O 1
ATOM 2472 N N . SER A 1 331 ? 8.25 -34.312 -21.547 1 92.12 331 SER A N 1
ATOM 2473 C CA . SER A 1 331 ? 7.062 -34.719 -22.281 1 92.12 331 SER A CA 1
ATOM 2474 C C . SER A 1 331 ? 6.738 -36.188 -22.078 1 92.12 331 SER A C 1
ATOM 2476 O O . SER A 1 331 ? 7.527 -36.906 -21.469 1 92.12 331 SER A O 1
ATOM 2478 N N . VAL A 1 332 ? 5.57 -36.5 -22.703 1 87.94 332 VAL A N 1
ATOM 2479 C CA . VAL A 1 332 ? 5.117 -37.875 -22.562 1 87.94 332 VAL A CA 1
ATOM 2480 C C . VAL A 1 332 ? 6.055 -38.812 -23.328 1 87.94 332 VAL A C 1
ATOM 2482 O O . VAL A 1 332 ? 6.285 -39.969 -22.922 1 87.94 332 VAL A O 1
ATOM 2485 N N . THR A 1 333 ? 6.637 -38.281 -24.344 1 91.12 333 THR A N 1
ATOM 2486 C CA . THR A 1 333 ? 7.496 -39.094 -25.203 1 91.12 333 THR A CA 1
ATOM 2487 C C . THR A 1 333 ? 8.914 -39.125 -24.641 1 91.12 333 THR A C 1
ATOM 2489 O O . THR A 1 333 ? 9.797 -39.781 -25.219 1 91.12 333 THR A O 1
ATOM 2492 N N . GLY A 1 334 ? 9.148 -38.469 -23.625 1 87.69 334 GLY A N 1
ATOM 2493 C CA . GLY A 1 334 ? 10.453 -38.5 -22.984 1 87.69 334 GLY A CA 1
ATOM 2494 C C . GLY A 1 334 ? 11.336 -37.312 -23.359 1 87.69 334 GLY A C 1
ATOM 2495 O O . GLY A 1 334 ? 12.438 -37.156 -22.828 1 87.69 334 GLY A O 1
ATOM 2496 N N . GLY A 1 335 ? 10.867 -36.5 -24.266 1 91.94 335 GLY A N 1
ATOM 2497 C CA . GLY A 1 335 ? 11.602 -35.281 -24.594 1 91.94 335 GLY A CA 1
ATOM 2498 C C . GLY A 1 335 ? 11.703 -34.312 -23.438 1 91.94 335 GLY A C 1
ATOM 2499 O O . GLY A 1 335 ? 10.781 -34.219 -22.625 1 91.94 335 GLY A O 1
ATOM 2500 N N . VAL A 1 336 ? 12.953 -33.75 -23.344 1 93.56 336 VAL A N 1
ATOM 2501 C CA . VAL A 1 336 ? 13.188 -32.812 -22.266 1 93.56 336 VAL A CA 1
ATOM 2502 C C . VAL A 1 336 ? 13.547 -31.438 -22.859 1 93.56 336 VAL A C 1
ATOM 2504 O O . VAL A 1 336 ? 14.336 -31.359 -23.812 1 93.56 336 VAL A O 1
ATOM 2507 N N . ARG A 1 337 ? 12.875 -30.422 -22.344 1 95.25 337 ARG A N 1
ATOM 2508 C CA . ARG A 1 337 ? 13.25 -29.062 -22.734 1 95.25 337 ARG A CA 1
ATOM 2509 C C . ARG A 1 337 ? 13.336 -28.156 -21.531 1 95.25 337 ARG A C 1
ATOM 2511 O O . ARG A 1 337 ? 12.727 -28.438 -20.484 1 95.25 337 ARG A O 1
ATOM 2518 N N . ILE A 1 338 ? 14.094 -27.109 -21.641 1 96.5 338 ILE A N 1
ATOM 2519 C CA . ILE A 1 338 ? 14.227 -26.109 -20.578 1 96.5 338 ILE A CA 1
ATOM 2520 C C . ILE A 1 338 ? 13.008 -25.203 -20.578 1 96.5 338 ILE A C 1
ATOM 2522 O O . ILE A 1 338 ? 12.578 -24.703 -21.625 1 96.5 338 ILE A O 1
ATOM 2526 N N . LEU A 1 339 ? 12.328 -25.109 -19.5 1 97.25 339 LEU A N 1
ATOM 2527 C CA . LEU A 1 339 ? 11.312 -24.094 -19.297 1 97.25 339 LEU A CA 1
ATOM 2528 C C . LEU A 1 339 ? 11.945 -22.75 -18.922 1 97.25 339 LEU A C 1
ATOM 2530 O O . LEU A 1 339 ? 12.367 -22.562 -17.781 1 97.25 339 LEU A O 1
ATOM 2534 N N . GLU A 1 340 ? 12.016 -21.828 -19.812 1 95.19 340 GLU A N 1
ATOM 2535 C CA . GLU A 1 340 ? 12.625 -20.531 -19.578 1 95.19 340 GLU A CA 1
ATOM 2536 C C . GLU A 1 340 ? 11.695 -19.641 -18.75 1 95.19 340 GLU A C 1
ATOM 2538 O O . GLU A 1 340 ? 10.469 -19.75 -18.844 1 95.19 340 GLU A O 1
ATOM 2543 N N . PRO A 1 341 ? 12.328 -18.766 -17.922 1 94.31 341 PRO A N 1
ATOM 2544 C CA . PRO A 1 341 ? 11.461 -17.719 -17.344 1 94.31 341 PRO A CA 1
ATOM 2545 C C . PRO A 1 341 ? 10.789 -16.859 -18.422 1 94.31 341 PRO A C 1
ATOM 2547 O O . PRO A 1 341 ? 11.406 -16.562 -19.438 1 94.31 341 PRO A O 1
ATOM 2550 N N . PRO A 1 342 ? 9.547 -16.484 -18.141 1 94 342 PRO A N 1
ATOM 2551 C CA . PRO A 1 342 ? 8.898 -15.617 -19.125 1 94 342 PRO A CA 1
ATOM 2552 C C . PRO A 1 342 ? 9.609 -14.281 -19.312 1 94 342 PRO A C 1
ATOM 2554 O O . PRO A 1 342 ? 10.195 -13.758 -18.359 1 94 342 PRO A O 1
ATOM 2557 N N . SER A 1 343 ? 9.508 -13.758 -20.5 1 91.62 343 SER A N 1
ATOM 2558 C CA . SER A 1 343 ? 10.117 -12.484 -20.859 1 91.62 343 SER A CA 1
ATOM 2559 C C . SER A 1 343 ? 9.242 -11.695 -21.828 1 91.62 343 SER A C 1
ATOM 2561 O O . SER A 1 343 ? 8.359 -12.258 -22.469 1 91.62 343 SER A O 1
ATOM 2563 N N . GLY A 1 344 ? 9.461 -10.383 -21.828 1 90 344 GLY A N 1
ATOM 2564 C CA . GLY A 1 344 ? 8.672 -9.531 -22.703 1 90 344 GLY A CA 1
ATOM 2565 C C . GLY A 1 344 ? 7.332 -9.141 -22.109 1 90 344 GLY A C 1
ATOM 2566 O O . GLY A 1 344 ? 7.152 -9.156 -20.891 1 90 344 GLY A O 1
ATOM 2567 N N . GLU A 1 345 ? 6.535 -8.672 -23.062 1 86.88 345 GLU A N 1
ATOM 2568 C CA . GLU A 1 345 ? 5.18 -8.297 -22.672 1 86.88 345 GLU A CA 1
ATOM 2569 C C . GLU A 1 345 ? 4.262 -9.516 -22.609 1 86.88 345 GLU A C 1
ATOM 2571 O O . GLU A 1 345 ? 4.012 -10.156 -23.641 1 86.88 345 GLU A O 1
ATOM 2576 N N . ILE A 1 346 ? 3.91 -9.922 -21.5 1 85.69 346 ILE A N 1
ATOM 2577 C CA . ILE A 1 346 ? 3.025 -11.078 -21.375 1 85.69 346 ILE A CA 1
ATOM 2578 C C . ILE A 1 346 ? 1.574 -10.641 -21.547 1 85.69 346 ILE A C 1
ATOM 2580 O O . ILE A 1 346 ? 1.044 -10.656 -22.656 1 85.69 346 ILE A O 1
ATOM 2584 N N . VAL A 1 347 ? 0.859 -10.211 -20.516 1 89.75 347 VAL A N 1
ATOM 2585 C CA . VAL A 1 347 ? -0.462 -9.594 -20.547 1 89.75 347 VAL A CA 1
ATOM 2586 C C . VAL A 1 347 ? -0.472 -8.352 -19.641 1 89.75 347 VAL A C 1
ATOM 2588 O O . VAL A 1 347 ? -0.503 -8.469 -18.422 1 89.75 347 VAL A O 1
ATOM 2591 N N . PRO A 1 348 ? -0.453 -7.195 -20.281 1 91.81 348 PRO A N 1
ATOM 2592 C CA . PRO A 1 348 ? -0.462 -5.992 -19.453 1 91.81 348 PRO A CA 1
ATOM 2593 C C . PRO A 1 348 ? -1.708 -5.887 -18.578 1 91.81 348 PRO A C 1
ATOM 2595 O O . PRO A 1 348 ? -2.807 -6.238 -19.016 1 91.81 348 PRO A O 1
ATOM 2598 N N . ARG A 1 349 ? -1.552 -5.41 -17.312 1 94.75 349 ARG A N 1
ATOM 2599 C CA . ARG A 1 349 ? -2.65 -5.191 -16.375 1 94.75 349 ARG A CA 1
ATOM 2600 C C . ARG A 1 349 ? -3.465 -6.465 -16.172 1 94.75 349 ARG A C 1
ATOM 2602 O O . ARG A 1 349 ? -4.695 -6.426 -16.156 1 94.75 349 ARG A O 1
ATOM 2609 N N . ILE A 1 350 ? -2.791 -7.602 -16.078 1 90.81 350 ILE A N 1
ATOM 2610 C CA . ILE A 1 350 ? -3.414 -8.914 -15.922 1 90.81 350 ILE A CA 1
ATOM 2611 C C . ILE A 1 350 ? -3.984 -9.047 -14.508 1 90.81 350 ILE A C 1
ATOM 2613 O O . ILE A 1 350 ? -4.961 -9.766 -14.297 1 90.81 350 ILE A O 1
ATOM 2617 N N . CYS A 1 351 ? -3.279 -8.422 -13.594 1 91.94 351 CYS A N 1
ATOM 2618 C CA . CYS A 1 351 ? -3.748 -8.406 -12.211 1 91.94 351 CYS A CA 1
ATOM 2619 C C . CYS A 1 351 ? -3.488 -7.051 -11.562 1 91.94 351 CYS A C 1
ATOM 2621 O O . CYS A 1 351 ? -2.701 -6.254 -12.078 1 91.94 351 CYS A O 1
ATOM 2623 N N . MET B 1 1 ? -21.656 5.742 21.609 1 23.58 1 MET B N 1
ATOM 2624 C CA . MET B 1 1 ? -21.672 5.316 20.203 1 23.58 1 MET B CA 1
ATOM 2625 C C . MET B 1 1 ? -21.906 6.504 19.281 1 23.58 1 MET B C 1
ATOM 2627 O O . MET B 1 1 ? -23 7.055 19.219 1 23.58 1 MET B O 1
ATOM 2631 N N . THR B 1 2 ? -21 7.477 19.297 1 26.62 2 THR B N 1
ATOM 2632 C CA . THR B 1 2 ? -21.203 8.734 18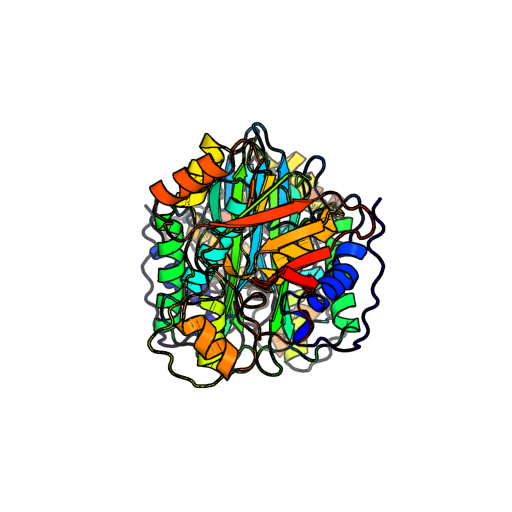.594 1 26.62 2 THR B CA 1
ATOM 2633 C C . THR B 1 2 ? -21.609 8.484 17.141 1 26.62 2 THR B C 1
ATOM 2635 O O . THR B 1 2 ? -20.891 7.816 16.391 1 26.62 2 THR B O 1
ATOM 2638 N N . ARG B 1 3 ? -22.891 8.508 16.953 1 33.28 3 ARG B N 1
ATOM 2639 C CA . ARG B 1 3 ? -23.594 8.328 15.688 1 33.28 3 ARG B CA 1
ATOM 2640 C C . ARG B 1 3 ? -23.016 9.219 14.594 1 33.28 3 ARG B C 1
ATOM 2642 O O . ARG B 1 3 ? -23.125 10.445 14.672 1 33.28 3 ARG B O 1
ATOM 2649 N N . VAL B 1 4 ? -21.812 8.812 13.961 1 40.31 4 VAL B N 1
ATOM 2650 C CA . VAL B 1 4 ? -21.422 9.562 12.773 1 40.31 4 VAL B CA 1
ATOM 2651 C C . VAL B 1 4 ? -22.656 9.859 11.922 1 40.31 4 VAL B C 1
ATOM 2653 O O . VAL B 1 4 ? -23.422 8.953 11.586 1 40.31 4 VAL B O 1
ATOM 2656 N N . SER B 1 5 ? -23.156 11.016 11.992 1 48.44 5 SER B N 1
ATOM 2657 C CA . SER B 1 5 ? -24.234 11.477 11.133 1 48.44 5 SER B CA 1
ATOM 2658 C C . SER B 1 5 ? -24.062 11.008 9.695 1 48.44 5 SER B C 1
ATOM 2660 O O . SER B 1 5 ? -22.969 11.148 9.133 1 48.44 5 SER B O 1
ATOM 2662 N N . TYR B 1 6 ? -24.859 10.102 9.289 1 55.94 6 TYR B N 1
ATOM 2663 C CA . TYR B 1 6 ? -24.875 9.602 7.918 1 55.94 6 TYR B CA 1
ATOM 2664 C C . TYR B 1 6 ? -25 10.75 6.922 1 55.94 6 TYR B C 1
ATOM 2666 O O . TYR B 1 6 ? -25.953 11.539 6.984 1 55.94 6 TYR B O 1
ATOM 2674 N N . ARG B 1 7 ? -23.906 11.234 6.309 1 67.94 7 ARG B N 1
ATOM 2675 C CA . ARG B 1 7 ? -23.938 12.172 5.199 1 67.94 7 ARG B CA 1
ATOM 2676 C C . ARG B 1 7 ? -23.984 11.445 3.859 1 67.94 7 ARG B C 1
ATOM 2678 O O . ARG B 1 7 ? -23.031 10.766 3.482 1 67.94 7 ARG B O 1
ATOM 2685 N N . PRO B 1 8 ? -25.188 11.469 3.109 1 74.62 8 PRO B N 1
ATOM 2686 C CA . PRO B 1 8 ? -25.297 10.742 1.843 1 74.62 8 PRO B CA 1
ATOM 2687 C C . PRO B 1 8 ? -24.344 11.266 0.779 1 74.62 8 PRO B C 1
ATOM 2689 O O . PRO B 1 8 ? -23.984 12.445 0.792 1 74.62 8 PRO B O 1
ATOM 2692 N N . LEU B 1 9 ? -23.891 10.305 0.06 1 80 9 LEU B N 1
ATOM 2693 C CA . LEU B 1 9 ? -23.125 10.719 -1.105 1 80 9 LEU B CA 1
ATOM 2694 C C . LEU B 1 9 ? -24.016 11.312 -2.18 1 80 9 LEU B C 1
ATOM 2696 O O . LEU B 1 9 ? -24.953 10.656 -2.639 1 80 9 LEU B O 1
ATOM 2700 N N . LEU B 1 10 ? -23.844 12.484 -2.488 1 75.31 10 LEU B N 1
ATOM 2701 C CA . LEU B 1 10 ? -24.734 13.203 -3.396 1 75.31 10 LEU B CA 1
ATOM 2702 C C . LEU B 1 10 ? -24.344 12.953 -4.848 1 75.31 10 LEU B C 1
ATOM 2704 O O . LEU B 1 10 ? -25.203 12.945 -5.734 1 75.31 10 LEU B O 1
ATOM 2708 N N . SER B 1 11 ? -23.141 12.664 -5.086 1 86.5 11 SER B N 1
ATOM 2709 C CA . SER B 1 11 ? -22.688 12.57 -6.469 1 86.5 11 SER B CA 1
ATOM 2710 C C . SER B 1 11 ? -22.781 11.133 -6.977 1 86.5 11 SER B C 1
ATOM 2712 O O . SER B 1 11 ? -22.531 10.188 -6.227 1 86.5 11 SER B O 1
ATOM 2714 N N . THR B 1 12 ? -23.172 10.984 -8.242 1 92.75 12 THR B N 1
ATOM 2715 C CA . THR B 1 12 ? -23.219 9.672 -8.875 1 92.75 12 THR B CA 1
ATOM 2716 C C . THR B 1 12 ? -21.844 9.305 -9.453 1 92.75 12 THR B C 1
ATOM 2718 O O . THR B 1 12 ? -21.609 8.148 -9.805 1 92.75 12 THR B O 1
ATOM 2721 N N . LYS B 1 13 ? -21.016 10.328 -9.586 1 95.75 13 LYS B N 1
ATOM 2722 C CA . LYS B 1 13 ? -19.672 10.117 -10.078 1 95.75 13 LYS B CA 1
ATOM 2723 C C . LYS B 1 13 ? -18.625 10.648 -9.094 1 95.75 13 LYS B C 1
ATOM 2725 O O . LYS B 1 13 ? -18.891 11.594 -8.352 1 95.75 13 LYS B O 1
ATOM 2730 N N . VAL B 1 14 ? -17.484 9.961 -9.125 1 95.81 14 VAL B N 1
ATOM 2731 C CA . VAL B 1 14 ? -16.375 10.422 -8.305 1 95.81 14 VAL B CA 1
ATOM 2732 C C . VAL B 1 14 ? -15.883 11.781 -8.797 1 95.81 14 VAL B C 1
ATOM 2734 O O . VAL B 1 14 ? -15.734 11.984 -10.008 1 95.81 14 VAL B O 1
ATOM 2737 N N . THR B 1 15 ? -15.711 12.719 -7.902 1 94.56 15 THR B N 1
ATOM 2738 C CA . THR B 1 15 ? -15.195 14.047 -8.227 1 94.56 15 THR B CA 1
ATOM 2739 C C . THR B 1 15 ? -13.828 14.266 -7.57 1 94.56 15 THR B C 1
ATOM 2741 O O . THR B 1 15 ? -13.43 13.508 -6.684 1 94.56 15 THR B O 1
ATOM 2744 N N . LEU B 1 16 ? -13.125 15.281 -8.016 1 92.62 16 LEU B N 1
ATOM 2745 C CA . LEU B 1 16 ? -11.82 15.617 -7.453 1 92.62 16 LEU B CA 1
ATOM 2746 C C . LEU B 1 16 ? -11.945 15.961 -5.973 1 92.62 16 LEU B C 1
ATOM 2748 O O . LEU B 1 16 ? -11.023 15.711 -5.195 1 92.62 16 LEU B O 1
ATOM 2752 N N . ALA B 1 17 ? -13.039 16.516 -5.582 1 91.62 17 ALA B N 1
ATOM 2753 C CA . ALA B 1 17 ? -13.281 16.891 -4.191 1 91.62 17 ALA B CA 1
ATOM 2754 C C . ALA B 1 17 ? -13.188 15.664 -3.277 1 91.62 17 ALA B C 1
ATOM 2756 O O . ALA B 1 17 ? -12.75 15.773 -2.129 1 91.62 17 ALA B O 1
ATOM 2757 N N . HIS B 1 18 ? -13.523 14.531 -3.793 1 91.5 18 HIS B N 1
ATOM 2758 C CA . HIS B 1 18 ? -13.516 13.297 -3.014 1 91.5 18 HIS B CA 1
ATOM 2759 C C . HIS B 1 18 ? -12.094 12.883 -2.645 1 91.5 18 HIS B C 1
ATOM 2761 O O . HIS B 1 18 ? -11.891 12.117 -1.699 1 91.5 18 HIS B O 1
ATOM 2767 N N . GLY B 1 19 ? -11.125 13.398 -3.291 1 89.06 19 GLY B N 1
ATOM 2768 C CA . GLY B 1 19 ? -9.742 13.031 -3.033 1 89.06 19 GLY B CA 1
ATOM 2769 C C . GLY B 1 19 ? -8.93 14.156 -2.426 1 89.06 19 GLY B C 1
ATOM 2770 O O . GLY B 1 19 ? -7.707 14.047 -2.297 1 89.06 19 GLY B O 1
ATOM 2771 N N . SER B 1 20 ? -9.516 15.195 -2.004 1 88.19 20 SER B N 1
ATOM 2772 C CA . SER B 1 20 ? -8.805 16.422 -1.682 1 88.19 20 SER B CA 1
ATOM 2773 C C . SER B 1 20 ? -8.422 16.469 -0.205 1 88.19 20 SER B C 1
ATOM 2775 O O . SER B 1 20 ? -7.672 17.359 0.22 1 88.19 20 SER B O 1
ATOM 2777 N N . GLY B 1 21 ? -8.969 15.547 0.597 1 87.69 21 GLY B N 1
ATOM 2778 C CA . GLY B 1 21 ? -8.648 15.516 2.014 1 87.69 21 GLY B CA 1
ATOM 2779 C C . GLY B 1 21 ? -9.578 16.375 2.855 1 87.69 21 GLY B C 1
ATOM 2780 O O . GLY B 1 21 ? -9.273 16.672 4.012 1 87.69 21 GLY B O 1
ATOM 2781 N N . GLY B 1 22 ? -10.703 16.797 2.283 1 90.5 22 GLY B N 1
ATOM 2782 C CA . GLY B 1 22 ? -11.695 17.578 3 1 90.5 22 GLY B CA 1
ATOM 2783 C C . GLY B 1 22 ? -12.953 16.797 3.33 1 90.5 22 GLY B C 1
ATOM 2784 O O . GLY B 1 22 ? -12.891 15.594 3.588 1 90.5 22 GLY B O 1
ATOM 2785 N N . ARG B 1 23 ? -14.008 17.469 3.402 1 89.31 23 ARG B N 1
ATOM 2786 C CA . ARG B 1 23 ? -15.281 16.906 3.83 1 89.31 23 ARG B CA 1
ATOM 2787 C C . ARG B 1 23 ? -15.742 15.812 2.867 1 89.31 23 ARG B C 1
ATOM 2789 O O . ARG B 1 23 ? -16.25 14.773 3.297 1 89.31 23 ARG B O 1
ATOM 2796 N N . GLU B 1 24 ? -15.617 16.094 1.611 1 90.69 24 GLU B N 1
ATOM 2797 C CA . GLU B 1 24 ? -16.078 15.125 0.617 1 90.69 24 GLU B CA 1
ATOM 2798 C C . GLU B 1 24 ? -15.266 13.828 0.691 1 90.69 24 GLU B C 1
ATOM 2800 O O . GLU B 1 24 ? -15.797 12.742 0.451 1 90.69 24 GLU B O 1
ATOM 2805 N N . THR B 1 25 ? -14 13.992 0.977 1 89.56 25 THR B N 1
ATOM 2806 C CA . THR B 1 25 ? -13.188 12.805 1.193 1 89.56 25 THR B CA 1
ATOM 2807 C C . THR B 1 25 ? -13.719 11.992 2.373 1 89.56 25 THR B C 1
ATOM 2809 O O . THR B 1 25 ? -13.852 10.773 2.281 1 89.56 25 THR B O 1
ATOM 2812 N N . GLU B 1 26 ? -13.945 12.656 3.449 1 88.69 26 GLU B N 1
ATOM 2813 C CA . GLU B 1 26 ? -14.508 12 4.625 1 88.69 26 GLU B CA 1
ATOM 2814 C C . GLU B 1 26 ? -15.812 11.281 4.285 1 88.69 26 GLU B C 1
ATOM 2816 O O . GLU B 1 26 ? -16.031 10.148 4.707 1 88.69 26 GLU B O 1
ATOM 2821 N N . ASP B 1 27 ? -16.609 11.906 3.537 1 90.12 27 ASP B N 1
ATOM 2822 C CA . ASP B 1 27 ? -17.922 11.359 3.188 1 90.12 27 ASP B CA 1
ATOM 2823 C C . ASP B 1 27 ? -17.781 10.078 2.369 1 90.12 27 ASP B C 1
ATOM 2825 O O . ASP B 1 27 ? -18.469 9.086 2.646 1 90.12 27 ASP B O 1
ATOM 2829 N N . ILE B 1 28 ? -16.969 10.109 1.421 1 91.44 28 ILE B N 1
ATOM 2830 C CA . ILE B 1 28 ? -16.875 8.961 0.528 1 91.44 28 ILE B CA 1
ATOM 2831 C C . ILE B 1 28 ? -16.219 7.789 1.267 1 91.44 28 ILE B C 1
ATOM 2833 O O . ILE B 1 28 ? -16.609 6.633 1.071 1 91.44 28 ILE B O 1
ATOM 2837 N N . VAL B 1 29 ? -15.273 8.023 2.068 1 90.69 29 VAL B N 1
ATOM 2838 C CA . VAL B 1 29 ? -14.609 6.984 2.846 1 90.69 29 VAL B CA 1
ATOM 2839 C C . VAL B 1 29 ? -15.586 6.371 3.842 1 90.69 29 VAL B C 1
ATOM 2841 O O . VAL B 1 29 ? -15.664 5.145 3.973 1 90.69 29 VAL B O 1
ATOM 2844 N N . LEU B 1 30 ? -16.297 7.223 4.5 1 89.44 30 LEU B N 1
ATOM 2845 C CA . LEU B 1 30 ? -17.266 6.738 5.469 1 89.44 30 LEU B CA 1
ATOM 2846 C C . LEU B 1 30 ? -18.344 5.887 4.785 1 89.44 30 LEU B C 1
ATOM 2848 O O . LEU B 1 30 ? -18.656 4.793 5.258 1 89.44 30 LEU B O 1
ATOM 2852 N N . ASN B 1 31 ? -18.828 6.301 3.67 1 90.75 31 ASN B N 1
ATOM 2853 C CA . ASN B 1 31 ? -19.953 5.656 3.01 1 90.75 31 ASN B CA 1
ATOM 2854 C C . ASN B 1 31 ? -19.516 4.402 2.256 1 90.75 31 ASN B C 1
ATOM 2856 O O . ASN B 1 31 ? -20.25 3.406 2.23 1 90.75 31 ASN B O 1
ATOM 2860 N N . LEU B 1 32 ? -18.375 4.438 1.67 1 92.19 32 LEU B N 1
ATOM 2861 C CA . LEU B 1 32 ? -18 3.365 0.752 1 92.19 32 LEU B CA 1
ATOM 2862 C C . LEU B 1 32 ? -17.016 2.41 1.4 1 92.19 32 LEU B C 1
ATOM 2864 O O . LEU B 1 32 ? -16.688 1.363 0.833 1 92.19 32 LEU B O 1
ATOM 2868 N N . ILE B 1 33 ? -16.562 2.691 2.607 1 91.5 33 ILE B N 1
ATOM 2869 C CA . ILE B 1 33 ? -15.586 1.797 3.221 1 91.5 33 ILE B CA 1
ATOM 2870 C C . ILE B 1 33 ? -15.969 1.536 4.676 1 91.5 33 ILE B C 1
ATOM 2872 O O . ILE B 1 33 ? -16.469 0.459 5.008 1 91.5 33 ILE B O 1
ATOM 2876 N N . VAL B 1 34 ? -15.898 2.543 5.492 1 90.44 34 VAL B N 1
ATOM 2877 C CA . VAL B 1 34 ? -16.016 2.359 6.934 1 90.44 34 VAL B CA 1
ATOM 2878 C C . VAL B 1 34 ? -17.359 1.699 7.266 1 90.44 34 VAL B C 1
ATOM 2880 O O . VAL B 1 34 ? -17.406 0.693 7.977 1 90.44 34 VAL B O 1
ATOM 2883 N N . ASN B 1 35 ? -18.422 2.17 6.707 1 90.81 35 ASN B N 1
ATOM 2884 C CA . ASN B 1 35 ? -19.75 1.69 7.051 1 90.81 35 ASN B CA 1
ATOM 2885 C C . ASN B 1 35 ? -20.016 0.304 6.469 1 90.81 35 ASN B C 1
ATOM 2887 O O . ASN B 1 35 ? -20.953 -0.385 6.891 1 90.81 35 ASN B O 1
ATOM 2891 N N . LEU B 1 36 ? -19.219 -0.067 5.516 1 91.5 36 LEU B N 1
ATOM 2892 C CA . LEU B 1 36 ? -19.391 -1.37 4.883 1 91.5 36 LEU B CA 1
ATOM 2893 C C . LEU B 1 36 ? -18.641 -2.453 5.645 1 91.5 36 LEU B C 1
ATOM 2895 O O . LEU B 1 36 ? -18.906 -3.643 5.473 1 91.5 36 LEU B O 1
ATOM 2899 N N . VAL B 1 37 ? -17.719 -2.09 6.39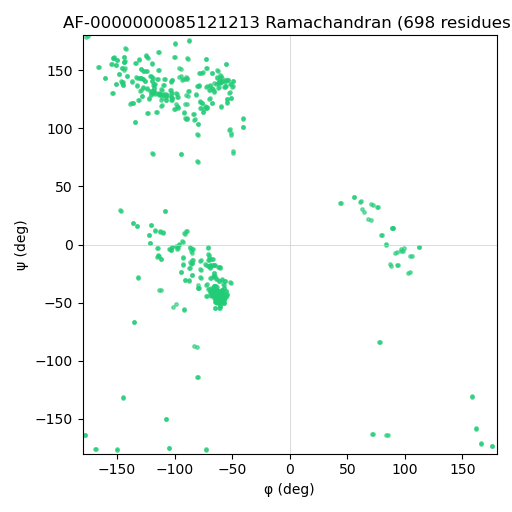8 1 93.75 37 VAL B N 1
ATOM 2900 C CA . VAL B 1 37 ? -16.922 -3.045 7.16 1 93.75 37 VAL B CA 1
ATOM 2901 C C . VAL B 1 37 ? -17.672 -3.449 8.43 1 93.75 37 VAL B C 1
ATOM 2903 O O . VAL B 1 37 ? -18.109 -2.592 9.195 1 93.75 37 VAL B O 1
ATOM 2906 N N . PRO B 1 38 ? -17.797 -4.734 8.664 1 94.12 38 PRO B N 1
ATOM 2907 C CA . PRO B 1 38 ? -18.375 -5.129 9.945 1 94.12 38 PRO B CA 1
ATOM 2908 C C . PRO B 1 38 ? -17.625 -4.535 11.141 1 94.12 38 PRO B C 1
ATOM 2910 O O . PRO B 1 38 ? -16.391 -4.48 11.133 1 94.12 38 PRO B O 1
ATOM 2913 N N . GLU B 1 39 ? -18.344 -4.125 12.18 1 91.62 39 GLU B N 1
ATOM 2914 C CA . GLU B 1 39 ? -17.766 -3.439 13.328 1 91.62 39 GLU B CA 1
ATOM 2915 C C . GLU B 1 39 ? -16.641 -4.266 13.953 1 91.62 39 GLU B C 1
ATOM 2917 O O . GLU B 1 39 ? -15.602 -3.723 14.336 1 91.62 39 GLU B O 1
ATOM 2922 N N . SER B 1 40 ? -16.844 -5.535 14.023 1 92.88 40 SER B N 1
ATOM 2923 C CA . SER B 1 40 ? -15.891 -6.422 14.672 1 92.88 40 SER B CA 1
ATOM 2924 C C . SER B 1 40 ? -14.609 -6.547 13.852 1 92.88 40 SER B C 1
ATOM 2926 O O . SER B 1 40 ? -13.602 -7.051 14.352 1 92.88 40 SER B O 1
ATOM 2928 N N . LEU B 1 41 ? -14.609 -5.988 12.586 1 94 41 LEU B N 1
ATOM 2929 C CA . LEU B 1 41 ? -13.453 -6.148 11.703 1 94 41 LEU B CA 1
ATOM 2930 C C . LEU B 1 41 ? -12.875 -4.793 11.312 1 94 41 LEU B C 1
ATOM 2932 O O . LEU B 1 41 ? -12.133 -4.688 10.336 1 94 41 LEU B O 1
ATOM 2936 N N . ARG B 1 42 ? -13.25 -3.789 12.062 1 92.44 42 ARG B N 1
ATOM 2937 C CA . ARG B 1 42 ? -12.695 -2.459 11.82 1 92.44 42 ARG B CA 1
ATOM 2938 C C . ARG B 1 42 ? -11.359 -2.281 12.531 1 92.44 42 ARG B C 1
ATOM 2940 O O . ARG B 1 42 ? -10.664 -1.284 12.32 1 92.44 42 ARG B O 1
ATOM 2947 N N . SER B 1 43 ? -11.086 -3.195 13.414 1 92.56 43 SER B N 1
ATOM 2948 C CA . SER B 1 43 ? -9.805 -3.314 14.094 1 92.56 43 SER B CA 1
ATOM 2949 C C . SER B 1 43 ? -9.539 -4.754 14.516 1 92.56 43 SER B C 1
ATOM 2951 O O . SER B 1 43 ? -10.43 -5.602 14.469 1 92.56 43 SER B O 1
ATOM 2953 N N . VAL B 1 44 ? -8.297 -5.039 14.789 1 92 44 VAL B N 1
ATOM 2954 C CA . VAL B 1 44 ? -7.988 -6.289 15.477 1 92 44 VAL B CA 1
ATOM 2955 C C . VAL B 1 44 ? -8.266 -6.145 16.969 1 92 44 VAL B C 1
ATOM 2957 O O . VAL B 1 44 ? -8.117 -5.059 17.531 1 92 44 VAL B O 1
ATOM 2960 N N . PRO B 1 45 ? -8.68 -7.23 17.641 1 89.75 45 PRO B N 1
ATOM 2961 C CA . PRO B 1 45 ? -8.961 -7.117 19.078 1 89.75 45 PRO B CA 1
ATOM 2962 C C . PRO B 1 45 ? -7.816 -6.473 19.859 1 89.75 45 PRO B C 1
ATOM 2964 O O . PRO B 1 45 ? -6.664 -6.898 19.719 1 89.75 45 PRO B O 1
ATOM 2967 N N . GLY B 1 46 ? -8.18 -5.441 20.594 1 90.69 46 GLY B N 1
ATOM 2968 C CA . GLY B 1 46 ? -7.184 -4.738 21.391 1 90.69 46 GLY B CA 1
ATOM 2969 C C . GLY B 1 46 ? -6.414 -3.697 20.594 1 90.69 46 GLY B C 1
ATOM 2970 O O . GLY B 1 46 ? -5.578 -2.982 21.141 1 90.69 46 GLY B O 1
ATOM 2971 N N . GLY B 1 47 ? -6.758 -3.607 19.359 1 93.5 47 GLY B N 1
ATOM 2972 C CA . GLY B 1 47 ? -6.039 -2.689 18.5 1 93.5 47 GLY B CA 1
ATOM 2973 C C . GLY B 1 47 ? -6.82 -1.428 18.188 1 93.5 47 GLY B C 1
ATOM 2974 O O . GLY B 1 47 ? -7.789 -1.104 18.875 1 93.5 47 GLY B O 1
ATOM 2975 N N . VAL B 1 48 ? -6.266 -0.577 17.312 1 92.06 48 VAL B N 1
ATOM 2976 C CA . VAL B 1 48 ? -6.871 0.643 16.797 1 92.06 48 VAL B CA 1
ATOM 2977 C C . VAL B 1 48 ? -7.016 0.543 15.281 1 92.06 48 VAL B C 1
ATOM 2979 O O . VAL B 1 48 ? -6.098 0.089 14.594 1 92.06 48 VAL B O 1
ATOM 2982 N N . GLY B 1 49 ? -8.195 0.865 14.766 1 93.75 49 GLY B N 1
ATOM 2983 C CA . GLY B 1 49 ? -8.453 0.765 13.344 1 93.75 49 GLY B CA 1
ATOM 2984 C C . GLY B 1 49 ? -9.375 1.854 12.82 1 93.75 49 GLY B C 1
ATOM 2985 O O . GLY B 1 49 ? -9.148 3.037 13.078 1 93.75 49 GLY B O 1
ATOM 2986 N N . LEU B 1 50 ? -10.359 1.47 12.078 1 87.31 50 LEU B N 1
ATOM 2987 C CA . LEU B 1 50 ? -11.188 2.387 11.305 1 87.31 50 LEU B CA 1
ATOM 2988 C C . LEU B 1 50 ? -12.07 3.232 12.219 1 87.31 50 LEU B C 1
ATOM 2990 O O . LEU B 1 50 ? -12.602 4.266 11.797 1 87.31 50 LEU B O 1
ATOM 2994 N N . GLU B 1 51 ? -12.117 2.893 13.414 1 80.69 51 GLU B N 1
ATOM 2995 C CA . GLU B 1 51 ? -12.945 3.664 14.336 1 80.69 51 GLU B CA 1
ATOM 2996 C C . GLU B 1 51 ? -12.258 4.965 14.742 1 80.69 51 GLU B C 1
ATOM 2998 O O . GLU B 1 51 ? -12.922 5.941 15.102 1 80.69 51 GLU B O 1
ATOM 3003 N N . ALA B 1 52 ? -11.016 5.004 14.75 1 74.88 52 ALA B N 1
ATOM 3004 C CA . ALA B 1 52 ? -10.266 6.168 15.227 1 74.88 52 ALA B CA 1
ATOM 3005 C C . ALA B 1 52 ? -9.891 7.09 14.07 1 74.88 52 ALA B C 1
ATOM 3007 O O . ALA B 1 52 ? -9.773 8.305 14.25 1 74.88 52 ALA B O 1
ATOM 3008 N N . LEU B 1 53 ? -9.812 6.648 12.914 1 68.88 53 LEU B N 1
ATOM 3009 C CA . LEU B 1 53 ? -9.406 7.359 11.703 1 68.88 53 LEU B CA 1
ATOM 3010 C C . LEU B 1 53 ? -8.18 8.219 11.961 1 68.88 53 LEU B C 1
ATOM 3012 O O . LEU B 1 53 ? -8.125 9.383 11.547 1 68.88 53 LEU B O 1
ATOM 3016 N N . ASP B 1 54 ? -7.312 7.836 12.734 1 79.75 54 ASP B N 1
ATOM 3017 C CA . ASP B 1 54 ? -6.016 8.461 12.984 1 79.75 54 ASP B CA 1
ATOM 3018 C C . ASP B 1 54 ? -5.066 8.25 11.812 1 79.75 54 ASP B C 1
ATOM 3020 O O . ASP B 1 54 ? -5.5 7.879 10.719 1 79.75 54 ASP B O 1
ATOM 3024 N N . ASP B 1 55 ? -3.881 8.68 11.93 1 82.19 55 ASP B N 1
ATOM 3025 C CA . ASP B 1 55 ? -2.881 8.648 10.859 1 82.19 55 ASP B CA 1
ATOM 3026 C C . ASP B 1 55 ? -2.414 7.219 10.594 1 82.19 55 ASP B C 1
ATOM 3028 O O . ASP B 1 55 ? -1.591 6.984 9.711 1 82.19 55 ASP B O 1
ATOM 3032 N N . GLY B 1 56 ? -2.959 6.344 11.383 1 84.94 56 GLY B N 1
ATOM 3033 C CA . GLY B 1 56 ? -2.564 4.949 11.234 1 84.94 56 GLY B CA 1
ATOM 3034 C C . GLY B 1 56 ? -3.445 3.994 12.008 1 84.94 56 GLY B C 1
ATOM 3035 O O . GLY B 1 56 ? -4.535 4.367 12.453 1 84.94 56 GLY B O 1
ATOM 3036 N N . ALA B 1 57 ? -3.043 2.711 11.961 1 92.25 57 ALA B N 1
ATOM 3037 C CA . ALA B 1 57 ? -3.678 1.63 12.711 1 92.25 57 ALA B CA 1
ATOM 3038 C C . ALA B 1 57 ? -2.666 0.899 13.586 1 92.25 57 ALA B C 1
ATOM 3040 O O . ALA B 1 57 ? -1.456 1.088 13.438 1 92.25 57 ALA B O 1
ATOM 3041 N N . ALA B 1 58 ? -3.213 0.184 14.578 1 96.19 58 ALA B N 1
ATOM 3042 C CA . ALA B 1 58 ? -2.297 -0.482 15.5 1 96.19 58 ALA B CA 1
ATOM 3043 C C . ALA B 1 58 ? -2.822 -1.858 15.898 1 96.19 58 ALA B C 1
ATOM 3045 O O . ALA B 1 58 ? -4.035 -2.051 16.031 1 96.19 58 ALA B O 1
ATOM 3046 N N . ILE B 1 59 ? -1.894 -2.775 16.078 1 95.75 59 ILE B N 1
ATOM 3047 C CA . ILE B 1 59 ? -2.152 -4.117 16.594 1 95.75 59 ILE B CA 1
ATOM 3048 C C . ILE B 1 59 ? -1.333 -4.348 17.859 1 95.75 59 ILE B C 1
ATOM 3050 O O . ILE B 1 59 ? -0.135 -4.055 17.891 1 95.75 59 ILE B O 1
ATOM 3054 N N . PRO B 1 60 ? -1.982 -4.855 18.922 1 95.25 60 PRO B N 1
ATOM 3055 C CA . PRO B 1 60 ? -1.223 -5.109 20.141 1 95.25 60 PRO B CA 1
ATOM 3056 C C . PRO B 1 60 ? -0.195 -6.227 19.984 1 95.25 60 PRO B C 1
ATOM 3058 O O . PRO B 1 60 ? -0.481 -7.246 19.344 1 95.25 60 PRO B O 1
ATOM 3061 N N . VAL B 1 61 ? 0.973 -6.027 20.438 1 93.06 61 VAL B N 1
ATOM 3062 C CA . VAL B 1 61 ? 2.039 -7.016 20.578 1 93.06 61 VAL B CA 1
ATOM 3063 C C . VAL B 1 61 ? 2.639 -6.945 21.969 1 93.06 61 VAL B C 1
ATOM 3065 O O . VAL B 1 61 ? 2.42 -5.973 22.703 1 93.06 61 VAL B O 1
ATOM 3068 N N . PRO B 1 62 ? 3.289 -8.023 22.359 1 90 62 PRO B N 1
ATOM 3069 C CA . PRO B 1 62 ? 3.914 -7.926 23.688 1 90 62 PRO B CA 1
ATOM 3070 C C . PRO B 1 62 ? 4.836 -6.711 23.812 1 90 62 PRO B C 1
ATOM 3072 O O . PRO B 1 62 ? 5.715 -6.512 22.969 1 90 62 PRO B O 1
ATOM 3075 N N . GLY B 1 63 ? 4.629 -5.91 24.766 1 91.06 63 GLY B N 1
ATOM 3076 C CA . GLY B 1 63 ? 5.465 -4.75 25.031 1 91.06 63 GLY B CA 1
ATOM 3077 C C . GLY B 1 63 ? 4.906 -3.467 24.453 1 91.06 63 GLY B C 1
ATOM 3078 O O . GLY B 1 63 ? 5.457 -2.385 24.672 1 91.06 63 GLY B O 1
ATOM 3079 N N . GLY B 1 64 ? 3.871 -3.598 23.75 1 95.56 64 GLY B N 1
ATOM 3080 C CA . GLY B 1 64 ? 3.273 -2.393 23.188 1 95.56 64 GLY B CA 1
ATOM 3081 C C . GLY B 1 64 ? 2.389 -2.666 21.984 1 95.56 64 GLY B C 1
ATOM 3082 O O . GLY B 1 64 ? 1.495 -3.512 22.047 1 95.56 64 GLY B O 1
ATOM 3083 N N . TYR B 1 65 ? 2.643 -1.873 20.938 1 96.31 65 TYR B N 1
ATOM 3084 C CA . TYR B 1 65 ? 1.831 -1.93 19.734 1 96.31 65 TYR B CA 1
ATOM 3085 C C . TYR B 1 65 ? 2.705 -1.888 18.484 1 96.31 65 TYR B C 1
ATOM 3087 O O . TYR B 1 65 ? 3.732 -1.205 18.469 1 96.31 65 TYR B O 1
ATOM 3095 N N . MET B 1 66 ? 2.355 -2.67 17.516 1 96.81 66 MET B N 1
ATOM 3096 C CA . MET B 1 66 ? 2.83 -2.416 16.156 1 96.81 66 MET B CA 1
ATOM 3097 C C . MET B 1 66 ? 1.88 -1.482 15.414 1 96.81 66 MET B C 1
ATOM 3099 O O . MET B 1 66 ? 0.669 -1.708 15.398 1 96.81 66 MET B O 1
ATOM 3103 N N . VAL B 1 67 ? 2.428 -0.426 14.852 1 97.62 67 VAL B N 1
ATOM 3104 C CA . VAL B 1 67 ? 1.644 0.607 14.18 1 97.62 67 VAL B CA 1
ATOM 3105 C C . VAL B 1 67 ? 1.852 0.519 12.672 1 97.62 67 VAL B C 1
ATOM 3107 O O . VAL B 1 67 ? 2.957 0.229 12.211 1 97.62 67 VAL B O 1
ATOM 3110 N N . PHE B 1 68 ? 0.754 0.757 11.914 1 97.44 68 PHE B N 1
ATOM 3111 C CA . PHE B 1 68 ? 0.758 0.594 10.461 1 97.44 68 PHE B CA 1
ATOM 3112 C C . PHE B 1 68 ? 0.127 1.802 9.781 1 97.44 68 PHE B C 1
ATOM 3114 O O . PHE B 1 68 ? -0.839 2.375 10.289 1 97.44 68 PHE B O 1
ATOM 3121 N N . THR B 1 69 ? 0.649 2.166 8.672 1 97.81 69 THR B N 1
ATOM 3122 C CA . THR B 1 69 ? 0.04 3.184 7.824 1 97.81 69 THR B CA 1
ATOM 3123 C C . THR B 1 69 ? 0.228 2.84 6.348 1 97.81 69 THR B C 1
ATOM 3125 O O . THR B 1 69 ? 1.068 2.008 6.004 1 97.81 69 THR B O 1
ATOM 3128 N N . VAL B 1 70 ? -0.603 3.371 5.48 1 97.88 70 VAL B N 1
ATOM 3129 C CA . VAL B 1 70 ? -0.434 3.275 4.035 1 97.88 70 VAL B CA 1
ATOM 3130 C C . VAL B 1 70 ? -0.917 4.562 3.371 1 97.88 70 VAL B C 1
ATOM 3132 O O . VAL B 1 70 ? -1.916 5.148 3.795 1 97.88 70 VAL B O 1
ATOM 3135 N N . ASP B 1 71 ? -0.176 5.027 2.434 1 97.62 71 ASP B N 1
ATOM 3136 C CA . ASP B 1 71 ? -0.571 6.199 1.656 1 97.62 71 ASP B CA 1
ATOM 3137 C C . ASP B 1 71 ? -0.097 6.082 0.209 1 97.62 71 ASP B C 1
ATOM 3139 O O . ASP B 1 71 ? 1.018 5.625 -0.05 1 97.62 71 ASP B O 1
ATOM 3143 N N . SER B 1 72 ? -0.961 6.488 -0.688 1 98.19 72 SER B N 1
ATOM 3144 C CA . SER B 1 72 ? -0.567 6.645 -2.084 1 98.19 72 SER B CA 1
ATOM 3145 C C . SER B 1 72 ? -0.222 8.094 -2.404 1 98.19 72 SER B C 1
ATOM 3147 O O . SER B 1 72 ? -1.025 9 -2.162 1 98.19 72 SER B O 1
ATOM 3149 N N . TYR B 1 73 ? 0.892 8.289 -2.938 1 98.62 73 TYR B N 1
ATOM 3150 C CA . TYR B 1 73 ? 1.352 9.609 -3.346 1 98.62 73 TYR B CA 1
ATOM 3151 C C . TYR B 1 73 ? 1.225 9.789 -4.855 1 98.62 73 TYR B C 1
ATOM 3153 O O . TYR B 1 73 ? 1.654 8.93 -5.625 1 98.62 73 TYR B O 1
ATOM 3161 N N . THR B 1 74 ? 0.614 10.914 -5.27 1 98.31 74 THR B N 1
ATOM 3162 C CA . THR B 1 74 ? 0.292 11.156 -6.672 1 98.31 74 THR B CA 1
ATOM 3163 C C . THR B 1 74 ? 0.724 12.562 -7.09 1 98.31 74 THR B C 1
ATOM 3165 O O . THR B 1 74 ? 0.297 13.062 -8.133 1 98.31 74 THR B O 1
ATOM 3168 N N . VAL B 1 75 ? 1.557 13.234 -6.348 1 98.56 75 VAL B N 1
ATOM 3169 C CA . VAL B 1 75 ? 1.909 14.641 -6.496 1 98.56 75 VAL B CA 1
ATOM 3170 C C . VAL B 1 75 ? 2.27 14.93 -7.953 1 98.56 75 VAL B C 1
ATOM 3172 O O . VAL B 1 75 ? 2.938 14.125 -8.609 1 98.56 75 VAL B O 1
ATOM 3175 N N . ASN B 1 76 ? 1.864 16.031 -8.414 1 97.44 76 ASN B N 1
ATOM 3176 C CA . ASN B 1 76 ? 2.164 16.516 -9.75 1 97.44 76 ASN B CA 1
ATOM 3177 C C . ASN B 1 76 ? 2.555 17.984 -9.742 1 97.44 76 ASN B C 1
ATOM 3179 O O . ASN B 1 76 ? 1.772 18.844 -9.312 1 97.44 76 ASN B O 1
ATOM 3183 N N . PRO B 1 77 ? 3.713 18.438 -10.203 1 98 77 PRO B N 1
ATOM 3184 C CA . PRO B 1 77 ? 4.73 17.578 -10.82 1 98 77 PRO B CA 1
ATOM 3185 C C . PRO B 1 77 ? 5.453 16.703 -9.797 1 98 77 PRO B C 1
ATOM 3187 O O . PRO B 1 77 ? 5.586 17.078 -8.633 1 98 77 PRO B O 1
ATOM 3190 N N . PRO B 1 78 ? 5.938 15.5 -10.273 1 98.56 78 PRO B N 1
ATOM 3191 C CA . PRO B 1 78 ? 6.59 14.578 -9.344 1 98.56 78 PRO B CA 1
ATOM 3192 C C . PRO B 1 78 ? 7.953 15.086 -8.867 1 98.56 78 PRO B C 1
ATOM 3194 O O . PRO B 1 78 ? 8.531 14.523 -7.934 1 98.56 78 PRO B O 1
ATOM 3197 N N . PHE B 1 79 ? 8.531 16.047 -9.609 1 98.56 79 PHE B N 1
ATOM 3198 C CA . PHE B 1 79 ? 9.758 16.734 -9.211 1 98.56 79 PHE B CA 1
ATOM 3199 C C . PHE B 1 79 ? 9.477 18.188 -8.891 1 98.56 79 PHE B C 1
ATOM 3201 O O . PHE B 1 79 ? 8.805 18.891 -9.664 1 98.56 79 PHE B O 1
ATOM 3208 N N . PHE B 1 80 ? 9.898 18.688 -7.762 1 98.19 80 PHE B N 1
ATOM 3209 C CA . PHE B 1 80 ? 9.641 20.047 -7.297 1 98.19 80 PHE B CA 1
ATOM 3210 C C . PHE B 1 80 ? 10.789 20.531 -6.422 1 98.19 80 PHE B C 1
ATOM 3212 O O . PHE B 1 80 ? 11.547 19.734 -5.875 1 98.19 80 PHE B O 1
ATOM 3219 N N . PRO B 1 81 ? 10.961 21.891 -6.254 1 98.12 81 PRO B N 1
ATOM 3220 C CA . PRO B 1 81 ? 11.969 22.406 -5.332 1 98.12 81 PRO B CA 1
ATOM 3221 C C . PRO B 1 81 ? 11.828 21.844 -3.922 1 98.12 81 PRO B C 1
ATOM 3223 O O . PRO B 1 81 ? 10.75 21.906 -3.328 1 98.12 81 PRO B O 1
ATOM 3226 N N . GLY B 1 82 ? 12.883 21.234 -3.461 1 97.75 82 GLY B N 1
ATOM 3227 C CA . GLY B 1 82 ? 12.883 20.656 -2.123 1 97.75 82 GLY B CA 1
ATOM 3228 C C . GLY B 1 82 ? 12.766 19.156 -2.119 1 97.75 82 GLY B C 1
ATOM 3229 O O . GLY B 1 82 ? 12.945 18.516 -1.079 1 97.75 82 GLY B O 1
ATOM 3230 N N . GLY B 1 83 ? 12.445 18.547 -3.383 1 98.06 83 GLY B N 1
ATOM 3231 C CA . GLY B 1 83 ? 12.398 17.094 -3.41 1 98.06 83 GLY B CA 1
ATOM 3232 C C . GLY B 1 83 ? 11.641 16.547 -4.605 1 98.06 83 GLY B C 1
ATOM 3233 O O . GLY B 1 83 ? 11.625 17.172 -5.672 1 98.06 83 GLY B O 1
ATOM 3234 N N . ASN B 1 84 ? 11.203 15.383 -4.48 1 98.81 84 ASN B N 1
ATOM 3235 C CA . ASN B 1 84 ? 10.367 14.695 -5.457 1 98.81 84 ASN B CA 1
ATOM 3236 C C . ASN B 1 84 ? 9.43 13.695 -4.785 1 98.81 84 ASN B C 1
ATOM 3238 O O . ASN B 1 84 ? 9.391 13.609 -3.559 1 98.81 84 ASN B O 1
ATOM 3242 N N . ILE B 1 85 ? 8.68 12.977 -5.57 1 98.88 85 ILE B N 1
ATOM 3243 C CA . ILE B 1 85 ? 7.625 12.102 -5.066 1 98.88 85 ILE B CA 1
ATOM 3244 C C . ILE B 1 85 ? 8.234 11.008 -4.195 1 98.88 85 ILE B C 1
ATOM 3246 O O . ILE B 1 85 ? 7.586 10.516 -3.268 1 98.88 85 ILE B O 1
ATOM 3250 N N . GLY B 1 86 ? 9.477 10.562 -4.414 1 98.81 86 GLY B N 1
ATOM 3251 C CA . GLY B 1 86 ? 10.141 9.555 -3.604 1 98.81 86 GLY B CA 1
ATOM 3252 C C . GLY B 1 86 ? 10.391 10.008 -2.178 1 98.81 86 GLY B C 1
ATOM 3253 O O . GLY B 1 86 ? 9.984 9.336 -1.227 1 98.81 86 GLY B O 1
ATOM 3254 N N . SER B 1 87 ? 11.055 11.141 -2.02 1 98.75 87 SER B N 1
ATOM 3255 C CA . SER B 1 87 ? 11.32 11.672 -0.688 1 98.75 87 SER B CA 1
ATOM 3256 C C . SER B 1 87 ? 10.031 12.07 0.017 1 98.75 87 SER B C 1
ATOM 3258 O O . SER B 1 87 ? 9.914 11.938 1.237 1 98.75 87 SER B O 1
ATOM 3260 N N . LEU B 1 88 ? 9.078 12.578 -0.741 1 98.88 88 LEU B N 1
ATOM 3261 C CA . LEU B 1 88 ? 7.773 12.922 -0.179 1 98.88 88 LEU B CA 1
ATOM 3262 C C . LEU B 1 88 ? 7.094 11.688 0.409 1 98.88 88 LEU B C 1
ATOM 3264 O O . LEU B 1 88 ? 6.586 11.727 1.531 1 98.88 88 LEU B O 1
ATOM 3268 N N . ALA B 1 89 ? 7.066 10.617 -0.355 1 98.81 89 ALA B N 1
ATOM 3269 C CA . ALA B 1 89 ? 6.41 9.383 0.064 1 98.81 89 ALA B CA 1
ATOM 3270 C C . ALA B 1 89 ? 7.059 8.812 1.323 1 98.81 89 ALA B C 1
ATOM 3272 O O . ALA B 1 89 ? 6.363 8.414 2.262 1 98.81 89 ALA B O 1
ATOM 3273 N N . ALA B 1 90 ? 8.391 8.781 1.35 1 98.81 90 ALA B N 1
ATOM 3274 C CA . ALA B 1 90 ? 9.109 8.281 2.52 1 98.81 90 ALA B CA 1
ATOM 3275 C C . ALA B 1 90 ? 8.828 9.148 3.744 1 98.81 90 ALA B C 1
ATOM 3277 O O . ALA B 1 90 ? 8.547 8.633 4.828 1 98.81 90 ALA B O 1
ATOM 3278 N N . SER B 1 91 ? 8.883 10.422 3.547 1 98.81 91 SER B N 1
ATOM 3279 C CA . SER B 1 91 ? 8.688 11.359 4.648 1 98.81 91 SER B CA 1
ATOM 3280 C C . SER B 1 91 ? 7.285 11.258 5.227 1 98.81 91 SER B C 1
ATOM 3282 O O . SER B 1 91 ? 7.113 11.188 6.445 1 98.81 91 SER B O 1
ATOM 3284 N N . GLY B 1 92 ? 6.312 11.297 4.309 1 98.56 92 GLY B N 1
ATOM 3285 C CA . GLY B 1 92 ? 4.938 11.188 4.766 1 98.56 92 GLY B CA 1
ATOM 3286 C C . GLY B 1 92 ? 4.672 9.922 5.555 1 98.56 92 GLY B C 1
ATOM 3287 O O . GLY B 1 92 ? 4.008 9.953 6.59 1 98.56 92 GLY B O 1
ATOM 3288 N N . THR B 1 93 ? 5.16 8.82 5.102 1 98.56 93 THR B N 1
ATOM 3289 C CA . THR B 1 93 ? 4.969 7.527 5.754 1 98.56 93 THR B CA 1
ATOM 3290 C C . THR B 1 93 ? 5.613 7.52 7.137 1 98.56 93 THR B C 1
ATOM 3292 O O . THR B 1 93 ? 4.996 7.082 8.109 1 98.56 93 THR B O 1
ATOM 3295 N N . ILE B 1 94 ? 6.82 7.98 7.215 1 98.81 94 ILE B N 1
ATOM 3296 C CA . ILE B 1 94 ? 7.535 8.062 8.484 1 98.81 94 ILE B CA 1
ATOM 3297 C C . ILE B 1 94 ? 6.762 8.953 9.453 1 98.81 94 ILE B C 1
ATOM 3299 O O . ILE B 1 94 ? 6.562 8.586 10.617 1 98.81 94 ILE B O 1
ATOM 3303 N N . ASN B 1 95 ? 6.316 10.078 8.961 1 98.81 95 ASN B N 1
ATOM 3304 C CA . ASN B 1 95 ? 5.625 11.039 9.812 1 98.81 95 ASN B CA 1
ATOM 3305 C C . ASN B 1 95 ? 4.305 10.484 10.328 1 98.81 95 ASN B C 1
ATOM 3307 O O . ASN B 1 95 ? 3.941 10.711 11.484 1 98.81 95 ASN B O 1
ATOM 3311 N N . ASP B 1 96 ? 3.568 9.766 9.477 1 98.31 96 ASP B N 1
ATOM 3312 C CA . ASP B 1 96 ? 2.328 9.133 9.922 1 98.31 96 ASP B CA 1
ATOM 3313 C C . ASP B 1 96 ? 2.572 8.234 11.133 1 98.31 96 ASP B C 1
ATOM 3315 O O . ASP B 1 96 ? 1.785 8.227 12.078 1 98.31 96 ASP B O 1
ATOM 3319 N N . LEU B 1 97 ? 3.615 7.441 11.094 1 98.56 97 LEU B N 1
ATOM 3320 C CA . LEU B 1 97 ? 3.945 6.543 12.195 1 98.56 97 LEU B CA 1
ATOM 3321 C C . LEU B 1 97 ? 4.32 7.336 13.445 1 98.56 97 LEU B C 1
ATOM 3323 O O . LEU B 1 97 ? 3.871 7.012 14.547 1 98.56 97 LEU B O 1
ATOM 3327 N N . LEU B 1 98 ? 5.078 8.344 13.234 1 98.75 98 LEU B N 1
ATOM 3328 C CA . LEU B 1 98 ? 5.523 9.18 14.352 1 98.75 98 LEU B CA 1
ATOM 3329 C C . LEU B 1 98 ? 4.336 9.852 15.031 1 98.75 98 LEU B C 1
ATOM 3331 O O . LEU B 1 98 ? 4.305 9.961 16.266 1 98.75 98 LEU B O 1
ATOM 3335 N N . MET B 1 99 ? 3.34 10.312 14.258 1 98.38 99 MET B N 1
ATOM 3336 C CA . MET B 1 99 ? 2.174 10.984 14.812 1 98.38 99 MET B CA 1
ATOM 3337 C C . MET B 1 99 ? 1.394 10.055 15.734 1 98.38 99 MET B C 1
ATOM 3339 O O . MET B 1 99 ? 0.643 10.516 16.594 1 98.38 99 MET B O 1
ATOM 3343 N N . MET B 1 100 ? 1.622 8.75 15.586 1 97.69 100 MET B N 1
ATOM 3344 C CA . MET B 1 100 ? 0.925 7.766 16.406 1 97.69 100 MET B CA 1
ATOM 3345 C C . MET B 1 100 ? 1.776 7.363 17.609 1 97.69 100 MET B C 1
ATOM 3347 O O . MET B 1 100 ? 1.397 6.473 18.375 1 97.69 100 MET B O 1
ATOM 3351 N N . GLY B 1 101 ? 2.959 7.934 17.734 1 98.06 101 GLY B N 1
ATOM 3352 C CA . GLY B 1 101 ? 3.857 7.613 18.828 1 98.06 101 GLY B CA 1
ATOM 3353 C C . GLY B 1 101 ? 4.781 6.453 18.516 1 98.06 101 GLY B C 1
ATOM 3354 O O . GLY B 1 101 ? 5.398 5.887 19.422 1 98.06 101 GLY B O 1
ATOM 3355 N N . ALA B 1 102 ? 4.902 6.059 17.297 1 98.25 102 ALA B N 1
ATOM 3356 C CA . ALA B 1 102 ? 5.664 4.867 16.938 1 98.25 102 ALA B CA 1
ATOM 3357 C C . ALA B 1 102 ? 7.031 5.242 16.375 1 98.25 102 ALA B C 1
ATOM 3359 O O . ALA B 1 102 ? 7.164 6.219 15.648 1 98.25 102 ALA B O 1
ATOM 3360 N N . ARG B 1 103 ? 8.023 4.492 16.719 1 98.5 103 ARG B N 1
ATOM 3361 C CA . ARG B 1 103 ? 9.297 4.523 16.016 1 98.5 103 ARG B CA 1
ATOM 3362 C C . ARG B 1 103 ? 9.203 3.762 14.688 1 98.5 103 ARG B C 1
ATOM 3364 O O . ARG B 1 103 ? 8.945 2.557 14.68 1 98.5 103 ARG B O 1
ATOM 3371 N N . PRO B 1 104 ? 9.391 4.426 13.578 1 98.56 104 PRO B N 1
ATOM 3372 C CA . PRO B 1 104 ? 9.391 3.711 12.305 1 98.56 104 PRO B CA 1
ATOM 3373 C C . PRO B 1 104 ? 10.523 2.684 12.203 1 98.56 104 PRO B C 1
ATOM 3375 O O . PRO B 1 104 ? 11.664 2.977 12.57 1 98.56 104 PRO B O 1
ATOM 3378 N N . VAL B 1 105 ? 10.227 1.471 11.625 1 98.12 105 VAL B N 1
ATOM 3379 C CA . VAL B 1 105 ? 11.273 0.457 11.594 1 98.12 105 VAL B CA 1
ATOM 3380 C C . VAL B 1 105 ? 11.383 -0.131 10.188 1 98.12 105 VAL B C 1
ATOM 3382 O O . VAL B 1 105 ? 12.445 -0.603 9.781 1 98.12 105 VAL B O 1
ATOM 3385 N N . ALA B 1 106 ? 10.281 -0.152 9.438 1 98.38 106 ALA B N 1
ATOM 3386 C CA . ALA B 1 106 ? 10.305 -0.776 8.117 1 98.38 106 ALA B CA 1
ATOM 3387 C C . ALA B 1 106 ? 9.242 -0.169 7.203 1 98.38 106 ALA B C 1
ATOM 3389 O O . ALA B 1 106 ? 8.305 0.478 7.676 1 98.38 106 ALA B O 1
ATOM 3390 N N . ALA B 1 107 ? 9.414 -0.34 5.93 1 98.44 107 ALA B N 1
ATOM 3391 C CA . ALA B 1 107 ? 8.453 0.088 4.918 1 98.44 107 ALA B CA 1
ATOM 3392 C C . ALA B 1 107 ? 8.422 -0.883 3.742 1 98.44 107 ALA B C 1
ATOM 3394 O O . ALA B 1 107 ? 9.375 -1.639 3.529 1 98.44 107 ALA B O 1
ATOM 3395 N N . LEU B 1 108 ? 7.293 -0.97 3.074 1 98.19 108 LEU B N 1
ATOM 3396 C CA . LEU B 1 108 ? 7.121 -1.593 1.768 1 98.19 108 LEU B CA 1
ATOM 3397 C C . LEU B 1 108 ? 6.613 -0.581 0.746 1 98.19 108 LEU B C 1
ATOM 3399 O O . LEU B 1 108 ? 5.77 0.26 1.064 1 98.19 108 LEU B O 1
ATOM 3403 N N . ASP B 1 109 ? 7.082 -0.723 -0.455 1 97.62 109 ASP B N 1
ATOM 3404 C CA . ASP B 1 109 ? 6.621 0.22 -1.469 1 97.62 109 ASP B CA 1
ATOM 3405 C C . ASP B 1 109 ? 5.941 -0.506 -2.627 1 97.62 109 ASP B C 1
ATOM 3407 O O . ASP B 1 109 ? 6.281 -1.65 -2.936 1 97.62 109 ASP B O 1
ATOM 3411 N N . ALA B 1 110 ? 4.961 0.073 -3.195 1 97.94 110 ALA B N 1
ATOM 3412 C CA . ALA B 1 110 ? 4.316 -0.331 -4.445 1 97.94 110 ALA B CA 1
ATOM 3413 C C . ALA B 1 110 ? 4.332 0.808 -5.461 1 97.94 110 ALA B C 1
ATOM 3415 O O . ALA B 1 110 ? 3.68 1.835 -5.258 1 97.94 110 ALA B O 1
ATOM 3416 N N . ILE B 1 111 ? 5.078 0.604 -6.516 1 98.38 111 ILE B N 1
ATOM 3417 C CA . ILE B 1 111 ? 5.234 1.639 -7.531 1 98.38 111 ILE B CA 1
ATOM 3418 C C . ILE B 1 111 ? 4.457 1.252 -8.789 1 98.38 111 ILE B C 1
ATOM 3420 O O . ILE B 1 111 ? 4.613 0.145 -9.305 1 98.38 111 ILE B O 1
ATOM 3424 N N . VAL B 1 112 ? 3.576 2.059 -9.25 1 98.38 112 VAL B N 1
ATOM 3425 C CA . VAL B 1 112 ? 2.891 1.956 -10.531 1 98.38 112 VAL B CA 1
ATOM 3426 C C . VAL B 1 112 ? 3.35 3.084 -11.453 1 98.38 112 VAL B C 1
ATOM 3428 O O . VAL B 1 112 ? 3.189 4.262 -11.133 1 98.38 112 VAL B O 1
ATOM 3431 N N . VAL B 1 113 ? 3.916 2.748 -12.562 1 98.38 113 VAL B N 1
ATOM 3432 C CA . VAL B 1 113 ? 4.527 3.756 -13.422 1 98.38 113 VAL B CA 1
ATOM 3433 C C . VAL B 1 113 ? 4.016 3.592 -14.852 1 98.38 113 VAL B C 1
ATOM 3435 O O . VAL B 1 113 ? 3.625 2.496 -15.258 1 98.38 113 VAL B O 1
ATOM 3438 N N . GLU B 1 114 ? 3.98 4.688 -15.578 1 98.38 114 GLU B N 1
ATOM 3439 C CA . GLU B 1 114 ? 3.498 4.703 -16.953 1 98.38 114 GLU B CA 1
ATOM 3440 C C . GLU B 1 114 ? 4.566 4.203 -17.922 1 98.38 114 GLU B C 1
ATOM 3442 O O . GLU B 1 114 ? 5.742 4.547 -17.781 1 98.38 114 GLU B O 1
ATOM 3447 N N . GLU B 1 115 ? 4.148 3.375 -18.859 1 97.38 115 GLU B N 1
ATOM 3448 C CA . GLU B 1 115 ? 5.031 3.033 -19.969 1 97.38 115 GLU B CA 1
ATOM 3449 C C . GLU B 1 115 ? 5.59 4.285 -20.641 1 97.38 115 GLU B C 1
ATOM 3451 O O . GLU B 1 115 ? 4.848 5.234 -20.891 1 97.38 115 GLU B O 1
ATOM 3456 N N . GLY B 1 116 ? 6.918 4.234 -20.984 1 97.62 116 GLY B N 1
ATOM 3457 C CA . GLY B 1 116 ? 7.551 5.371 -21.625 1 97.62 116 GLY B CA 1
ATOM 3458 C C . GLY B 1 116 ? 8.227 6.316 -20.656 1 97.62 116 GLY B C 1
ATOM 3459 O O . GLY B 1 116 ? 8.992 7.195 -21.062 1 97.62 116 GLY B O 1
ATOM 3460 N N . PHE B 1 117 ? 7.875 6.23 -19.328 1 97.88 117 PHE B N 1
ATOM 3461 C CA . PHE B 1 117 ? 8.547 7.031 -18.312 1 97.88 117 PHE B CA 1
ATOM 3462 C C . PHE B 1 117 ? 10.055 6.848 -18.375 1 97.88 117 PHE B C 1
ATOM 3464 O O . PHE B 1 117 ? 10.539 5.734 -18.594 1 97.88 117 PHE B O 1
ATOM 3471 N N . GLU B 1 118 ? 10.828 7.84 -18.188 1 97.44 118 GLU B N 1
ATOM 3472 C CA . GLU B 1 118 ? 12.281 7.75 -18.281 1 97.44 118 GLU B CA 1
ATOM 3473 C C . GLU B 1 118 ? 12.859 6.941 -17.125 1 97.44 118 GLU B C 1
ATOM 3475 O O . GLU B 1 118 ? 12.555 7.211 -15.953 1 97.44 118 GLU B O 1
ATOM 3480 N N . VAL B 1 119 ? 13.758 6.008 -17.453 1 96.75 119 VAL B N 1
ATOM 3481 C CA . VAL B 1 119 ? 14.375 5.152 -16.453 1 96.75 119 VAL B CA 1
ATOM 3482 C C . VAL B 1 119 ? 15.25 5.996 -15.523 1 96.75 119 VAL B C 1
ATOM 3484 O O . VAL B 1 119 ? 15.312 5.738 -14.312 1 96.75 119 VAL B O 1
ATOM 3487 N N . SER B 1 120 ? 15.898 7.004 -16.031 1 97.19 120 SER B N 1
ATOM 3488 C CA . SER B 1 120 ? 16.75 7.867 -15.219 1 97.19 120 SER B CA 1
ATOM 3489 C C . SER B 1 120 ? 15.945 8.617 -14.172 1 97.19 120 SER B C 1
ATOM 3491 O O . SER B 1 120 ? 16.375 8.766 -13.031 1 97.19 120 SER B O 1
ATOM 3493 N N . LYS B 1 121 ? 14.75 9.125 -14.508 1 98.12 121 LYS B N 1
ATOM 3494 C CA . LYS B 1 121 ? 13.875 9.82 -13.562 1 98.12 121 LYS B CA 1
ATOM 3495 C C . LYS B 1 121 ? 13.328 8.859 -12.516 1 98.12 121 LYS B C 1
ATOM 3497 O O . LYS B 1 121 ? 13.219 9.211 -11.336 1 98.12 121 LYS B O 1
ATOM 3502 N N . LEU B 1 122 ? 12.977 7.656 -13 1 98.06 122 LEU B N 1
ATOM 3503 C CA . LEU B 1 122 ? 12.523 6.633 -12.062 1 98.06 122 LEU B CA 1
ATOM 3504 C C . LEU B 1 122 ? 13.617 6.309 -11.047 1 98.06 122 LEU B C 1
ATOM 3506 O O . LEU B 1 122 ? 13.344 6.164 -9.852 1 98.06 122 LEU B O 1
ATOM 3510 N N . ARG B 1 123 ? 14.844 6.195 -11.477 1 97 123 ARG B N 1
ATOM 3511 C CA . ARG B 1 123 ? 15.977 5.945 -10.594 1 97 123 ARG B CA 1
ATOM 3512 C C . ARG B 1 123 ? 16.141 7.062 -9.57 1 97 123 ARG B C 1
ATOM 3514 O O . ARG B 1 123 ? 16.375 6.805 -8.391 1 97 123 ARG B O 1
ATOM 3521 N N . GLU B 1 124 ? 16.016 8.281 -10.008 1 98.25 124 GLU B N 1
ATOM 3522 C CA . GLU B 1 124 ? 16.109 9.43 -9.102 1 98.25 124 GLU B CA 1
ATOM 3523 C C . GLU B 1 124 ? 15.047 9.359 -8.016 1 98.25 124 GLU B C 1
ATOM 3525 O O . GLU B 1 124 ? 15.32 9.664 -6.852 1 98.25 124 GLU B O 1
ATOM 3530 N N . ILE B 1 125 ? 13.859 8.992 -8.375 1 98.62 125 ILE B N 1
ATOM 3531 C CA . ILE B 1 125 ? 12.75 8.883 -7.441 1 98.62 125 ILE B CA 1
ATOM 3532 C C . ILE B 1 125 ? 13.039 7.777 -6.43 1 98.62 125 ILE B C 1
ATOM 3534 O O . ILE B 1 125 ? 12.914 7.984 -5.219 1 98.62 125 ILE B O 1
ATOM 3538 N N . THR B 1 126 ? 13.438 6.609 -6.898 1 98.19 126 THR B N 1
ATOM 3539 C CA . THR B 1 126 ? 13.68 5.477 -6.012 1 98.19 126 THR B CA 1
ATOM 3540 C C . THR B 1 126 ? 14.875 5.754 -5.102 1 98.19 126 THR B C 1
ATOM 3542 O O . THR B 1 126 ? 14.852 5.418 -3.916 1 98.19 126 THR B O 1
ATOM 3545 N N . GLU B 1 127 ? 15.906 6.371 -5.598 1 98.19 127 GLU B N 1
ATOM 3546 C CA . GLU B 1 127 ? 17.062 6.746 -4.789 1 98.19 127 GLU B CA 1
ATOM 3547 C C . GLU B 1 127 ? 16.672 7.695 -3.666 1 98.19 127 GLU B C 1
ATOM 3549 O O . GLU B 1 127 ? 17.141 7.566 -2.535 1 98.19 127 GLU B O 1
ATOM 3554 N N . SER B 1 128 ? 15.852 8.648 -4.023 1 98.62 128 SER B N 1
ATOM 3555 C CA . SER B 1 128 ? 15.414 9.625 -3.029 1 98.62 128 SER B CA 1
ATOM 3556 C C . SER B 1 128 ? 14.578 8.961 -1.939 1 98.62 128 SER B C 1
ATOM 3558 O O . SER B 1 128 ? 14.711 9.289 -0.759 1 98.62 128 SER B O 1
ATOM 3560 N N . LEU B 1 129 ? 13.672 8.078 -2.338 1 98.69 129 LEU B N 1
ATOM 3561 C CA . LEU B 1 129 ? 12.875 7.305 -1.391 1 98.69 129 LEU B CA 1
ATOM 3562 C C . LEU B 1 129 ? 13.766 6.516 -0.441 1 98.69 129 LEU B C 1
ATOM 3564 O O . LEU B 1 129 ? 13.641 6.629 0.78 1 98.69 129 LEU B O 1
ATOM 3568 N N . ILE B 1 130 ? 14.711 5.785 -0.979 1 98.31 130 ILE B N 1
ATOM 3569 C CA . ILE B 1 130 ? 15.586 4.887 -0.233 1 98.31 130 ILE B CA 1
ATOM 3570 C C . ILE B 1 130 ? 16.5 5.699 0.676 1 98.31 130 ILE B C 1
ATOM 3572 O O . ILE B 1 130 ? 16.719 5.34 1.839 1 98.31 130 ILE B O 1
ATOM 3576 N N . LYS B 1 131 ? 17.031 6.734 0.178 1 98.56 131 LYS B N 1
ATOM 3577 C CA . LYS B 1 131 ? 17.906 7.598 0.971 1 98.56 131 LYS B CA 1
ATOM 3578 C C . LYS B 1 131 ? 17.172 8.148 2.189 1 98.56 131 LYS B C 1
ATOM 3580 O O . LYS B 1 131 ? 17.719 8.172 3.293 1 98.56 131 LYS B O 1
ATOM 3585 N N . THR B 1 132 ? 15.969 8.648 1.979 1 98.81 132 THR B N 1
ATOM 3586 C CA . THR B 1 132 ? 15.172 9.203 3.07 1 98.81 132 THR B CA 1
ATOM 3587 C C . THR B 1 132 ? 14.898 8.141 4.129 1 98.81 132 THR B C 1
ATOM 3589 O O . THR B 1 132 ? 15.023 8.398 5.328 1 98.81 132 THR B O 1
ATOM 3592 N N . LEU B 1 133 ? 14.516 6.938 3.715 1 98.69 133 LEU B N 1
ATOM 3593 C CA . LEU B 1 133 ? 14.297 5.844 4.652 1 98.69 133 LEU B CA 1
ATOM 3594 C C . LEU B 1 133 ? 15.578 5.516 5.41 1 98.69 133 LEU B C 1
ATOM 3596 O O . LEU B 1 133 ? 15.57 5.406 6.641 1 98.69 133 LEU B O 1
ATOM 3600 N N . ALA B 1 134 ? 16.672 5.387 4.699 1 98.19 134 ALA B N 1
ATOM 3601 C CA . ALA B 1 134 ? 17.938 4.98 5.277 1 98.19 134 ALA B CA 1
ATOM 3602 C C . ALA B 1 134 ? 18.422 5.992 6.312 1 98.19 134 ALA B C 1
ATOM 3604 O O . ALA B 1 134 ? 18.906 5.613 7.383 1 98.19 134 ALA B O 1
ATOM 3605 N N . GLU B 1 135 ? 18.266 7.238 6.02 1 98.38 135 GLU B N 1
ATOM 3606 C CA . GLU B 1 135 ? 18.703 8.297 6.926 1 98.38 135 GLU B CA 1
ATOM 3607 C C . GLU B 1 135 ? 17.891 8.281 8.219 1 98.38 135 GLU B C 1
ATOM 3609 O O . GLU B 1 135 ? 18.297 8.875 9.219 1 98.38 135 GLU B O 1
ATOM 3614 N N . ASN B 1 136 ? 16.797 7.652 8.227 1 98.56 136 ASN B N 1
ATOM 3615 C CA . ASN B 1 136 ? 15.945 7.551 9.406 1 98.56 136 ASN B CA 1
ATOM 3616 C C . ASN B 1 136 ? 15.93 6.133 9.969 1 98.56 136 ASN B C 1
ATOM 3618 O O . ASN B 1 136 ? 15.07 5.793 10.781 1 98.56 136 ASN B O 1
ATOM 3622 N N . ASN B 1 137 ? 16.812 5.258 9.484 1 97.94 137 ASN B N 1
ATOM 3623 C CA . ASN B 1 137 ? 17 3.881 9.938 1 97.94 137 ASN B CA 1
ATOM 3624 C C . ASN B 1 137 ? 15.734 3.047 9.734 1 97.94 137 ASN B C 1
ATOM 3626 O O . ASN B 1 137 ? 15.344 2.287 10.617 1 97.94 137 ASN B O 1
ATOM 3630 N N . VAL B 1 138 ? 15.094 3.285 8.719 1 98.44 138 VAL B N 1
ATOM 3631 C CA . VAL B 1 138 ? 13.914 2.518 8.336 1 98.44 138 VAL B CA 1
ATOM 3632 C C . VAL B 1 138 ? 14.273 1.553 7.207 1 98.44 138 VAL B C 1
ATOM 3634 O O . VAL B 1 138 ? 14.766 1.97 6.16 1 98.44 138 VAL B O 1
ATOM 3637 N N . ALA B 1 139 ? 14.016 0.286 7.395 1 97.81 139 ALA B N 1
ATOM 3638 C CA . ALA B 1 139 ? 14.328 -0.735 6.395 1 97.81 139 ALA B CA 1
ATOM 3639 C C . ALA B 1 139 ? 13.273 -0.754 5.289 1 97.81 139 ALA B C 1
ATOM 3641 O O . ALA B 1 139 ? 12.086 -0.537 5.551 1 97.81 139 ALA B O 1
ATOM 3642 N N . LEU B 1 140 ? 13.656 -0.865 4.098 1 97.5 140 LEU B N 1
ATOM 3643 C CA . LEU B 1 140 ? 12.766 -1.242 3.006 1 97.5 140 LEU B CA 1
ATOM 3644 C C . LEU B 1 140 ? 12.781 -2.752 2.791 1 97.5 140 LEU B C 1
ATOM 3646 O O . LEU B 1 140 ? 13.766 -3.307 2.303 1 97.5 140 LEU B O 1
ATOM 3650 N N . ILE B 1 141 ? 11.656 -3.41 3.068 1 96.5 141 ILE B N 1
ATOM 3651 C CA . ILE B 1 141 ? 11.758 -4.852 3.262 1 96.5 141 ILE B CA 1
ATOM 3652 C C . ILE B 1 141 ? 11 -5.578 2.152 1 96.5 141 ILE B C 1
ATOM 3654 O O . ILE B 1 141 ? 11.008 -6.809 2.094 1 96.5 141 ILE B O 1
ATOM 3658 N N . GLY B 1 142 ? 10.344 -4.902 1.255 1 95.06 142 GLY B N 1
ATOM 3659 C CA . GLY B 1 142 ? 9.594 -5.492 0.155 1 95.06 142 GLY B CA 1
ATOM 3660 C C . GLY B 1 142 ? 8.844 -4.465 -0.673 1 95.06 142 GLY B C 1
ATOM 3661 O O . GLY B 1 142 ? 9 -3.262 -0.467 1 95.06 142 GLY B O 1
ATOM 3662 N N . GLY B 1 143 ? 8.039 -5.016 -1.603 1 94.5 143 GLY B N 1
ATOM 3663 C CA . GLY B 1 143 ? 7.293 -4.098 -2.447 1 94.5 143 GLY B CA 1
ATOM 3664 C C . GLY B 1 143 ? 6.684 -4.77 -3.664 1 94.5 143 GLY B C 1
ATOM 3665 O O . GLY B 1 143 ? 6.578 -5.996 -3.715 1 94.5 143 GLY B O 1
ATOM 3666 N N . ASP B 1 144 ? 6.172 -3.945 -4.516 1 95.94 144 ASP B N 1
ATOM 3667 C CA . ASP B 1 144 ? 5.562 -4.324 -5.785 1 95.94 144 ASP B CA 1
ATOM 3668 C C . ASP B 1 144 ? 5.871 -3.299 -6.871 1 95.94 144 ASP B C 1
ATOM 3670 O O . ASP B 1 144 ? 6.137 -2.133 -6.574 1 95.94 144 ASP B O 1
ATOM 3674 N N . PHE B 1 145 ? 5.902 -3.762 -8.094 1 95.81 145 PHE B N 1
ATOM 3675 C CA . PHE B 1 145 ? 6.207 -2.898 -9.227 1 95.81 145 PHE B CA 1
ATOM 3676 C C . PHE B 1 145 ? 5.301 -3.223 -10.414 1 95.81 145 PHE B C 1
ATOM 3678 O O . PHE B 1 145 ? 5.312 -4.344 -10.922 1 95.81 145 PHE B O 1
ATOM 3685 N N . LYS B 1 146 ? 4.516 -2.234 -10.898 1 97.12 146 LYS B N 1
ATOM 3686 C CA . LYS B 1 146 ? 3.605 -2.371 -12.039 1 97.12 146 LYS B CA 1
ATOM 3687 C C . LYS B 1 146 ? 3.875 -1.299 -13.086 1 97.12 146 LYS B C 1
ATOM 3689 O O . LYS B 1 146 ? 4.34 -0.204 -12.758 1 97.12 146 LYS B O 1
ATOM 3694 N N . VAL B 1 147 ? 3.617 -1.651 -14.344 1 97.06 147 VAL B N 1
ATOM 3695 C CA . VAL B 1 147 ? 3.66 -0.691 -15.438 1 97.06 147 VAL B CA 1
ATOM 3696 C C . VAL B 1 147 ? 2.307 -0.651 -16.141 1 97.06 147 VAL B C 1
ATOM 3698 O O . VAL B 1 147 ? 1.76 -1.694 -16.516 1 97.06 147 VAL B O 1
ATOM 3701 N N . LEU B 1 148 ? 1.746 0.511 -16.234 1 97.88 148 LEU B N 1
ATOM 3702 C CA . LEU B 1 148 ? 0.536 0.684 -17.031 1 97.88 148 LEU B CA 1
ATOM 3703 C C . LEU B 1 148 ? 0.875 1.152 -18.453 1 97.88 148 LEU B C 1
ATOM 3705 O O . LEU B 1 148 ? 1.815 1.927 -18.641 1 97.88 148 LEU B O 1
ATOM 3709 N N . PRO B 1 149 ? 0.104 0.695 -19.469 1 97.31 149 PRO B N 1
ATOM 3710 C CA . PRO B 1 149 ? 0.336 1.16 -20.844 1 97.31 149 PRO B CA 1
ATOM 3711 C C . PRO B 1 149 ? 0.285 2.682 -20.969 1 97.31 149 PRO B C 1
ATOM 3713 O O . PRO B 1 149 ? -0.387 3.346 -20.172 1 97.31 149 PRO B O 1
ATOM 3716 N N . LYS B 1 150 ? 0.959 3.148 -21.984 1 96.75 150 LYS B N 1
ATOM 3717 C CA . LYS B 1 150 ? 0.973 4.582 -22.266 1 96.75 150 LYS B CA 1
ATOM 3718 C C . LYS B 1 150 ? -0.445 5.141 -22.344 1 96.75 150 LYS B C 1
ATOM 3720 O O . LYS B 1 150 ? -1.312 4.555 -23 1 96.75 150 LYS B O 1
ATOM 3725 N N . GLY B 1 151 ? -0.691 6.227 -21.625 1 97.25 151 GLY B N 1
ATOM 3726 C CA . GLY B 1 151 ? -1.993 6.875 -21.656 1 97.25 151 GLY B CA 1
ATOM 3727 C C . GLY B 1 151 ? -2.928 6.387 -20.562 1 97.25 151 GLY B C 1
ATOM 3728 O O . GLY B 1 151 ? -3.988 6.977 -20.344 1 97.25 151 GLY B O 1
ATOM 3729 N N . GLN B 1 152 ? -2.543 5.395 -19.828 1 97.88 152 GLN B N 1
ATOM 3730 C CA . GLN B 1 152 ? -3.439 4.824 -18.828 1 97.88 152 GLN B CA 1
ATOM 3731 C C . GLN B 1 152 ? -3.047 5.262 -17.406 1 97.88 152 GLN B C 1
ATOM 3733 O O . GLN B 1 152 ? -3.76 4.984 -16.453 1 97.88 152 GLN B O 1
ATOM 3738 N N . LEU B 1 153 ? -1.955 5.992 -17.25 1 98.44 153 LEU B N 1
ATOM 3739 C CA . LEU B 1 153 ? -1.499 6.664 -16.047 1 98.44 153 LEU B CA 1
ATOM 3740 C C . LEU B 1 153 ? -0.631 7.871 -16.375 1 98.44 153 LEU B C 1
ATOM 3742 O O . LEU B 1 153 ? 0.242 7.785 -17.25 1 98.44 153 LEU B O 1
ATOM 3746 N N . ASP B 1 154 ? -0.982 8.992 -15.742 1 98.19 154 ASP B N 1
ATOM 3747 C CA . ASP B 1 154 ? -0.11 10.148 -15.906 1 98.19 154 ASP B CA 1
ATOM 3748 C C . ASP B 1 154 ? 1.117 10.047 -15.008 1 98.19 154 ASP B C 1
ATOM 3750 O O . ASP B 1 154 ? 1.071 10.445 -13.836 1 98.19 154 ASP B O 1
ATOM 3754 N N . LYS B 1 155 ? 2.236 9.523 -15.508 1 98.12 155 LYS B N 1
ATOM 3755 C CA . LYS B 1 155 ? 3.588 9.469 -14.961 1 98.12 155 LYS B CA 1
ATOM 3756 C C . LYS B 1 155 ? 3.711 8.367 -13.906 1 98.12 155 LYS B C 1
ATOM 3758 O O . LYS B 1 155 ? 4.035 7.223 -14.242 1 98.12 155 LYS B O 1
ATOM 3763 N N . ILE B 1 156 ? 3.326 8.633 -12.586 1 98.62 156 ILE B N 1
ATOM 3764 C CA . ILE B 1 156 ? 3.732 7.664 -11.57 1 98.62 156 ILE B CA 1
ATOM 3765 C C . ILE B 1 156 ? 2.854 7.816 -10.336 1 98.62 156 ILE B C 1
ATOM 3767 O O . ILE B 1 156 ? 2.412 8.922 -10.016 1 98.62 156 ILE B O 1
ATOM 3771 N N . VAL B 1 157 ? 2.506 6.746 -9.664 1 98.69 157 VAL B N 1
ATOM 3772 C CA . VAL B 1 157 ? 1.938 6.66 -8.32 1 98.69 157 VAL B CA 1
ATOM 3773 C C . VAL B 1 157 ? 2.859 5.836 -7.426 1 98.69 157 VAL B C 1
ATOM 3775 O O . VAL B 1 157 ? 3.293 4.746 -7.805 1 98.69 157 VAL B O 1
ATOM 3778 N N . VAL B 1 158 ? 3.213 6.355 -6.273 1 98.81 158 VAL B N 1
ATOM 3779 C CA . VAL B 1 158 ? 4.031 5.648 -5.293 1 98.81 158 VAL B CA 1
ATOM 3780 C C . VAL B 1 158 ? 3.221 5.41 -4.02 1 98.81 158 VAL B C 1
ATOM 3782 O O . VAL B 1 158 ? 2.791 6.359 -3.361 1 98.81 158 VAL B O 1
ATOM 3785 N N . THR B 1 159 ? 2.943 4.168 -3.715 1 98.75 159 THR B N 1
ATOM 3786 C CA . THR B 1 159 ? 2.295 3.799 -2.461 1 98.75 159 THR B CA 1
ATOM 3787 C C . THR B 1 159 ? 3.305 3.203 -1.484 1 98.75 159 THR B C 1
ATOM 3789 O O . THR B 1 159 ? 4.141 2.385 -1.872 1 98.75 159 THR B O 1
ATOM 3792 N N . VAL B 1 160 ? 3.252 3.674 -0.256 1 98.69 160 VAL B N 1
ATOM 3793 C CA . VAL B 1 160 ? 4.168 3.148 0.752 1 98.69 160 VAL B CA 1
ATOM 3794 C C . VAL B 1 160 ? 3.383 2.713 1.987 1 98.69 160 VAL B C 1
ATOM 3796 O O . VAL B 1 160 ? 2.508 3.441 2.463 1 98.69 160 VAL B O 1
ATOM 3799 N N . ALA B 1 161 ? 3.6 1.512 2.408 1 98.44 161 ALA B N 1
ATOM 3800 C CA . ALA B 1 161 ? 3.135 1.016 3.701 1 98.44 161 ALA B CA 1
ATOM 3801 C C . ALA B 1 161 ? 4.246 1.082 4.746 1 98.44 161 ALA B C 1
ATOM 3803 O O . ALA B 1 161 ? 5.371 0.647 4.492 1 98.44 161 ALA B O 1
ATOM 3804 N N . GLY B 1 162 ? 3.961 1.649 5.883 1 98.38 162 GLY B N 1
ATOM 3805 C CA . GLY B 1 162 ? 4.945 1.805 6.941 1 98.38 162 GLY B CA 1
ATOM 3806 C C . GLY B 1 162 ? 4.625 0.981 8.172 1 98.38 162 GLY B C 1
ATOM 3807 O O . GLY B 1 162 ? 3.455 0.73 8.477 1 98.38 162 GLY B O 1
ATOM 3808 N N . ILE B 1 163 ? 5.664 0.583 8.875 1 98.19 163 ILE B N 1
ATOM 3809 C CA . ILE B 1 163 ? 5.578 -0.205 10.102 1 98.19 163 ILE B CA 1
ATOM 3810 C C . ILE B 1 163 ? 6.418 0.446 11.195 1 98.19 163 ILE B C 1
ATOM 3812 O O . ILE B 1 163 ? 7.562 0.839 10.961 1 98.19 163 ILE B O 1
ATOM 3816 N N . GLY B 1 164 ? 5.844 0.582 12.336 1 97.81 164 GLY B N 1
ATOM 3817 C CA . GLY B 1 164 ? 6.559 1.101 13.492 1 97.81 164 GLY B CA 1
ATOM 3818 C C . GLY B 1 164 ? 6.172 0.415 14.789 1 97.81 164 GLY B C 1
ATOM 3819 O O . GLY B 1 164 ? 5.234 -0.385 14.82 1 97.81 164 GLY B O 1
ATOM 3820 N N . PHE B 1 165 ? 6.949 0.67 15.836 1 97.06 165 PHE B N 1
ATOM 3821 C CA . PHE B 1 165 ? 6.684 0.154 17.172 1 97.06 165 PHE B CA 1
ATOM 3822 C C . PHE B 1 165 ? 6.445 1.295 18.156 1 97.06 165 PHE B C 1
ATOM 3824 O O . PHE B 1 165 ? 7.16 2.299 18.141 1 97.06 165 PHE B O 1
ATOM 3831 N N . ALA B 1 166 ? 5.379 1.15 18.922 1 97.5 166 ALA B N 1
ATOM 3832 C CA . ALA B 1 166 ? 5.074 2.121 19.969 1 97.5 166 ALA B CA 1
ATOM 3833 C C . ALA B 1 166 ? 4.859 1.429 21.312 1 97.5 166 ALA B C 1
ATOM 3835 O O . ALA B 1 166 ? 4.16 0.413 21.391 1 97.5 166 ALA B O 1
ATOM 3836 N N . LYS B 1 167 ? 5.449 1.97 22.359 1 96.69 167 LYS B N 1
ATOM 3837 C CA . LYS B 1 167 ? 5.117 1.512 23.703 1 96.69 167 LYS B CA 1
ATOM 3838 C C . LYS B 1 167 ? 3.723 1.98 24.125 1 96.69 167 LYS B C 1
ATOM 3840 O O . LYS B 1 167 ? 2.955 1.219 24.719 1 96.69 167 LYS B O 1
ATOM 3845 N N . LYS B 1 168 ? 3.473 3.203 23.844 1 96.12 168 LYS B N 1
ATOM 3846 C CA . LYS B 1 168 ? 2.18 3.844 24.062 1 96.12 168 LYS B CA 1
ATOM 3847 C C . LYS B 1 168 ? 1.716 4.586 22.812 1 96.12 168 LYS B C 1
ATOM 3849 O O . LYS B 1 168 ? 2.52 5.223 22.125 1 96.12 168 LYS B O 1
ATOM 3854 N N . LEU B 1 169 ? 0.41 4.531 22.578 1 96.38 169 LEU B N 1
ATOM 3855 C CA . LEU B 1 169 ? -0.135 5.172 21.391 1 96.38 169 LEU B CA 1
ATOM 3856 C C . LEU B 1 169 ? -0.509 6.621 21.672 1 96.38 169 LEU B C 1
ATOM 3858 O O . LEU B 1 169 ? -0.956 6.949 22.766 1 96.38 169 LEU B O 1
ATOM 3862 N N . ILE B 1 170 ? -0.317 7.449 20.75 1 97 170 ILE B N 1
ATOM 3863 C CA . ILE B 1 170 ? -0.861 8.805 20.703 1 97 170 ILE B CA 1
ATOM 3864 C C . ILE B 1 170 ? -2.086 8.836 19.797 1 97 170 ILE B C 1
ATOM 3866 O O . ILE B 1 170 ? -1.979 8.609 18.594 1 97 170 ILE B O 1
ATOM 3870 N N . LEU B 1 171 ? -3.232 9.141 20.359 1 95.56 171 LEU B N 1
ATOM 3871 C CA . LEU B 1 171 ? -4.492 9.094 19.641 1 95.56 171 LEU B CA 1
ATOM 3872 C C . LEU B 1 171 ? -5.25 10.414 19.766 1 95.56 171 LEU B C 1
ATOM 3874 O O . LEU B 1 171 ? -5.266 11.016 20.844 1 95.56 171 LEU B O 1
ATOM 3878 N N . ASP B 1 172 ? -5.902 10.828 18.688 1 94.12 172 ASP B N 1
ATOM 3879 C CA . ASP B 1 172 ? -6.66 12.078 18.656 1 94.12 172 ASP B CA 1
ATOM 3880 C C . ASP B 1 172 ? -7.715 12.094 19.766 1 94.12 172 ASP B C 1
ATOM 3882 O O . ASP B 1 172 ? -8.031 13.156 20.297 1 94.12 172 ASP B O 1
ATOM 3886 N N . SER B 1 173 ? -8.227 10.961 20.109 1 92.69 173 SER B N 1
ATOM 3887 C CA . SER B 1 173 ? -9.305 10.852 21.078 1 92.69 173 SER B CA 1
ATOM 3888 C C . SER B 1 173 ? -8.82 11.25 22.469 1 92.69 173 SER B C 1
ATOM 3890 O O . SER B 1 173 ? -9.633 11.461 23.375 1 92.69 173 SER B O 1
ATOM 3892 N N . ASN B 1 174 ? -7.531 11.367 22.641 1 95.88 174 ASN B N 1
ATOM 3893 C CA . ASN B 1 174 ? -6.973 11.672 23.953 1 95.88 174 ASN B CA 1
ATOM 3894 C C . ASN B 1 174 ? -6.957 13.18 24.203 1 95.88 174 ASN B C 1
ATOM 3896 O O . ASN B 1 174 ? -6.641 13.617 25.312 1 95.88 174 ASN B O 1
ATOM 3900 N N . ILE B 1 175 ? -7.309 13.938 23.219 1 97.56 175 ILE B N 1
ATOM 3901 C CA . ILE B 1 175 ? -7.352 15.391 23.359 1 97.56 175 ILE B CA 1
ATOM 3902 C C . ILE B 1 175 ? -8.352 15.766 24.453 1 97.56 175 ILE B C 1
ATOM 3904 O O . ILE B 1 175 ? -9.438 15.195 24.531 1 97.56 175 ILE B O 1
ATOM 3908 N N . LYS B 1 176 ? -8 16.734 25.266 1 96.69 176 LYS B N 1
ATOM 3909 C CA . LYS B 1 176 ? -8.891 17.156 26.344 1 96.69 176 LYS B CA 1
ATOM 3910 C C . LYS B 1 176 ? -8.82 18.672 26.562 1 96.69 176 LYS B C 1
ATOM 3912 O O . LYS B 1 176 ? -7.84 19.312 26.188 1 96.69 176 LYS B O 1
ATOM 3917 N N . PRO B 1 177 ? -9.906 19.172 27.25 1 97.75 177 PRO B N 1
ATOM 3918 C CA . PRO B 1 177 ? -9.898 20.609 27.562 1 97.75 177 PRO B CA 1
ATOM 3919 C C . PRO B 1 177 ? -8.648 21.031 28.344 1 97.75 177 PRO B C 1
ATOM 3921 O O . PRO B 1 177 ? -8.211 20.312 29.25 1 97.75 177 PRO B O 1
ATOM 3924 N N . GLY B 1 178 ? -8.117 22.125 27.906 1 98.44 178 GLY B N 1
ATOM 3925 C CA . GLY B 1 178 ? -6.906 22.625 28.547 1 98.44 178 GLY B CA 1
ATOM 3926 C C . GLY B 1 178 ? -5.656 22.375 27.719 1 98.44 178 GLY B C 1
ATOM 3927 O O . GLY B 1 178 ? -4.652 23.078 27.875 1 98.44 178 GLY B O 1
ATOM 3928 N N . ASP B 1 179 ? -5.691 21.406 26.859 1 98.88 179 ASP B N 1
ATOM 3929 C CA . ASP B 1 179 ? -4.543 21.125 26 1 98.88 179 ASP B CA 1
ATOM 3930 C C . ASP B 1 179 ? -4.16 22.359 25.188 1 98.88 179 ASP B C 1
ATOM 3932 O O . ASP B 1 179 ? -5.035 23.078 24.688 1 98.88 179 ASP B O 1
ATOM 3936 N N . LYS B 1 180 ? -2.875 22.625 25.125 1 98.94 180 LYS B N 1
ATOM 3937 C CA . LYS B 1 180 ? -2.357 23.656 24.234 1 98.94 180 LYS B CA 1
ATOM 3938 C C . LYS B 1 180 ? -2.035 23.078 22.859 1 98.94 180 LYS B C 1
ATOM 3940 O O . LYS B 1 180 ? -1.583 21.938 22.75 1 98.94 180 LYS B O 1
ATOM 3945 N N . ILE B 1 181 ? -2.318 23.891 21.875 1 98.94 181 ILE B N 1
ATOM 3946 C CA . ILE B 1 181 ? -2.074 23.484 20.484 1 98.94 181 ILE B CA 1
ATOM 3947 C C . ILE B 1 181 ? -0.745 24.062 20.016 1 98.94 181 ILE B C 1
ATOM 3949 O O . ILE B 1 181 ? -0.578 25.281 19.938 1 98.94 181 ILE B O 1
ATOM 3953 N N . ILE B 1 182 ? 0.185 23.172 19.641 1 98.94 182 ILE B N 1
ATOM 3954 C CA . ILE B 1 182 ? 1.498 23.594 19.156 1 98.94 182 ILE B CA 1
ATOM 3955 C C . ILE B 1 182 ? 1.645 23.234 17.672 1 98.94 182 ILE B C 1
ATOM 3957 O O . ILE B 1 182 ? 1.326 22.109 17.281 1 98.94 182 ILE B O 1
ATOM 3961 N N . VAL B 1 183 ? 2.037 24.125 16.875 1 98.88 183 VAL B N 1
ATOM 3962 C CA . VAL B 1 183 ? 2.52 23.859 15.531 1 98.88 183 VAL B CA 1
ATOM 3963 C C . VAL B 1 183 ? 4.043 23.953 15.5 1 98.88 183 VAL B C 1
ATOM 3965 O O . VAL B 1 183 ? 4.629 24.875 16.062 1 98.88 183 VAL B O 1
ATOM 3968 N N . THR B 1 184 ? 4.723 23.078 14.766 1 98.88 184 THR B N 1
ATOM 3969 C CA . THR B 1 184 ? 6.156 22.922 14.969 1 98.88 184 THR B CA 1
ATOM 3970 C C . THR B 1 184 ? 6.938 23.703 13.922 1 98.88 184 THR B C 1
ATOM 3972 O O . THR B 1 184 ? 8.172 23.719 13.938 1 98.88 184 THR B O 1
ATOM 3975 N N . GLY B 1 185 ? 6.312 24.359 13.016 1 98.5 185 GLY B N 1
ATOM 3976 C CA . GLY B 1 185 ? 6.945 25.172 11.992 1 98.5 185 GLY B CA 1
ATOM 3977 C C . GLY B 1 185 ? 5.949 25.891 11.102 1 98.5 185 GLY B C 1
ATOM 3978 O O . GLY B 1 185 ? 4.738 25.797 11.32 1 98.5 185 GLY B O 1
ATOM 3979 N N . PRO B 1 186 ? 6.484 26.719 10.109 1 98.69 186 PRO B N 1
ATOM 3980 C CA . PRO B 1 186 ? 5.578 27.375 9.172 1 98.69 186 PRO B CA 1
ATOM 3981 C C . PRO B 1 186 ? 4.734 26.391 8.367 1 98.69 186 PRO B C 1
ATOM 3983 O O . PRO B 1 186 ? 5.23 25.328 7.961 1 98.69 186 PRO B O 1
ATOM 3986 N N . ILE B 1 187 ? 3.473 26.734 8.156 1 98.62 187 ILE B N 1
ATOM 3987 C CA . ILE B 1 187 ? 2.551 25.797 7.516 1 98.62 187 ILE B CA 1
ATOM 3988 C C . ILE B 1 187 ? 2.402 26.172 6.039 1 98.62 187 ILE B C 1
ATOM 3990 O O . ILE B 1 187 ? 2.824 27.25 5.613 1 98.62 187 ILE B O 1
ATOM 3994 N N . ALA B 1 188 ? 1.909 25.219 5.199 1 98.5 188 ALA B N 1
ATOM 3995 C CA . ALA B 1 188 ? 1.356 25.391 3.857 1 98.5 188 ALA B CA 1
ATOM 3996 C C . ALA B 1 188 ? 2.467 25.531 2.82 1 98.5 188 ALA B C 1
ATOM 3998 O O . ALA B 1 188 ? 2.197 25.766 1.642 1 98.5 188 ALA B O 1
ATOM 3999 N N . GLU B 1 189 ? 3.738 25.312 3.199 1 98.5 189 GLU B N 1
ATOM 4000 C CA . GLU B 1 189 ? 4.859 25.516 2.283 1 98.5 189 GLU B CA 1
ATOM 4001 C C . GLU B 1 189 ? 4.738 24.609 1.064 1 98.5 189 GLU B C 1
ATOM 4003 O O . GLU B 1 189 ? 4.828 25.062 -0.075 1 98.5 189 GLU B O 1
ATOM 4008 N N . HIS B 1 190 ? 4.57 23.344 1.281 1 98.62 190 HIS B N 1
ATOM 4009 C CA . HIS B 1 190 ? 4.473 22.359 0.201 1 98.62 190 HIS B CA 1
ATOM 4010 C C . HIS B 1 190 ? 3.268 22.656 -0.692 1 98.62 190 HIS B C 1
ATOM 4012 O O . HIS B 1 190 ? 3.391 22.672 -1.919 1 98.62 190 HIS B O 1
ATOM 4018 N N . GLY B 1 191 ? 2.121 22.844 -0.034 1 98.12 191 GLY B N 1
ATOM 4019 C CA . GLY B 1 191 ? 0.896 23.078 -0.782 1 98.12 191 GLY B CA 1
ATOM 4020 C C . GLY B 1 191 ? 0.959 24.312 -1.658 1 98.12 191 GLY B C 1
ATOM 4021 O O . GLY B 1 191 ? 0.515 24.297 -2.809 1 98.12 191 GLY B O 1
ATOM 4022 N N . ALA B 1 192 ? 1.47 25.406 -1.129 1 98.12 192 ALA B N 1
ATOM 4023 C CA . ALA B 1 192 ? 1.601 26.641 -1.898 1 98.12 192 ALA B CA 1
ATOM 4024 C C . ALA B 1 192 ? 2.52 26.438 -3.1 1 98.12 192 ALA B C 1
ATOM 4026 O O . ALA B 1 192 ? 2.244 26.953 -4.191 1 98.12 192 ALA B O 1
ATOM 4027 N N . LEU B 1 193 ? 3.592 25.734 -2.861 1 98.44 193 LEU B N 1
ATOM 4028 C CA . LEU B 1 193 ? 4.539 25.469 -3.939 1 98.44 193 LEU B CA 1
ATOM 4029 C C . LEU B 1 193 ? 3.873 24.703 -5.07 1 98.44 193 LEU B C 1
ATOM 4031 O O . LEU B 1 193 ? 3.943 25.109 -6.234 1 98.44 193 LEU B O 1
ATOM 4035 N N . ILE B 1 194 ? 3.25 23.547 -4.762 1 98.25 194 ILE B N 1
ATOM 4036 C CA . ILE B 1 194 ? 2.656 22.688 -5.773 1 98.25 194 ILE B CA 1
ATOM 4037 C C . ILE B 1 194 ? 1.553 23.438 -6.512 1 98.25 194 ILE B C 1
ATOM 4039 O O . ILE B 1 194 ? 1.441 23.328 -7.738 1 98.25 194 ILE B O 1
ATOM 4043 N N . LEU B 1 195 ? 0.757 24.219 -5.746 1 97 195 LEU B N 1
ATOM 4044 C CA . LEU B 1 195 ? -0.29 25.031 -6.355 1 97 195 LEU B CA 1
ATOM 4045 C C . LEU B 1 195 ? 0.3 26 -7.367 1 97 195 LEU B C 1
ATOM 4047 O O . LEU B 1 195 ? -0.201 26.109 -8.492 1 97 195 LEU B O 1
ATOM 4051 N N . ALA B 1 196 ? 1.292 26.703 -6.98 1 97.56 196 ALA B N 1
ATOM 4052 C CA . ALA B 1 196 ? 1.938 27.672 -7.863 1 97.56 196 ALA B CA 1
ATOM 4053 C C . ALA B 1 196 ? 2.467 27 -9.125 1 97.56 196 ALA B C 1
ATOM 4055 O O . ALA B 1 196 ? 2.273 27.5 -10.234 1 97.56 196 ALA B O 1
ATOM 4056 N N . LEU B 1 197 ? 3.104 25.859 -8.977 1 97.75 197 LEU B N 1
ATOM 4057 C CA . LEU B 1 197 ? 3.66 25.125 -10.109 1 97.75 197 LEU B CA 1
ATOM 4058 C C . LEU B 1 197 ? 2.557 24.672 -11.062 1 97.75 197 LEU B C 1
ATOM 4060 O O . LEU B 1 197 ? 2.721 24.734 -12.281 1 97.75 197 LEU B O 1
ATOM 4064 N N . GLN B 1 198 ? 1.493 24.203 -10.469 1 96.44 198 GLN B N 1
ATOM 4065 C CA . GLN B 1 198 ? 0.383 23.719 -11.281 1 96.44 198 GLN B CA 1
ATOM 4066 C C . GLN B 1 198 ? -0.261 24.859 -12.062 1 96.44 198 GLN B C 1
ATOM 4068 O O . GLN B 1 198 ? -0.93 24.625 -13.07 1 96.44 198 GLN B O 1
ATOM 4073 N N . GLN B 1 199 ? -0.129 26.094 -11.57 1 96.06 199 GLN B N 1
ATOM 4074 C CA . GLN B 1 199 ? -0.622 27.281 -12.273 1 96.06 199 GLN B CA 1
ATOM 4075 C C . GLN B 1 199 ? 0.443 27.844 -13.211 1 96.06 199 GLN B C 1
ATOM 4077 O O . GLN B 1 199 ? 0.322 28.984 -13.68 1 96.06 199 GLN B O 1
ATOM 4082 N N . ASN B 1 200 ? 1.482 27.094 -13.414 1 95.75 200 ASN B N 1
ATOM 4083 C CA . ASN B 1 200 ? 2.576 27.422 -14.328 1 95.75 200 ASN B CA 1
ATOM 4084 C C . ASN B 1 200 ? 3.326 28.672 -13.875 1 95.75 200 ASN B C 1
ATOM 4086 O O . ASN B 1 200 ? 3.77 29.469 -14.703 1 95.75 200 ASN B O 1
ATOM 4090 N N . LEU B 1 201 ? 3.25 28.797 -12.594 1 95 201 LEU B N 1
ATOM 4091 C CA . LEU B 1 201 ? 4.109 29.828 -12.023 1 95 201 LEU B CA 1
ATOM 4092 C C . LEU B 1 201 ? 5.488 29.266 -11.688 1 95 201 LEU B C 1
ATOM 4094 O O . LEU B 1 201 ? 5.691 28.047 -11.727 1 95 201 LEU B O 1
ATOM 4098 N N . GLU B 1 202 ? 6.512 30.094 -11.547 1 91.31 202 GLU B N 1
ATOM 4099 C CA . GLU B 1 202 ? 7.871 29.719 -11.172 1 91.31 202 GLU B CA 1
ATOM 4100 C C . GLU B 1 202 ? 8.297 30.391 -9.875 1 91.31 202 GLU B C 1
ATOM 4102 O O . GLU B 1 202 ? 9.117 31.297 -9.883 1 91.31 202 GLU B O 1
ATOM 4107 N N . PRO B 1 203 ? 7.781 29.766 -8.875 1 92.56 203 PRO B N 1
ATOM 4108 C CA . PRO B 1 203 ? 8.078 30.422 -7.602 1 92.56 203 PRO B CA 1
ATOM 4109 C C . PRO B 1 203 ? 9.547 30.312 -7.203 1 92.56 203 PRO B C 1
ATOM 4111 O O . PRO B 1 203 ? 10.07 29.203 -7.082 1 92.56 203 PRO B O 1
ATOM 4114 N N . LYS B 1 204 ? 10.203 31.359 -6.941 1 90.81 204 LYS B N 1
ATOM 4115 C CA . LYS B 1 204 ? 11.625 31.359 -6.594 1 90.81 204 LYS B CA 1
ATOM 4116 C C . LYS B 1 204 ? 11.82 31.297 -5.082 1 90.81 204 LYS B C 1
ATOM 4118 O O . LYS B 1 204 ? 12.875 30.875 -4.605 1 90.81 204 LYS B O 1
ATOM 4123 N N . ASP B 1 205 ? 10.836 31.578 -4.352 1 95.19 205 ASP B N 1
ATOM 4124 C CA . ASP B 1 205 ? 10.992 31.703 -2.908 1 95.19 205 ASP B CA 1
ATOM 4125 C C . ASP B 1 205 ? 10.18 30.656 -2.168 1 95.19 205 ASP B C 1
ATOM 4127 O O . ASP B 1 205 ? 9.945 30.766 -0.964 1 95.19 205 ASP B O 1
ATOM 4131 N N . LEU B 1 206 ? 9.672 29.672 -2.887 1 97.38 206 LEU B N 1
ATOM 4132 C CA . LEU B 1 206 ? 8.945 28.562 -2.264 1 97.38 206 LEU B CA 1
ATOM 4133 C C . LEU B 1 206 ? 9.703 27.25 -2.422 1 97.38 206 LEU B C 1
ATOM 4135 O O . LEU B 1 206 ? 10.188 26.938 -3.512 1 97.38 206 LEU B O 1
ATOM 4139 N N . VAL B 1 207 ? 9.859 26.609 -1.377 1 98.12 207 VAL B N 1
ATOM 4140 C CA . VAL B 1 207 ? 10.461 25.281 -1.33 1 98.12 207 VAL B CA 1
ATOM 4141 C C . VAL B 1 207 ? 9.594 24.359 -0.476 1 98.12 207 VAL B C 1
ATOM 4143 O O . VAL B 1 207 ? 9.062 24.781 0.56 1 98.12 207 VAL B O 1
ATOM 4146 N N . SER B 1 208 ? 9.398 23.125 -0.977 1 98.5 208 SER B N 1
ATOM 4147 C CA . SER B 1 208 ? 8.633 22.156 -0.188 1 98.5 208 SER B CA 1
ATOM 4148 C C . SER B 1 208 ? 9.25 21.953 1.189 1 98.5 208 SER B C 1
ATOM 4150 O O . SER B 1 208 ? 10.477 21.875 1.319 1 98.5 208 SER B O 1
ATOM 4152 N N . ASP B 1 209 ? 8.414 21.844 2.16 1 98.44 209 ASP B N 1
ATOM 4153 C CA . ASP B 1 209 ? 8.883 21.562 3.512 1 98.44 209 ASP B CA 1
ATOM 4154 C C . ASP B 1 209 ? 8.906 20.062 3.779 1 98.44 209 ASP B C 1
ATOM 4156 O O . ASP B 1 209 ? 9.094 19.625 4.922 1 98.44 209 ASP B O 1
ATOM 4160 N N . ALA B 1 210 ? 8.719 19.203 2.793 1 98.5 210 ALA B N 1
ATOM 4161 C CA . ALA B 1 210 ? 8.633 17.75 2.977 1 98.5 210 ALA B CA 1
ATOM 4162 C C . ALA B 1 210 ? 9.906 17.203 3.605 1 98.5 210 ALA B C 1
ATOM 4164 O O . ALA B 1 210 ? 10.984 17.281 3.014 1 98.5 210 ALA B O 1
ATOM 4165 N N . LYS B 1 211 ? 9.742 16.625 4.75 1 98.62 211 LYS B N 1
ATOM 4166 C CA . LYS B 1 211 ? 10.844 15.969 5.457 1 98.62 211 LYS B CA 1
ATOM 4167 C C . LYS B 1 211 ? 10.328 15.094 6.59 1 98.62 211 LYS B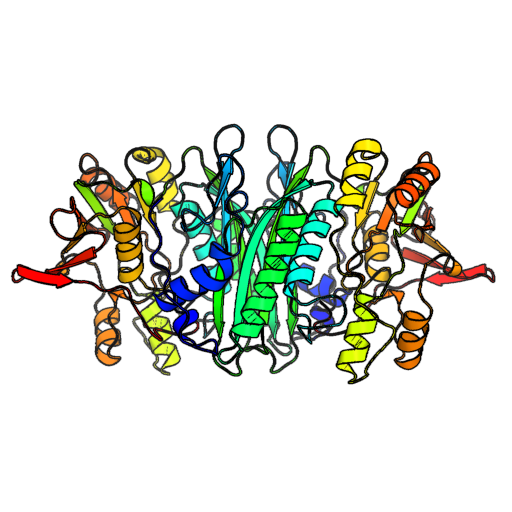 C 1
ATOM 4169 O O . LYS B 1 211 ? 9.273 15.367 7.164 1 98.62 211 LYS B O 1
ATOM 4174 N N . PRO B 1 212 ? 11.117 14.047 6.93 1 98.81 212 PRO B N 1
ATOM 4175 C CA . PRO B 1 212 ? 10.773 13.281 8.133 1 98.81 212 PRO B CA 1
ATOM 4176 C C . PRO B 1 212 ? 10.961 14.086 9.414 1 98.81 212 PRO B C 1
ATOM 4178 O O . PRO B 1 212 ? 11.883 14.906 9.5 1 98.81 212 PRO B O 1
ATOM 4181 N N . LEU B 1 213 ? 10.148 13.797 10.344 1 98.88 213 LEU B N 1
ATOM 4182 C CA . LEU B 1 213 ? 10.211 14.5 11.617 1 98.88 213 LEU B CA 1
ATOM 4183 C C . LEU B 1 213 ? 10.75 13.594 12.719 1 98.88 213 LEU B C 1
ATOM 4185 O O . LEU B 1 213 ? 10.375 13.727 13.883 1 98.88 213 LEU B O 1
ATOM 4189 N N . THR B 1 214 ? 11.562 12.672 12.375 1 98.88 214 THR B N 1
ATOM 4190 C CA . THR B 1 214 ? 12.133 11.703 13.297 1 98.88 214 THR B CA 1
ATOM 4191 C C . THR B 1 214 ? 12.93 12.406 14.391 1 98.88 214 THR B C 1
ATOM 4193 O O . THR B 1 214 ? 12.789 12.086 15.57 1 98.88 214 THR B O 1
ATOM 4196 N N . ASP B 1 215 ? 13.789 13.336 14.047 1 98.69 215 ASP B N 1
ATOM 4197 C CA . ASP B 1 215 ? 14.656 14.039 14.984 1 98.69 215 ASP B CA 1
ATOM 4198 C C . ASP B 1 215 ? 13.836 14.906 15.938 1 98.69 215 ASP B C 1
ATOM 4200 O O . ASP B 1 215 ? 14.328 15.297 17 1 98.69 215 ASP B O 1
ATOM 4204 N N . LEU B 1 216 ? 12.633 15.188 15.617 1 98.88 216 LEU B N 1
ATOM 4205 C CA . LEU B 1 216 ? 11.734 15.969 16.453 1 98.88 216 LEU B CA 1
ATOM 4206 C C . LEU B 1 216 ? 10.922 15.062 17.375 1 98.88 216 LEU B C 1
ATOM 4208 O O . LEU B 1 216 ? 10.961 15.203 18.594 1 98.88 216 LEU B O 1
ATOM 4212 N N . MET B 1 217 ? 10.211 14.109 16.797 1 98.81 217 MET B N 1
ATOM 4213 C CA . MET B 1 217 ? 9.125 13.406 17.484 1 98.81 217 MET B CA 1
ATOM 4214 C C . MET B 1 217 ? 9.68 12.32 18.406 1 98.81 217 MET B C 1
ATOM 4216 O O . MET B 1 217 ? 9.125 12.062 19.484 1 98.81 217 MET B O 1
ATOM 4220 N N . LEU B 1 218 ? 10.797 11.648 18 1 98.75 218 LEU B N 1
ATOM 4221 C CA . LEU B 1 218 ? 11.281 10.562 18.844 1 98.75 218 LEU B CA 1
ATOM 4222 C C . LEU B 1 218 ? 11.727 11.094 20.203 1 98.75 218 LEU B C 1
ATOM 4224 O O . LEU B 1 218 ? 11.328 10.555 21.25 1 98.75 218 LEU B O 1
ATOM 4228 N N . PRO B 1 219 ? 12.57 12.164 20.266 1 98.81 219 PRO B N 1
ATOM 4229 C CA . PRO B 1 219 ? 12.906 12.719 21.578 1 98.81 219 PRO B CA 1
ATOM 4230 C C . PRO B 1 219 ? 11.672 13.18 22.344 1 98.81 219 PRO B C 1
ATOM 4232 O O . PRO B 1 219 ? 11.602 12.984 23.562 1 98.81 219 PRO B O 1
ATOM 4235 N N . LEU B 1 220 ? 10.703 13.812 21.703 1 98.81 220 LEU B N 1
ATOM 4236 C CA . LEU B 1 220 ? 9.508 14.305 22.375 1 98.81 220 LEU B CA 1
ATOM 4237 C C . LEU B 1 220 ? 8.711 13.156 22.969 1 98.81 220 LEU B C 1
ATOM 4239 O O . LEU B 1 220 ? 8.211 13.258 24.094 1 98.81 220 LEU B O 1
ATOM 4243 N N . ILE B 1 221 ? 8.531 12.109 22.203 1 98.44 221 ILE B N 1
ATOM 4244 C CA . ILE B 1 221 ? 7.789 10.938 22.656 1 98.44 221 ILE B CA 1
ATOM 4245 C C . ILE B 1 221 ? 8.492 10.32 23.859 1 98.44 221 ILE B C 1
ATOM 4247 O O . ILE B 1 221 ? 7.84 9.922 24.828 1 98.44 221 ILE B O 1
ATOM 4251 N N . GLU B 1 222 ? 9.781 10.219 23.812 1 98.06 222 GLU B N 1
ATOM 4252 C CA . GLU B 1 222 ? 10.57 9.633 24.906 1 98.06 222 GLU B CA 1
ATOM 4253 C C . GLU B 1 222 ? 10.461 10.469 26.172 1 98.06 222 GLU B C 1
ATOM 4255 O O . GLU B 1 222 ? 10.305 9.93 27.266 1 98.06 222 GLU B O 1
ATOM 4260 N N . GLU B 1 223 ? 10.508 11.758 26.031 1 98.38 223 GLU B N 1
ATOM 4261 C CA . GLU B 1 223 ? 10.625 12.656 27.188 1 98.38 223 GLU B CA 1
ATOM 4262 C C . GLU B 1 223 ? 9.25 13.07 27.703 1 98.38 223 GLU B C 1
ATOM 4264 O O . GLU B 1 223 ? 9.07 13.281 28.891 1 98.38 223 GLU B O 1
ATOM 4269 N N . TYR B 1 224 ? 8.242 13.141 26.766 1 98.19 224 TYR B N 1
ATOM 4270 C CA . TYR B 1 224 ? 6.984 13.781 27.141 1 98.19 224 TYR B CA 1
ATOM 4271 C C . TYR B 1 224 ? 5.797 12.961 26.656 1 98.19 224 TYR B C 1
ATOM 4273 O O . TYR B 1 224 ? 4.684 13.484 26.531 1 98.19 224 TYR B O 1
ATOM 4281 N N . GLY B 1 225 ? 5.949 11.773 26.344 1 97.31 225 GLY B N 1
ATOM 4282 C CA . GLY B 1 225 ? 4.918 10.938 25.75 1 97.31 225 GLY B CA 1
ATOM 4283 C C . GLY B 1 225 ? 3.611 10.969 26.516 1 97.31 225 GLY B C 1
ATOM 4284 O O . GLY B 1 225 ? 2.533 10.938 25.922 1 97.31 225 GLY B O 1
ATOM 4285 N N . ASP B 1 226 ? 3.684 11.109 27.797 1 96.94 226 ASP B N 1
ATOM 4286 C CA . ASP B 1 226 ? 2.51 11.086 28.672 1 96.94 226 ASP B CA 1
ATOM 4287 C C . ASP B 1 226 ? 1.757 12.414 28.609 1 96.94 226 ASP B C 1
ATOM 4289 O O . ASP B 1 226 ? 0.598 12.5 29.016 1 96.94 226 ASP B O 1
ATOM 4293 N N . TYR B 1 227 ? 2.381 13.375 28.062 1 98.38 227 TYR B N 1
ATOM 4294 C CA . TYR B 1 227 ? 1.8 14.711 28.094 1 98.38 227 TYR B CA 1
ATOM 4295 C C . TYR B 1 227 ? 1.383 15.156 26.688 1 98.38 227 TYR B C 1
ATOM 4297 O O . TYR B 1 227 ? 0.735 16.188 26.531 1 98.38 227 TYR B O 1
ATOM 4305 N N . ILE B 1 228 ? 1.8 14.461 25.688 1 98.62 228 ILE B N 1
ATOM 4306 C CA . ILE B 1 228 ? 1.337 14.695 24.312 1 98.62 228 ILE B CA 1
ATOM 4307 C C . ILE B 1 228 ? 0.088 13.859 24.047 1 98.62 228 ILE B C 1
ATOM 4309 O O . ILE B 1 228 ? 0.174 12.648 23.875 1 98.62 228 ILE B O 1
ATOM 4313 N N . HIS B 1 229 ? -0.988 14.508 23.969 1 98.56 229 HIS B N 1
ATOM 4314 C CA . HIS B 1 229 ? -2.268 13.812 23.906 1 98.56 229 HIS B CA 1
ATOM 4315 C C . HIS B 1 229 ? -2.639 13.477 22.469 1 98.56 229 HIS B C 1
ATOM 4317 O O . HIS B 1 229 ? -3.34 12.492 22.219 1 98.56 229 HIS B O 1
ATOM 4323 N N . ALA B 1 230 ? -2.209 14.297 21.531 1 98.25 230 ALA B N 1
ATOM 4324 C CA . ALA B 1 230 ? -2.436 14.031 20.125 1 98.25 230 ALA B CA 1
ATOM 4325 C C . ALA B 1 230 ? -1.324 14.633 19.266 1 98.25 230 ALA B C 1
ATOM 4327 O O . ALA B 1 230 ? -0.669 15.594 19.672 1 98.25 230 ALA B O 1
ATOM 4328 N N . ALA B 1 231 ? -1.116 14.094 18.141 1 98.56 231 ALA B N 1
ATOM 4329 C CA . ALA B 1 231 ? -0.183 14.562 17.125 1 98.56 231 ALA B CA 1
ATOM 4330 C C . ALA B 1 231 ? -0.721 14.281 15.719 1 98.56 231 ALA B C 1
ATOM 4332 O O . ALA B 1 231 ? -1.312 13.227 15.477 1 98.56 231 ALA B O 1
ATOM 4333 N N . ARG B 1 232 ? -0.526 15.219 14.812 1 97.69 232 ARG B N 1
ATOM 4334 C CA . ARG B 1 232 ? -0.977 15.094 13.43 1 97.69 232 ARG B CA 1
ATOM 4335 C C . ARG B 1 232 ? -0.078 15.883 12.484 1 97.69 232 ARG B C 1
ATOM 4337 O O . ARG B 1 232 ? 0.371 16.984 12.82 1 97.69 232 ARG B O 1
ATOM 4344 N N . ASP B 1 233 ? 0.204 15.281 11.383 1 97.62 233 ASP B N 1
ATOM 4345 C CA . ASP B 1 233 ? 0.813 16.062 10.32 1 97.62 233 ASP B CA 1
ATOM 4346 C C . ASP B 1 233 ? -0.25 16.656 9.398 1 97.62 233 ASP B C 1
ATOM 4348 O O . ASP B 1 233 ? -1.05 15.93 8.812 1 97.62 233 ASP B O 1
ATOM 4352 N N . PRO B 1 234 ? -0.317 17.922 9.258 1 97.44 234 PRO B N 1
ATOM 4353 C CA . PRO B 1 234 ? -1.377 18.578 8.484 1 97.44 234 PRO B CA 1
ATOM 4354 C C . PRO B 1 234 ? -1.119 18.531 6.98 1 97.44 234 PRO B C 1
ATOM 4356 O O . PRO B 1 234 ? -0.932 19.578 6.355 1 97.44 234 PRO B O 1
ATOM 4359 N N . THR B 1 235 ? -1.251 17.359 6.418 1 96.56 235 THR B N 1
ATOM 4360 C CA . THR B 1 235 ? -1.018 17.156 4.992 1 96.56 235 THR B CA 1
ATOM 4361 C C . THR B 1 235 ? -2.232 17.594 4.18 1 96.56 235 THR B C 1
ATOM 4363 O O . THR B 1 235 ? -2.533 18.797 4.105 1 96.56 235 THR B O 1
ATOM 4366 N N . ARG B 1 236 ? -2.977 16.797 3.504 1 93.31 236 ARG B N 1
ATOM 4367 C CA . ARG B 1 236 ? -4.156 17.203 2.748 1 93.31 236 ARG B CA 1
ATOM 4368 C C . ARG B 1 236 ? -5.223 17.797 3.668 1 93.31 236 ARG B C 1
ATOM 4370 O O . ARG B 1 236 ? -5.492 17.25 4.742 1 93.31 236 ARG B O 1
ATOM 4377 N N . GLY B 1 237 ? -5.723 18.828 3.238 1 94.75 237 GLY B N 1
ATOM 4378 C CA . GLY B 1 237 ? -6.695 19.547 4.043 1 94.75 237 GLY B CA 1
ATOM 4379 C C . GLY B 1 237 ? -6.059 20.547 4.988 1 94.75 237 GLY B C 1
ATOM 4380 O O . GLY B 1 237 ? -6.746 21.406 5.543 1 94.75 237 GLY B O 1
ATOM 4381 N N . GLY B 1 238 ? -4.809 20.422 5.25 1 97.31 238 GLY B N 1
ATOM 4382 C CA . GLY B 1 238 ? -4.023 21.406 5.98 1 97.31 238 GLY B CA 1
ATOM 4383 C C . GLY B 1 238 ? -4.352 21.453 7.457 1 97.31 238 GLY B C 1
ATOM 4384 O O . GLY B 1 238 ? -4.91 20.5 8.008 1 97.31 238 GLY B O 1
ATOM 4385 N N . LEU B 1 239 ? -3.906 22.562 8.016 1 98.38 239 LEU B N 1
ATOM 4386 C CA . LEU B 1 239 ? -4.152 22.828 9.43 1 98.38 239 LEU B CA 1
ATOM 4387 C C . LEU B 1 239 ? -5.648 22.844 9.727 1 98.38 239 LEU B C 1
ATOM 4389 O O . LEU B 1 239 ? -6.09 22.344 10.766 1 98.38 239 LEU B O 1
ATOM 4393 N N . ALA B 1 240 ? -6.41 23.406 8.828 1 97.88 240 ALA B N 1
ATOM 4394 C CA . ALA B 1 240 ? -7.855 23.516 8.992 1 97.88 240 ALA B CA 1
ATOM 4395 C C . ALA B 1 240 ? -8.5 22.156 9.188 1 97.88 240 ALA B C 1
ATOM 4397 O O . ALA B 1 240 ? -9.297 21.953 10.109 1 97.88 240 ALA B O 1
ATOM 4398 N N . MET B 1 241 ? -8.172 21.219 8.359 1 96.5 241 MET B N 1
ATOM 4399 C CA . MET B 1 241 ? -8.789 19.906 8.445 1 96.5 241 MET B CA 1
ATOM 4400 C C . MET B 1 241 ? -8.344 19.172 9.711 1 96.5 241 MET B C 1
ATOM 4402 O O . MET B 1 241 ? -9.156 18.531 10.375 1 96.5 241 MET B O 1
ATOM 4406 N N . ALA B 1 242 ? -7.074 19.234 10.016 1 97.06 242 ALA B N 1
ATOM 4407 C CA . ALA B 1 242 ? -6.547 18.562 11.195 1 97.06 242 ALA B CA 1
ATOM 4408 C C . ALA B 1 242 ? -7.254 19.031 12.461 1 97.06 242 ALA B C 1
ATOM 4410 O O . ALA B 1 242 ? -7.672 18.219 13.289 1 97.06 242 ALA B O 1
ATOM 4411 N N . LEU B 1 243 ? -7.395 20.312 12.594 1 98.31 243 LEU B N 1
ATOM 4412 C CA . LEU B 1 243 ? -8.039 20.875 13.773 1 98.31 243 LEU B CA 1
ATOM 4413 C C . LEU B 1 243 ? -9.508 20.484 13.836 1 98.31 243 LEU B C 1
ATOM 4415 O O . LEU B 1 243 ? -10.023 20.172 14.914 1 98.31 243 LEU B O 1
ATOM 4419 N N . ASN B 1 244 ? -10.156 20.547 12.734 1 96.75 244 ASN B N 1
ATOM 4420 C CA . ASN B 1 244 ? -11.57 20.172 12.719 1 96.75 244 ASN B CA 1
ATOM 4421 C C . ASN B 1 244 ? -11.766 18.703 13.039 1 96.75 244 ASN B C 1
ATOM 4423 O O . ASN B 1 244 ? -12.703 18.328 13.742 1 96.75 244 ASN B O 1
ATOM 4427 N N . ASP B 1 245 ? -10.883 17.875 12.508 1 94.88 245 ASP B N 1
ATOM 4428 C CA . ASP B 1 245 ? -10.922 16.469 12.859 1 94.88 245 ASP B CA 1
ATOM 4429 C C . ASP B 1 245 ? -10.805 16.266 14.367 1 94.88 245 ASP B C 1
ATOM 4431 O O . ASP B 1 245 ? -11.531 15.461 14.953 1 94.88 245 ASP B O 1
ATOM 4435 N N . TRP B 1 246 ? -9.867 16.969 14.977 1 96.81 246 TRP B N 1
ATOM 4436 C CA . TRP B 1 246 ? -9.648 16.859 16.406 1 96.81 246 TRP B CA 1
ATOM 4437 C C . TRP B 1 246 ? -10.883 17.297 17.188 1 96.81 246 TRP B C 1
ATOM 4439 O O . TRP B 1 246 ? -11.32 16.594 18.109 1 96.81 246 TRP B O 1
ATOM 4449 N N . ALA B 1 247 ? -11.414 18.422 16.797 1 96.56 247 ALA B N 1
ATOM 4450 C CA . ALA B 1 247 ? -12.594 18.953 17.484 1 96.56 247 ALA B CA 1
ATOM 4451 C C . ALA B 1 247 ? -13.773 18 17.375 1 96.56 247 ALA B C 1
ATOM 4453 O O . ALA B 1 247 ? -14.453 17.719 18.359 1 96.56 247 ALA B O 1
ATOM 4454 N N . GLU B 1 248 ? -13.961 17.484 16.203 1 92.12 248 GLU B N 1
ATOM 4455 C CA . GLU B 1 248 ? -15.078 16.594 15.953 1 92.12 248 GLU B CA 1
ATOM 4456 C C . GLU B 1 248 ? -14.898 15.266 16.703 1 92.12 248 GLU B C 1
ATOM 4458 O O . GLU B 1 248 ? -15.859 14.734 17.266 1 92.12 248 GLU B O 1
ATOM 4463 N N . ALA B 1 249 ? -13.727 14.797 16.703 1 90.19 249 ALA B N 1
ATOM 4464 C CA . ALA B 1 249 ? -13.438 13.516 17.328 1 90.19 249 ALA B CA 1
ATOM 4465 C C . ALA B 1 249 ? -13.664 13.578 18.828 1 90.19 249 ALA B C 1
ATOM 4467 O O . ALA B 1 249 ? -13.992 12.562 19.469 1 90.19 249 ALA B O 1
ATOM 4468 N N . THR B 1 250 ? -13.539 14.711 19.438 1 94.12 250 THR B N 1
ATOM 4469 C CA . THR B 1 250 ? -13.555 14.805 20.891 1 94.12 250 THR B CA 1
ATOM 4470 C C . THR B 1 250 ? -14.773 15.586 21.375 1 94.12 250 THR B C 1
ATOM 4472 O O . THR B 1 250 ? -15.047 15.656 22.578 1 94.12 250 THR B O 1
ATOM 4475 N N . GLY B 1 251 ? -15.445 16.172 20.438 1 93.81 251 GLY B N 1
ATOM 4476 C CA . GLY B 1 251 ? -16.578 17 20.812 1 93.81 251 GLY B CA 1
ATOM 4477 C C . GLY B 1 251 ? -16.188 18.266 21.547 1 93.81 251 GLY B C 1
ATOM 4478 O O . GLY B 1 251 ? -17 18.859 22.266 1 93.81 251 GLY B O 1
ATOM 4479 N N . THR B 1 252 ? -14.992 18.672 21.375 1 95.94 252 THR B N 1
ATOM 4480 C CA . THR B 1 252 ? -14.484 19.859 22.031 1 95.94 252 THR B CA 1
ATOM 4481 C C . THR B 1 252 ? -14.5 21.062 21.094 1 95.94 252 THR B C 1
ATOM 4483 O O . THR B 1 252 ? -14.852 20.922 19.906 1 95.94 252 THR B O 1
ATOM 4486 N N . VAL B 1 253 ? -14.18 22.203 21.719 1 97.31 253 VAL B N 1
ATOM 4487 C CA . VAL B 1 253 ? -13.953 23.422 20.938 1 97.31 253 VAL B CA 1
ATOM 4488 C C . VAL B 1 253 ? -12.469 23.766 20.953 1 97.31 253 VAL B C 1
ATOM 4490 O O . VAL B 1 253 ? -11.844 23.797 22.016 1 97.31 253 VAL B O 1
ATOM 4493 N N . ILE B 1 254 ? -11.969 23.969 19.812 1 98.12 254 ILE B N 1
ATOM 4494 C CA . ILE B 1 254 ? -10.578 24.406 19.719 1 98.12 254 ILE B CA 1
ATOM 4495 C C . ILE B 1 254 ? -10.531 25.875 19.312 1 98.12 254 ILE B C 1
ATOM 4497 O O . ILE B 1 254 ? -11.141 26.266 18.312 1 98.12 254 ILE B O 1
ATOM 4501 N N . VAL B 1 255 ? -9.82 26.672 20.062 1 97.69 255 VAL B N 1
ATOM 4502 C CA . VAL B 1 255 ? -9.68 28.094 19.797 1 97.69 255 VAL B CA 1
ATOM 4503 C C . VAL B 1 255 ? -8.242 28.406 19.375 1 97.69 255 VAL B C 1
ATOM 4505 O O . VAL B 1 255 ? -7.301 28.109 20.109 1 97.69 255 VAL B O 1
ATOM 4508 N N . ILE B 1 256 ? -8.125 29.031 18.203 1 98.56 256 ILE B N 1
ATOM 4509 C CA . ILE B 1 256 ? -6.82 29.312 17.641 1 98.56 256 ILE B CA 1
ATOM 4510 C C . ILE B 1 256 ? -6.641 30.828 17.5 1 98.56 256 ILE B C 1
ATOM 4512 O O . ILE B 1 256 ? -7.551 31.531 17.047 1 98.56 256 ILE B O 1
ATOM 4516 N N . ASP B 1 257 ? -5.496 31.328 17.891 1 98.12 257 ASP B N 1
ATOM 4517 C CA . ASP B 1 257 ? -5.113 32.688 17.609 1 98.12 257 ASP B CA 1
ATOM 4518 C C . ASP B 1 257 ? -4.512 32.812 16.203 1 98.12 257 ASP B C 1
ATOM 4520 O O . ASP B 1 257 ? -3.357 32.469 15.984 1 98.12 257 ASP B O 1
ATOM 4524 N N . GLU B 1 258 ? -5.168 33.438 15.383 1 96.69 258 GLU B N 1
ATOM 4525 C CA . GLU B 1 258 ? -4.816 33.469 13.969 1 96.69 258 GLU B CA 1
ATOM 4526 C C . GLU B 1 258 ? -3.428 34.062 13.758 1 96.69 258 GLU B C 1
ATOM 4528 O O . GLU B 1 258 ? -2.656 33.594 12.93 1 96.69 258 GLU B O 1
ATOM 4533 N N . GLU B 1 259 ? -3.115 35.125 14.445 1 96.06 259 GLU B N 1
ATOM 4534 C CA . GLU B 1 259 ? -1.861 35.844 14.25 1 96.06 259 GLU B CA 1
ATOM 4535 C C . GLU B 1 259 ? -0.668 35 14.719 1 96.06 259 GLU B C 1
ATOM 4537 O O . GLU B 1 259 ? 0.474 35.281 14.352 1 96.06 259 GLU B O 1
ATOM 4542 N N . LYS B 1 260 ? -0.925 34 15.539 1 97.94 260 LYS B N 1
ATOM 4543 C CA . LYS B 1 260 ? 0.162 33.188 16.078 1 97.94 260 LYS B CA 1
ATOM 4544 C C . LYS B 1 260 ? 0.545 32.062 15.109 1 97.94 260 LYS B C 1
ATOM 4546 O O . LYS B 1 260 ? 1.596 31.438 15.258 1 97.94 260 LYS B O 1
ATOM 4551 N N . ILE B 1 261 ? -0.274 31.781 14.164 1 98.56 261 ILE B N 1
ATOM 4552 C CA . ILE B 1 261 ? 0.027 30.734 13.203 1 98.56 261 ILE B CA 1
ATOM 4553 C C . ILE B 1 261 ? 1.212 31.156 12.336 1 98.56 261 ILE B C 1
ATOM 4555 O O . ILE B 1 261 ? 1.166 32.188 11.672 1 98.56 261 ILE B O 1
ATOM 4559 N N . PRO B 1 262 ? 2.242 30.422 12.32 1 98.69 262 PRO B N 1
ATOM 4560 C CA . PRO B 1 262 ? 3.396 30.812 11.508 1 98.69 262 PRO B CA 1
ATOM 4561 C C . PRO B 1 262 ? 3.18 30.562 10.016 1 98.69 262 PRO B C 1
ATOM 4563 O O . PRO B 1 262 ? 3.096 29.406 9.586 1 98.69 262 PRO B O 1
ATOM 4566 N N . ILE B 1 263 ? 3.133 31.562 9.258 1 98.62 263 ILE B N 1
ATOM 4567 C CA . ILE B 1 263 ? 3.047 31.531 7.801 1 98.62 263 ILE B CA 1
ATOM 4568 C C . ILE B 1 263 ? 4.086 32.469 7.203 1 98.62 263 ILE B C 1
ATOM 4570 O O . ILE B 1 263 ? 4.105 33.656 7.527 1 98.62 263 ILE B O 1
ATOM 4574 N N . ARG B 1 264 ? 4.914 31.953 6.359 1 98.31 264 ARG B N 1
ATOM 4575 C CA . ARG B 1 264 ? 5.949 32.781 5.762 1 98.31 264 ARG B CA 1
ATOM 4576 C C . ARG B 1 264 ? 5.348 33.75 4.742 1 98.31 264 ARG B C 1
ATOM 4578 O O . ARG B 1 264 ? 4.312 33.469 4.141 1 98.31 264 ARG B O 1
ATOM 4585 N N . GLU B 1 265 ? 6.066 34.781 4.457 1 97.75 265 GLU B N 1
ATOM 4586 C CA . GLU B 1 265 ? 5.586 35.844 3.566 1 97.75 265 GLU B CA 1
ATOM 4587 C C . GLU B 1 265 ? 5.352 35.312 2.156 1 97.75 265 GLU B C 1
ATOM 4589 O O . GLU B 1 265 ? 4.336 35.625 1.53 1 97.75 265 GLU B O 1
ATOM 4594 N N . PRO B 1 266 ? 6.281 34.5 1.602 1 97.81 266 PRO B N 1
ATOM 4595 C CA . PRO B 1 266 ? 6.031 33.969 0.254 1 97.81 266 PRO B CA 1
ATOM 4596 C C . PRO B 1 266 ? 4.746 33.156 0.166 1 97.81 266 PRO B C 1
ATOM 4598 O O . PRO B 1 266 ? 4.023 33.25 -0.831 1 97.81 266 PRO B O 1
ATOM 4601 N N . VAL B 1 267 ? 4.465 32.375 1.174 1 98.44 267 VAL B N 1
ATOM 4602 C CA . VAL B 1 267 ? 3.242 31.562 1.201 1 98.44 267 VAL B CA 1
ATOM 4603 C C . VAL B 1 267 ? 2.025 32.5 1.228 1 98.44 267 VAL B C 1
ATOM 4605 O O . VAL B 1 267 ? 1.067 32.281 0.479 1 98.44 267 VAL B O 1
ATOM 4608 N N . ARG B 1 268 ? 2.045 33.531 2.049 1 97.25 268 ARG B N 1
ATOM 4609 C CA . ARG B 1 268 ? 0.961 34.5 2.098 1 97.25 268 ARG B CA 1
ATOM 4610 C C . ARG B 1 268 ? 0.747 35.156 0.736 1 97.25 268 ARG B C 1
ATOM 4612 O O . ARG B 1 268 ? -0.389 35.281 0.278 1 97.25 268 ARG B O 1
ATOM 4619 N N . ALA B 1 269 ? 1.816 35.531 0.139 1 96.88 269 ALA B N 1
ATOM 4620 C CA . ALA B 1 269 ? 1.753 36.25 -1.134 1 96.88 269 ALA B CA 1
ATOM 4621 C C . ALA B 1 269 ? 1.109 35.406 -2.215 1 96.88 269 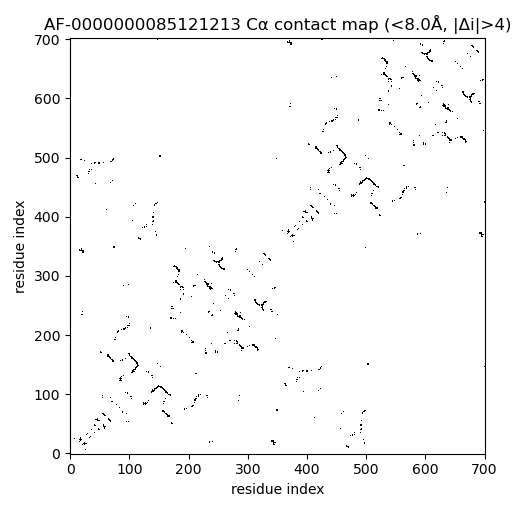ALA B C 1
ATOM 4623 O O . ALA B 1 269 ? 0.193 35.844 -2.91 1 96.88 269 ALA B O 1
ATOM 4624 N N . TYR B 1 270 ? 1.554 34.156 -2.389 1 96.44 270 TYR B N 1
ATOM 4625 C CA . TYR B 1 270 ? 1.049 33.281 -3.441 1 96.44 270 TYR B CA 1
ATOM 4626 C C . TYR B 1 270 ? -0.391 32.875 -3.164 1 96.44 270 TYR B C 1
ATOM 4628 O O . TYR B 1 270 ? -1.199 32.75 -4.09 1 96.44 270 TYR B O 1
ATOM 4636 N N . THR B 1 271 ? -0.685 32.594 -1.898 1 96.75 271 THR B N 1
ATOM 4637 C CA . THR B 1 271 ? -2.043 32.156 -1.581 1 96.75 271 THR B CA 1
ATOM 4638 C C . THR B 1 271 ? -3.033 33.281 -1.777 1 96.75 271 THR B C 1
ATOM 4640 O O . THR B 1 271 ? -4.156 33.062 -2.238 1 96.75 271 THR B O 1
ATOM 4643 N N . GLU B 1 272 ? -2.607 34.5 -1.424 1 96.44 272 GLU B N 1
ATOM 4644 C CA . GLU B 1 272 ? -3.441 35.656 -1.689 1 96.44 272 GLU B CA 1
ATOM 4645 C C . GLU B 1 272 ? -3.656 35.844 -3.188 1 96.44 272 GLU B C 1
ATOM 4647 O O . GLU B 1 272 ? -4.781 36.094 -3.633 1 96.44 272 GLU B O 1
ATOM 4652 N N . MET B 1 273 ? -2.633 35.781 -3.938 1 95.69 273 MET B N 1
ATOM 4653 C CA . MET B 1 273 ? -2.68 35.938 -5.387 1 95.69 273 MET B CA 1
ATOM 4654 C C . MET B 1 273 ? -3.621 34.938 -6.02 1 95.69 273 MET B C 1
ATOM 4656 O O . MET B 1 273 ? -4.352 35.25 -6.957 1 95.69 273 MET B O 1
ATOM 4660 N N . LEU B 1 274 ? -3.627 33.719 -5.469 1 95.31 274 LEU B N 1
ATOM 4661 C CA . LEU B 1 274 ? -4.359 32.625 -6.094 1 95.31 274 LEU B CA 1
ATOM 4662 C C . LEU B 1 274 ? -5.723 32.438 -5.441 1 95.31 274 LEU B C 1
ATOM 4664 O O . LEU B 1 274 ? -6.508 31.578 -5.863 1 95.31 274 LEU B O 1
ATOM 4668 N N . GLY B 1 275 ? -6.02 33.188 -4.398 1 95.38 275 GLY B N 1
ATOM 4669 C CA . GLY B 1 275 ? -7.316 33.188 -3.746 1 95.38 275 GLY B CA 1
ATOM 4670 C C . GLY B 1 275 ? -7.562 31.922 -2.941 1 95.38 275 GLY B C 1
ATOM 4671 O O . GLY B 1 275 ? -8.672 31.375 -2.943 1 95.38 275 GLY B O 1
ATOM 4672 N N . VAL B 1 276 ? -6.539 31.375 -2.359 1 95.88 276 VAL B N 1
ATOM 4673 C CA . VAL B 1 276 ? -6.664 30.156 -1.581 1 95.88 276 VAL B CA 1
ATOM 4674 C C . VAL B 1 276 ? -6.277 30.422 -0.128 1 95.88 276 VAL B C 1
ATOM 4676 O O . VAL B 1 276 ? -5.371 31.203 0.144 1 95.88 276 VAL B O 1
ATOM 4679 N N . ASP B 1 277 ? -7.031 29.891 0.812 1 96.56 277 ASP B N 1
ATOM 4680 C CA . ASP B 1 277 ? -6.719 29.984 2.234 1 96.56 277 ASP B CA 1
ATOM 4681 C C . ASP B 1 277 ? -5.531 29.094 2.598 1 96.56 277 ASP B C 1
ATOM 4683 O O . ASP B 1 277 ? -5.609 27.859 2.479 1 96.56 277 ASP B O 1
ATOM 4687 N N . PRO B 1 278 ? -4.426 29.672 3.086 1 97.88 278 PRO B N 1
ATOM 4688 C CA . PRO B 1 278 ? -3.254 28.859 3.412 1 97.88 278 PRO B CA 1
ATOM 4689 C C . PRO B 1 278 ? -3.549 27.812 4.48 1 97.88 278 PRO B C 1
ATOM 4691 O O . PRO B 1 278 ? -2.844 26.797 4.57 1 97.88 278 PRO B O 1
ATOM 4694 N N . LEU B 1 279 ? -4.57 27.922 5.273 1 98.12 279 LEU B N 1
ATOM 4695 C CA . LEU B 1 279 ? -4.906 26.984 6.34 1 98.12 279 LEU B CA 1
ATOM 4696 C C . LEU B 1 279 ? -5.398 25.656 5.766 1 98.12 279 LEU B C 1
ATOM 4698 O O . LEU B 1 279 ? -5.473 24.656 6.48 1 98.12 279 LEU B O 1
ATOM 4702 N N . THR B 1 280 ? -5.723 25.625 4.438 1 97.38 280 THR B N 1
ATOM 4703 C CA . THR B 1 280 ? -6.262 24.422 3.807 1 97.38 280 THR B CA 1
ATOM 4704 C C . THR B 1 280 ? -5.188 23.703 2.998 1 97.38 280 THR B C 1
ATOM 4706 O O . THR B 1 280 ? -5.441 22.656 2.408 1 97.38 280 THR B O 1
ATOM 4709 N N . LEU B 1 281 ? -3.998 24.266 2.945 1 97.69 281 LEU B N 1
ATOM 4710 C CA . LEU B 1 281 ? -2.939 23.734 2.1 1 97.69 281 LEU B CA 1
ATOM 4711 C C . LEU B 1 281 ? -2.031 22.797 2.895 1 97.69 281 LEU B C 1
ATOM 4713 O O . LEU B 1 281 ? -1.82 23 4.094 1 97.69 281 LEU B O 1
ATOM 4717 N N . ALA B 1 282 ? -1.479 21.891 2.223 1 97.69 282 ALA B N 1
ATOM 4718 C CA . ALA B 1 282 ? -0.715 20.797 2.82 1 97.69 282 ALA B CA 1
ATOM 4719 C C . ALA B 1 282 ? 0.627 21.281 3.352 1 97.69 282 ALA B C 1
ATOM 4721 O O . ALA B 1 282 ? 1.289 22.109 2.715 1 97.69 282 ALA B O 1
ATOM 4722 N N . SER B 1 283 ? 0.984 20.875 4.488 1 98.5 283 SER B N 1
ATOM 4723 C CA . SER B 1 283 ? 2.334 20.844 5.043 1 98.5 283 SER B CA 1
ATOM 4724 C C . SER B 1 283 ? 2.859 19.422 5.156 1 98.5 283 SER B C 1
ATOM 4726 O O . SER B 1 283 ? 2.139 18.516 5.594 1 98.5 283 SER B O 1
ATOM 4728 N N . GLU B 1 284 ? 4.113 19.172 4.805 1 98.44 284 GLU B N 1
ATOM 4729 C CA . GLU B 1 284 ? 4.625 17.797 4.719 1 98.44 284 GLU B CA 1
ATOM 4730 C C . GLU B 1 284 ? 5.836 17.609 5.629 1 98.44 284 GLU B C 1
ATOM 4732 O O . GLU B 1 284 ? 6.508 16.578 5.566 1 98.44 284 GLU B O 1
ATOM 4737 N N . GLY B 1 285 ? 6.141 18.547 6.441 1 98.44 285 GLY B N 1
ATOM 4738 C CA . GLY B 1 285 ? 7.234 18.5 7.395 1 98.44 285 GLY B CA 1
ATOM 4739 C C . GLY B 1 285 ? 6.938 19.266 8.68 1 98.44 285 GLY B C 1
ATOM 4740 O O . GLY B 1 285 ? 7.84 19.828 9.289 1 98.44 285 GLY B O 1
ATOM 4741 N N . VAL B 1 286 ? 5.676 19.328 9.039 1 98.56 286 VAL B N 1
ATOM 4742 C CA . VAL B 1 286 ? 5.191 20.031 10.219 1 98.56 286 VAL B CA 1
ATOM 4743 C C . VAL B 1 286 ? 4.301 19.109 11.047 1 98.56 286 VAL B C 1
ATOM 4745 O O . VAL B 1 286 ? 3.555 18.297 10.492 1 98.56 286 VAL B O 1
ATOM 4748 N N . ALA B 1 287 ? 4.402 19.234 12.328 1 98.75 287 ALA B N 1
ATOM 4749 C CA . ALA B 1 287 ? 3.5 18.5 13.219 1 98.75 287 ALA B CA 1
ATOM 4750 C C . ALA B 1 287 ? 2.607 19.469 14 1 98.75 287 ALA B C 1
ATOM 4752 O O . ALA B 1 287 ? 3.021 20.578 14.336 1 98.75 287 ALA B O 1
ATOM 4753 N N . LEU B 1 288 ? 1.429 19.047 14.164 1 98.81 288 LEU B N 1
ATOM 4754 C CA . LEU B 1 288 ? 0.467 19.641 15.086 1 98.81 288 LEU B CA 1
ATOM 4755 C C . LEU B 1 288 ? 0.342 18.812 16.344 1 98.81 288 LEU B C 1
ATOM 4757 O O . LEU B 1 288 ? 0.077 17.609 16.281 1 98.81 288 LEU B O 1
ATOM 4761 N N . LEU B 1 289 ? 0.53 19.438 17.562 1 98.88 289 LEU B N 1
ATOM 4762 C CA . LEU B 1 289 ? 0.503 18.688 18.828 1 98.88 289 LEU B CA 1
ATOM 4763 C C . LEU B 1 289 ? -0.535 19.281 19.766 1 98.88 289 LEU B C 1
ATOM 4765 O O . LEU B 1 289 ? -0.681 20.5 19.859 1 98.88 289 LEU B O 1
ATOM 4769 N N . ALA B 1 290 ? -1.299 18.469 20.359 1 98.88 290 ALA B N 1
ATOM 4770 C CA . ALA B 1 290 ? -2.064 18.812 21.547 1 98.88 290 ALA B CA 1
ATOM 4771 C C . ALA B 1 290 ? -1.344 18.359 22.812 1 98.88 290 ALA B C 1
ATOM 4773 O O . ALA B 1 290 ? -1.14 17.172 23.031 1 98.88 290 ALA B O 1
ATOM 4774 N N . VAL B 1 291 ? -1 19.297 23.625 1 98.88 291 VAL B N 1
ATOM 4775 C CA . VAL B 1 291 ? -0.108 19 24.75 1 98.88 291 VAL B CA 1
ATOM 4776 C C . VAL B 1 291 ? -0.758 19.453 26.047 1 98.88 291 VAL B C 1
ATOM 4778 O O . VAL B 1 291 ? -1.383 20.516 26.109 1 98.88 291 VAL B O 1
ATOM 4781 N N . ASP B 1 292 ? -0.566 18.641 27.047 1 98.81 292 ASP B N 1
ATOM 4782 C CA . ASP B 1 292 ? -1.021 19 28.391 1 98.81 292 ASP B CA 1
ATOM 4783 C C . ASP B 1 292 ? -0.549 20.406 28.766 1 98.81 292 ASP B C 1
ATOM 4785 O O . ASP B 1 292 ? 0.617 20.75 28.562 1 98.81 292 ASP B O 1
ATOM 4789 N N . ALA B 1 293 ? -1.472 21.156 29.344 1 98.56 293 ALA B N 1
ATOM 4790 C CA . ALA B 1 293 ? -1.192 22.562 29.688 1 98.56 293 ALA B CA 1
ATOM 4791 C C . ALA B 1 293 ? 0.018 22.672 30.609 1 98.56 293 ALA B C 1
ATOM 4793 O O . ALA B 1 293 ? 0.807 23.609 30.5 1 98.56 293 ALA B O 1
ATOM 4794 N N . SER B 1 294 ? 0.188 21.75 31.453 1 98.62 294 SER B N 1
ATOM 4795 C CA . SER B 1 294 ? 1.225 21.812 32.469 1 98.62 294 SER B CA 1
ATOM 4796 C C . SER B 1 294 ? 2.615 21.672 31.859 1 98.62 294 SER B C 1
ATOM 4798 O O . SER B 1 294 ? 3.611 22.062 32.469 1 98.62 294 SER B O 1
ATOM 4800 N N . LYS B 1 295 ? 2.711 21.141 30.656 1 98.75 295 LYS B N 1
ATOM 4801 C CA . LYS B 1 295 ? 4.02 20.875 30.062 1 98.75 295 LYS B CA 1
ATOM 4802 C C . LYS B 1 295 ? 4.176 21.625 28.734 1 98.75 295 LYS B C 1
ATOM 4804 O O . LYS B 1 295 ? 5.227 21.547 28.094 1 98.75 295 LYS B O 1
ATOM 4809 N N . ALA B 1 296 ? 3.234 22.359 28.328 1 98.81 296 ALA B N 1
ATOM 4810 C CA . ALA B 1 296 ? 3.191 22.938 27 1 98.81 296 ALA B CA 1
ATOM 4811 C C . ALA B 1 296 ? 4.406 23.828 26.734 1 98.81 296 ALA B C 1
ATOM 4813 O O . ALA B 1 296 ? 5.043 23.734 25.688 1 98.81 296 ALA B O 1
ATOM 4814 N N . GLU B 1 297 ? 4.723 24.719 27.672 1 98.75 297 GLU B N 1
ATOM 4815 C CA . GLU B 1 297 ? 5.863 25.609 27.516 1 98.75 297 GLU B CA 1
ATOM 4816 C C . GLU B 1 297 ? 7.176 24.828 27.484 1 98.75 297 GLU B C 1
ATOM 4818 O O . GLU B 1 297 ? 8.086 25.172 26.719 1 98.75 297 GLU B O 1
ATOM 4823 N N . GLU B 1 298 ? 7.27 23.844 28.312 1 98.75 298 GLU B N 1
ATOM 4824 C CA . GLU B 1 298 ? 8.461 23 28.344 1 98.75 298 GLU B CA 1
ATOM 4825 C C . GLU B 1 298 ? 8.648 22.25 27.031 1 98.75 298 GLU B C 1
ATOM 4827 O O . GLU B 1 298 ? 9.766 22.188 26.5 1 98.75 298 GLU B O 1
ATOM 4832 N N . VAL B 1 299 ? 7.574 21.703 26.547 1 98.88 299 VAL B N 1
ATOM 4833 C CA . VAL B 1 299 ? 7.613 20.969 25.281 1 98.88 299 VAL B CA 1
ATOM 4834 C C . VAL B 1 299 ? 8 21.938 24.156 1 98.88 299 VAL B C 1
ATOM 4836 O O . VAL B 1 299 ? 8.812 21.594 23.297 1 98.88 299 VAL B O 1
ATOM 4839 N N . LEU B 1 300 ? 7.445 23.125 24.156 1 98.88 300 LEU B N 1
ATOM 4840 C CA . LEU B 1 300 ? 7.793 24.109 23.141 1 98.88 300 LEU B CA 1
ATOM 4841 C C . LEU B 1 300 ? 9.281 24.438 23.188 1 98.88 300 LEU B C 1
ATOM 4843 O O . LEU B 1 300 ? 9.938 24.531 22.141 1 98.88 300 LEU B O 1
ATOM 4847 N N . GLN B 1 301 ? 9.781 24.656 24.359 1 98.81 301 GLN B N 1
ATOM 4848 C CA . GLN B 1 301 ? 11.203 24.953 24.5 1 98.81 301 GLN B CA 1
ATOM 4849 C C . GLN B 1 301 ? 12.062 23.812 23.984 1 98.81 301 GLN B C 1
ATOM 4851 O O . GLN B 1 301 ? 13.078 24.031 23.328 1 98.81 301 GLN B O 1
ATOM 4856 N N . ARG B 1 302 ? 11.656 22.594 24.312 1 98.81 302 ARG B N 1
ATOM 4857 C CA . ARG B 1 302 ? 12.383 21.422 23.844 1 98.81 302 ARG B CA 1
ATOM 4858 C C . ARG B 1 302 ? 12.383 21.359 22.312 1 98.81 302 ARG B C 1
ATOM 4860 O O . ARG B 1 302 ? 13.391 21.016 21.703 1 98.81 302 ARG B O 1
ATOM 4867 N N . ILE B 1 303 ? 11.258 21.688 21.719 1 98.88 303 ILE B N 1
ATOM 4868 C CA . ILE B 1 303 ? 11.125 21.734 20.266 1 98.88 303 ILE B CA 1
ATOM 4869 C C . ILE B 1 303 ? 12.109 22.75 19.688 1 98.88 303 ILE B C 1
ATOM 4871 O O . ILE B 1 303 ? 12.789 22.469 18.688 1 98.88 303 ILE B O 1
ATOM 4875 N N . HIS B 1 304 ? 12.227 23.891 20.344 1 98.81 304 HIS B N 1
ATOM 4876 C CA . HIS B 1 304 ? 13.172 24.922 19.906 1 98.81 304 HIS B CA 1
ATOM 4877 C C . HIS B 1 304 ? 14.609 24.406 20.016 1 98.81 304 HIS B C 1
ATOM 4879 O O . HIS B 1 304 ? 15.438 24.688 19.141 1 98.81 304 HIS B O 1
ATOM 4885 N N . GLU B 1 305 ? 14.914 23.688 21.031 1 98.75 305 GLU B N 1
ATOM 4886 C CA . GLU B 1 305 ? 16.25 23.156 21.25 1 98.75 305 GLU B CA 1
ATOM 4887 C C . GLU B 1 305 ? 16.609 22.125 20.172 1 98.75 305 GLU B C 1
ATOM 4889 O O . GLU B 1 305 ? 17.781 21.938 19.844 1 98.75 305 GLU B O 1
ATOM 4894 N N . LEU B 1 306 ? 15.609 21.516 19.641 1 98.62 306 LEU B N 1
ATOM 4895 C CA . LEU B 1 306 ? 15.828 20.5 18.625 1 98.62 306 LEU B CA 1
ATOM 4896 C C . LEU B 1 306 ? 15.969 21.141 17.25 1 98.62 306 LEU B C 1
ATOM 4898 O O . LEU B 1 306 ? 16.156 20.438 16.25 1 98.62 306 LEU B O 1
ATOM 4902 N N . GLY B 1 307 ? 15.812 22.422 17.156 1 98.31 307 GLY B N 1
ATOM 4903 C CA . GLY B 1 307 ? 16.094 23.125 15.914 1 98.31 307 GLY B CA 1
ATOM 4904 C C . GLY B 1 307 ? 14.859 23.688 15.258 1 98.31 307 GLY B C 1
ATOM 4905 O O . GLY B 1 307 ? 14.953 24.359 14.219 1 98.31 307 GLY B O 1
ATOM 4906 N N . TYR B 1 308 ? 13.711 23.484 15.789 1 98.62 308 TYR B N 1
ATOM 4907 C CA . TYR B 1 308 ? 12.453 23.984 15.242 1 98.62 308 TYR B CA 1
ATOM 4908 C C . TYR B 1 308 ? 12.07 25.312 15.875 1 98.62 308 TYR B C 1
ATOM 4910 O O . TYR B 1 308 ? 11.094 25.391 16.625 1 98.62 308 TYR B O 1
ATOM 4918 N N . LYS B 1 309 ? 12.695 26.375 15.453 1 98.38 309 LYS B N 1
ATOM 4919 C CA . LYS B 1 309 ? 12.695 27.672 16.141 1 98.38 309 LYS B CA 1
ATOM 4920 C C . LYS B 1 309 ? 11.391 28.422 15.891 1 98.38 309 LYS B C 1
ATOM 4922 O O . LYS B 1 309 ? 11.023 29.312 16.656 1 98.38 309 LYS B O 1
ATOM 4927 N N . GLU B 1 310 ? 10.695 28.078 14.844 1 98.12 310 GLU B N 1
ATOM 4928 C CA . GLU B 1 310 ? 9.484 28.812 14.5 1 98.12 310 GLU B CA 1
ATOM 4929 C C . GLU B 1 310 ? 8.25 28.156 15.094 1 98.12 310 GLU B C 1
ATOM 4931 O O . GLU B 1 310 ? 7.121 28.594 14.852 1 98.12 310 GLU B O 1
ATOM 4936 N N . ALA B 1 311 ? 8.445 27.078 15.867 1 98.81 311 ALA B N 1
ATOM 4937 C CA . ALA B 1 311 ? 7.328 26.438 16.547 1 98.81 311 ALA B CA 1
ATOM 4938 C C . ALA B 1 311 ? 6.637 27.406 17.516 1 98.81 311 ALA B C 1
ATOM 4940 O O . ALA B 1 311 ? 7.285 28.266 18.109 1 98.81 311 ALA B O 1
ATOM 4941 N N . ARG B 1 312 ? 5.305 27.266 17.641 1 98.62 312 ARG B N 1
ATOM 4942 C CA . ARG B 1 312 ? 4.52 28.172 18.469 1 98.62 312 ARG B CA 1
ATOM 4943 C C . ARG B 1 312 ? 3.314 27.469 19.078 1 98.62 312 ARG B C 1
ATOM 4945 O O . ARG B 1 312 ? 2.762 26.547 18.469 1 98.62 312 ARG B O 1
ATOM 4952 N N . ILE B 1 313 ? 2.986 27.891 20.234 1 98.88 313 ILE B N 1
ATOM 4953 C CA . ILE B 1 313 ? 1.644 27.625 20.734 1 98.88 313 ILE B CA 1
ATOM 4954 C C . ILE B 1 313 ? 0.639 28.547 20.062 1 98.88 313 ILE B C 1
ATOM 4956 O O . ILE B 1 313 ? 0.736 29.781 20.188 1 98.88 313 ILE B O 1
ATOM 4960 N N . ILE B 1 314 ? -0.341 27.953 19.406 1 98.81 314 ILE B N 1
ATOM 4961 C CA . ILE B 1 314 ? -1.181 28.812 18.578 1 98.81 314 ILE B CA 1
ATOM 4962 C C . ILE B 1 314 ? -2.598 28.844 19.141 1 98.81 314 ILE B C 1
ATOM 4964 O O . ILE B 1 314 ? -3.443 29.609 18.672 1 98.81 314 ILE B O 1
ATOM 4968 N N . GLY B 1 315 ? -2.887 28 20.094 1 98.62 315 GLY B N 1
ATOM 4969 C CA . GLY B 1 315 ? -4.246 27.953 20.609 1 98.62 315 GLY B CA 1
ATOM 4970 C C . GLY B 1 315 ? -4.418 26.969 21.75 1 98.62 315 GLY B C 1
ATOM 4971 O O . GLY B 1 315 ? -3.445 26.594 22.406 1 98.62 315 GLY B O 1
ATOM 4972 N N . GLU B 1 316 ? -5.723 26.656 22.016 1 98.56 316 GLU B N 1
ATOM 4973 C CA . GLU B 1 316 ? -6.039 25.766 23.141 1 98.56 316 GLU B CA 1
ATOM 4974 C C . GLU B 1 316 ? -7.375 25.062 22.922 1 98.56 316 GLU B C 1
ATOM 4976 O O . GLU B 1 316 ? -8.211 25.531 22.141 1 98.56 316 GLU B O 1
ATOM 4981 N N . VAL B 1 317 ? -7.465 23.938 23.562 1 98.5 317 VAL B N 1
ATOM 4982 C CA . VAL B 1 317 ? -8.719 23.188 23.578 1 98.5 317 VAL B CA 1
ATOM 4983 C C . VAL B 1 317 ? -9.602 23.656 24.734 1 98.5 317 VAL B C 1
ATOM 4985 O O . VAL B 1 317 ? -9.125 23.797 25.859 1 98.5 317 VAL B O 1
ATOM 4988 N N . LYS B 1 318 ? -10.836 23.906 24.406 1 96.94 318 LYS B N 1
ATOM 4989 C CA . LYS B 1 318 ? -11.797 24.328 25.422 1 96.94 318 LYS B CA 1
ATOM 4990 C C . LYS B 1 318 ? -12.961 23.344 25.531 1 96.94 318 LYS B C 1
ATOM 4992 O O . LYS B 1 318 ? -13.258 22.625 24.578 1 96.94 318 LYS B O 1
ATOM 4997 N N . LYS B 1 319 ? -13.602 23.328 26.703 1 92.19 319 LYS B N 1
ATOM 4998 C CA . LYS B 1 319 ? -14.812 22.547 26.875 1 92.19 319 LYS B CA 1
ATOM 4999 C C . LYS B 1 319 ? -15.969 23.141 26.078 1 92.19 319 LYS B C 1
ATOM 5001 O O . LYS B 1 319 ? -16.125 24.359 26.016 1 92.19 319 LYS B O 1
ATOM 5006 N N . ALA B 1 320 ? -16.656 22.25 25.484 1 82.31 320 ALA B N 1
ATOM 5007 C CA . ALA B 1 320 ? -17.812 22.672 24.703 1 82.31 320 ALA B CA 1
ATOM 5008 C C . ALA B 1 320 ? -18.969 23.062 25.609 1 82.31 320 ALA B C 1
ATOM 5010 O O . ALA B 1 320 ? -19.406 22.266 26.453 1 82.31 320 ALA B O 1
ATOM 5011 N N . GLU B 1 321 ? -19.438 24.234 25.641 1 76.81 321 GLU B N 1
ATOM 5012 C CA . GLU B 1 321 ? -20.609 24.625 26.422 1 76.81 321 GLU B CA 1
ATOM 5013 C C . GLU B 1 321 ? -21.859 24.672 25.562 1 76.81 321 GLU B C 1
ATOM 5015 O O . GLU B 1 321 ? -22.875 24.047 25.875 1 76.81 321 GLU B O 1
ATOM 5020 N N . ARG B 1 322 ? -21.812 25.344 24.484 1 78.5 322 ARG B N 1
ATOM 5021 C CA . ARG B 1 322 ? -22.984 25.531 23.625 1 78.5 322 ARG B CA 1
ATOM 5022 C C . ARG B 1 322 ? -22.781 24.828 22.281 1 78.5 322 ARG B C 1
ATOM 5024 O O . ARG B 1 322 ? -23.719 24.219 21.75 1 78.5 322 ARG B O 1
ATOM 5031 N N . HIS B 1 323 ? -21.547 24.922 21.781 1 83 323 HIS B N 1
ATOM 5032 C CA . HIS B 1 323 ? -21.203 24.312 20.5 1 83 323 HIS B CA 1
ATOM 5033 C C . HIS B 1 323 ? -20.156 23.234 20.656 1 83 323 HIS B C 1
ATOM 5035 O O . HIS B 1 323 ? -19.25 23.344 21.5 1 83 323 HIS B O 1
ATOM 5041 N N . LYS B 1 324 ? -20.406 22.125 19.906 1 87.62 324 LYS B N 1
ATOM 5042 C CA . LYS B 1 324 ? -19.469 21 20 1 87.62 324 LYS B CA 1
ATOM 5043 C C . LYS B 1 324 ? -18.844 20.703 18.656 1 87.62 324 LYS B C 1
ATOM 5045 O O . LYS B 1 324 ? -19.484 20.844 17.609 1 87.62 324 LYS B O 1
ATOM 5050 N N . GLY B 1 325 ? -17.531 20.391 18.797 1 94.31 325 GLY B N 1
ATOM 5051 C CA . GLY B 1 325 ? -16.859 19.859 17.625 1 94.31 325 GLY B CA 1
ATOM 5052 C C . GLY B 1 325 ? -16.516 20.922 16.594 1 94.31 325 GLY B C 1
ATOM 5053 O O . GLY B 1 325 ? -16.625 20.688 15.383 1 94.31 325 GLY B O 1
ATOM 5054 N N . ILE B 1 326 ? -16.219 22.203 17.062 1 96.25 326 ILE B N 1
ATOM 5055 C CA . ILE B 1 326 ? -15.922 23.25 16.109 1 96.25 326 ILE B CA 1
ATOM 5056 C C . ILE B 1 326 ? -14.562 23.875 16.422 1 96.25 326 ILE B C 1
ATOM 5058 O O . ILE B 1 326 ? -14.039 23.719 17.531 1 96.25 326 ILE B O 1
ATOM 5062 N N . VAL B 1 327 ? -14.039 24.562 15.461 1 98.06 327 VAL B N 1
ATOM 5063 C CA . VAL B 1 327 ? -12.789 25.297 15.586 1 98.06 327 VAL B CA 1
ATOM 5064 C C . VAL B 1 327 ? -13.047 26.797 15.406 1 98.06 327 VAL B C 1
ATOM 5066 O O . VAL B 1 327 ? -13.703 27.203 14.445 1 98.06 327 VAL B O 1
ATOM 5069 N N . LEU B 1 328 ? -12.57 27.594 16.312 1 97.12 328 LEU B N 1
ATOM 5070 C CA . LEU B 1 328 ? -12.727 29.047 16.281 1 97.12 328 LEU B CA 1
ATOM 5071 C C . LEU B 1 328 ? -11.391 29.719 16.016 1 97.12 328 LEU B C 1
ATOM 5073 O O . LEU B 1 328 ? -10.375 29.344 16.609 1 97.12 328 LEU B O 1
ATOM 5077 N N . LEU B 1 329 ? -11.398 30.656 15.109 1 97.62 329 LEU B N 1
ATOM 5078 C CA . LEU B 1 329 ? -10.25 31.516 14.852 1 97.62 329 LEU B CA 1
ATOM 5079 C C . LEU B 1 329 ? -10.453 32.906 15.461 1 97.62 329 LEU B C 1
ATOM 5081 O O . LEU B 1 329 ? -11.453 33.562 15.172 1 97.62 329 LEU B O 1
ATOM 5085 N N . LYS B 1 330 ? -9.539 33.312 16.188 1 96.38 330 LYS B N 1
ATOM 5086 C CA . LYS B 1 330 ? -9.578 34.625 16.812 1 96.38 330 LYS B CA 1
ATOM 5087 C C . LYS B 1 330 ? -8.594 35.562 16.141 1 96.38 330 LYS B C 1
ATOM 5089 O O . LYS B 1 330 ? -7.414 35.25 15.984 1 96.38 330 LYS B O 1
ATOM 5094 N N . SER B 1 331 ? -9.109 36.688 15.789 1 92.06 331 SER B N 1
ATOM 5095 C CA . SER B 1 331 ? -8.25 37.719 15.195 1 92.06 331 SER B CA 1
ATOM 5096 C C . SER B 1 331 ? -7.605 38.594 16.266 1 92.06 331 SER B C 1
ATOM 5098 O O . SER B 1 331 ? -7.945 38.5 17.438 1 92.06 331 SER B O 1
ATOM 5100 N N . VAL B 1 332 ? -6.727 39.469 15.695 1 87.94 332 VAL B N 1
ATOM 5101 C CA . VAL B 1 332 ? -6.016 40.375 16.594 1 87.94 332 VAL B CA 1
ATOM 5102 C C . VAL B 1 332 ? -6.992 41.375 17.203 1 87.94 332 VAL B C 1
ATOM 5104 O O . VAL B 1 332 ? -6.832 41.781 18.359 1 87.94 332 VAL B O 1
ATOM 5107 N N . THR B 1 333 ? -8.016 41.656 16.469 1 91.12 333 THR B N 1
ATOM 5108 C CA . THR B 1 333 ? -8.977 42.656 16.922 1 91.12 333 THR B CA 1
ATOM 5109 C C . THR B 1 333 ? -10.039 42.031 17.812 1 91.12 333 THR B C 1
ATOM 5111 O O . THR B 1 333 ? -10.945 42.719 18.297 1 91.12 333 THR B O 1
ATOM 5114 N N . GLY B 1 334 ? -9.977 40.781 17.984 1 87.56 334 GLY B N 1
ATOM 5115 C CA . GLY B 1 334 ? -10.891 40.094 18.875 1 87.56 334 GLY B CA 1
ATOM 5116 C C . GLY B 1 334 ? -12.047 39.438 18.156 1 87.56 334 GLY B C 1
ATOM 5117 O O . GLY B 1 334 ? -12.859 38.75 18.781 1 87.56 334 GLY B O 1
ATOM 5118 N N . GLY B 1 335 ? -12.109 39.625 16.875 1 91.94 335 GLY B N 1
ATOM 5119 C CA . GLY B 1 335 ? -13.125 38.938 16.094 1 91.94 335 GLY B CA 1
ATOM 5120 C C . GLY B 1 335 ? -12.938 37.438 16.078 1 91.94 335 GLY B C 1
ATOM 5121 O O . GLY B 1 335 ? -11.805 36.938 16.109 1 91.94 335 GLY B O 1
ATOM 5122 N N . VAL B 1 336 ? -14.148 36.781 16.203 1 93.62 336 VAL B N 1
ATOM 5123 C CA . VAL B 1 336 ? -14.117 35.344 16.203 1 93.62 336 VAL B CA 1
ATOM 5124 C C . VAL B 1 336 ? -14.914 34.781 15.016 1 93.62 336 VAL B C 1
ATOM 5126 O O . VAL B 1 336 ? -16.016 35.281 14.719 1 93.62 336 VAL B O 1
ATOM 5129 N N . ARG B 1 337 ? -14.297 33.875 14.305 1 95.25 337 ARG B N 1
ATOM 5130 C CA . ARG B 1 337 ? -15.031 33.188 13.25 1 95.25 337 ARG B CA 1
ATOM 5131 C C . ARG B 1 337 ? -14.797 31.688 13.297 1 95.25 337 ARG B C 1
ATOM 5133 O O . ARG B 1 337 ? -13.797 31.219 13.852 1 95.25 337 ARG B O 1
ATOM 5140 N N . ILE B 1 338 ? -15.719 30.953 12.766 1 96.5 338 ILE B N 1
ATOM 5141 C CA . ILE B 1 338 ? -15.602 29.5 12.695 1 96.5 338 ILE B CA 1
ATOM 5142 C C . ILE B 1 338 ? -14.664 29.109 11.562 1 96.5 338 ILE B C 1
ATOM 5144 O O . ILE B 1 338 ? -14.789 29.609 10.445 1 96.5 338 ILE B O 1
ATOM 5148 N N . LEU B 1 339 ? -13.648 28.391 11.852 1 97.25 339 LEU B N 1
ATOM 5149 C CA . LEU B 1 339 ? -12.844 27.75 10.82 1 97.25 339 LEU B CA 1
ATOM 5150 C C . LEU B 1 339 ? -13.508 26.484 10.312 1 97.25 339 LEU B C 1
ATOM 5152 O O . LEU B 1 339 ? -13.469 25.453 10.992 1 97.25 339 LEU B O 1
ATOM 5156 N N . GLU B 1 340 ? -14.086 26.516 9.18 1 95.25 340 GLU B N 1
ATOM 5157 C CA . GLU B 1 340 ? -14.773 25.375 8.602 1 95.25 340 GLU B CA 1
ATOM 5158 C C . GLU B 1 340 ? -13.781 24.344 8.055 1 95.25 340 GLU B C 1
ATOM 5160 O O . GLU B 1 340 ? -12.695 24.703 7.609 1 95.25 340 GLU B O 1
ATOM 5165 N N . PRO B 1 341 ? -14.195 23.047 8.125 1 94.31 341 PRO B N 1
ATOM 5166 C CA . PRO B 1 341 ? -13.383 22.109 7.359 1 94.31 341 PRO B CA 1
ATOM 5167 C C . PRO B 1 341 ? -13.352 22.422 5.867 1 94.31 341 PRO B C 1
ATOM 5169 O O . PRO B 1 341 ? -14.367 22.859 5.309 1 94.31 341 PRO B O 1
ATOM 5172 N N . PRO B 1 342 ? -12.203 22.203 5.262 1 94 342 PRO B N 1
ATOM 5173 C CA . PRO B 1 342 ? -12.156 22.484 3.824 1 94 342 PRO B CA 1
ATOM 5174 C C . PRO B 1 342 ? -13.109 21.594 3.027 1 94 342 PRO B C 1
ATOM 5176 O O . PRO B 1 342 ? -13.359 20.453 3.414 1 94 342 PRO B O 1
ATOM 5179 N N . SER B 1 343 ? -13.57 22.141 1.941 1 91.56 343 SER B N 1
ATOM 5180 C CA . SER B 1 343 ? -14.492 21.438 1.053 1 91.56 343 SER B CA 1
ATOM 5181 C C . SER B 1 343 ? -14.219 21.781 -0.408 1 91.56 343 SER B C 1
ATOM 5183 O O . SER B 1 343 ? -13.562 22.781 -0.708 1 91.56 343 SER B O 1
ATOM 5185 N N . GLY B 1 344 ? -14.641 20.875 -1.282 1 90.06 344 GLY B N 1
ATOM 5186 C CA . GLY B 1 344 ? -14.43 21.094 -2.703 1 90.06 344 GLY B CA 1
ATOM 5187 C C . GLY B 1 344 ? -13.062 20.641 -3.176 1 90.06 344 GLY B C 1
ATOM 5188 O O . GLY B 1 344 ? -12.422 19.797 -2.543 1 90.06 344 GLY B O 1
ATOM 5189 N N . GLU B 1 345 ? -12.797 21.172 -4.367 1 86.88 345 GLU B N 1
ATOM 5190 C CA . GLU B 1 345 ? -11.484 20.875 -4.941 1 86.88 345 GLU B CA 1
ATOM 5191 C C . GLU B 1 345 ? -10.414 21.812 -4.383 1 86.88 345 GLU B C 1
ATOM 5193 O O . GLU B 1 345 ? -10.461 23.016 -4.598 1 86.88 345 GLU B O 1
ATOM 5198 N N . ILE B 1 346 ? -9.609 21.344 -3.582 1 85.5 346 ILE B N 1
ATOM 5199 C CA . ILE B 1 346 ? -8.547 22.172 -3.014 1 85.5 346 ILE B CA 1
ATOM 5200 C C . ILE B 1 346 ? -7.391 22.281 -4.004 1 85.5 346 ILE B C 1
ATOM 5202 O O . ILE B 1 346 ? -7.359 23.188 -4.836 1 85.5 346 ILE B O 1
ATOM 5206 N N . VAL B 1 347 ? -6.43 21.375 -4.008 1 89.69 347 VAL B N 1
ATOM 5207 C CA . VAL B 1 347 ? -5.363 21.234 -4.992 1 89.69 347 VAL B CA 1
ATOM 5208 C C . VAL B 1 347 ? -5.227 19.766 -5.391 1 89.69 347 VAL B C 1
ATOM 5210 O O . VAL B 1 347 ? -4.695 18.953 -4.625 1 89.69 347 VAL B O 1
ATOM 5213 N N . PRO B 1 348 ? -5.691 19.453 -6.582 1 91.88 348 PRO B N 1
ATOM 5214 C CA . PRO B 1 348 ? -5.574 18.062 -6.996 1 91.88 348 PRO B CA 1
ATOM 5215 C C . PRO B 1 348 ? -4.125 17.578 -7.066 1 91.88 348 PRO B C 1
ATOM 5217 O O . PRO B 1 348 ? -3.244 18.344 -7.484 1 91.88 348 PRO B O 1
ATOM 5220 N N . ARG B 1 349 ? -3.861 16.312 -6.637 1 94.81 349 ARG B N 1
ATOM 5221 C CA . ARG B 1 349 ? -2.541 15.695 -6.695 1 94.81 349 ARG B CA 1
ATOM 5222 C C . ARG B 1 349 ? -1.502 16.547 -5.973 1 94.81 349 ARG B C 1
ATOM 5224 O O . ARG B 1 349 ? -0.395 16.734 -6.48 1 94.81 349 ARG B O 1
ATOM 5231 N N . ILE B 1 350 ? -1.869 17.094 -4.828 1 90.75 350 ILE B N 1
ATOM 5232 C CA . ILE B 1 350 ? -1.009 17.953 -4.027 1 90.75 350 ILE B CA 1
ATOM 5233 C C . ILE B 1 350 ? 0.077 17.109 -3.354 1 90.75 350 ILE B C 1
ATOM 5235 O O . ILE B 1 350 ? 1.175 17.609 -3.088 1 90.75 350 ILE B O 1
ATOM 5239 N N . CYS B 1 351 ? -0.323 15.922 -3.008 1 92 351 CYS B N 1
ATOM 5240 C CA . CYS B 1 351 ? 0.632 14.984 -2.424 1 92 351 CYS B CA 1
ATOM 5241 C C . CYS B 1 351 ? 0.401 13.57 -2.949 1 92 351 CYS B C 1
ATOM 5243 O O . CYS B 1 351 ? -0.654 13.281 -3.516 1 92 351 CYS B O 1
#

Radius of gyration: 25.68 Å; Cα contacts (8 Å, |Δi|>4): 1856; chains: 2; bounding box: 52×82×63 Å

Sequence (702 aa):
MTRVSYRPLLSTKVTLAHGSGGRETEDIVLNLIVNLVPESLRSVPGGVGLEALDDGAAIPVPGGYMVFTVDSYTVNPPFFPGGNIGSLAASGTINDLLMMGARPVAALDAIVVEEGFEVSKLREITESLIKTLAENNVALIGGDFKVLPKGQLDKIVVTVAGIGFAKKLILDSNIKPGDKIIVTGPIAEHGALILALQQNLEPKDLVSDAKPLTDLMLPLIEEYGDYIHAARDPTRGGLAMALNDWAEATGTVIVIDEEKIPIREPVRAYTEMLGVDPLTLASEGVALLAVDASKAEEVLQRIHELGYKEARIIGEVKKAERHKGIVLLKSVTGGVRILEPPSGEIVPRICMTRVSYRPLLSTKVTLAHGSGGRETEDIVLNLIVNLVPESLRSVPGGVGLEALDDGAAIPVPGGYMVFTVDSYTVNPPFFPGGNIGSLAASGTINDLLMMGARPVAALDAIVVEEGFEVSKLREITESLIKTLAENNVALIGGDFKVLPKGQLDKIVVTVAGIGFAKKLILDSNIKPGDKIIVTGPIAEHGALILALQQNLEPKDLVSDAKPLTDLMLPLIEEYGDYIHAARDPTRGGLAMALNDWAEATGTVIVIDEEKIPIREPVRAYTEMLGVDPLTLASEGVALLAVDASKAEEVLQRIHELGYKEARIIGEVKKAERHKGIVLLKSVTGGVRILEPPSGEIVPRIC

pLDDT: mean 94.66, std 8.98, range [23.58, 98.94]